Protein AF-A0A0K6FPB1-F1 (afdb_monomer)

Solvent-accessible surface area (backbone atoms only — not comparable to full-atom values): 17477 Å² total; per-residue (Å²): 140,84,83,81,80,80,80,83,79,78,79,78,74,76,78,70,77,62,82,82,80,74,55,50,47,51,7,48,84,43,59,22,9,69,92,39,74,66,43,65,60,91,43,47,69,49,41,50,52,62,35,56,33,88,56,64,31,21,37,41,29,70,40,73,30,68,32,41,68,78,60,40,76,44,74,46,65,16,22,41,81,38,86,51,60,89,32,35,26,33,31,45,41,59,93,72,62,55,56,92,88,36,54,74,44,80,38,73,46,41,45,27,6,58,51,39,49,52,38,38,38,23,26,23,43,34,16,41,33,80,36,10,31,34,30,11,32,20,36,27,34,63,71,26,41,25,32,32,43,29,17,28,34,38,31,57,12,39,36,49,22,31,73,24,13,39,38,30,38,36,17,42,21,33,24,32,35,39,30,21,25,27,38,34,34,42,17,28,28,51,37,32,38,36,66,35,27,31,29,25,22,20,42,27,23,24,25,40,43,20,64,26,85,29,8,71,70,26,75,26,26,28,42,44,38,28,42,42,46,15,41,51,22,28,36,22,41,31,31,25,31,43,33,32,26,29,22,30,52,42,25,33,38,67,46,89,94,32,45,31,38,39,46,34,33,32,27,30,39,37,46,21,83,33,35,25,35,37,40,22,32,37,24,30,28,42,38,30,6,24,29,33,30,34,21,52,24,43,23,71,38,48,80,59,16,34,26,25,44,29,70,42,73,76,50,13,53,65,33,31,85,64,35,76,39,64,50,43,39,38,42,73,34,72,80,29,40,57,68,40,70,17,80,36,66,75,25,50,74,76,51,71,52,66,49,64,40,68,53,83,75,59,64,27,86,52,24,60,64,52,26,72,70,47,31,9,54,49,62,51,94

Secondary structure (DSSP, 8-state):
-----------------PPSS---GGGTT--TTTTSPEE--SSHHHHHHHHHSSS-EEEEE-SEEE-TTTT-EEEEEEE-----SS-B-EEE-GGG-S-TTSPEEEEEEEGGGGSPEEPPSSEEEEE-TTT-EEES--EEEES-EEEEEES-EEEEE-TTEETS--SEEEESEEEEEEES-EEEEESS-SEEE-SS-EEEEEEES-EEE-B-SSBSSSSSBBS--EEE--TT-EEEEES-EEEEE-S-TTEE--STT--EEEEEES-EEEEEEEEEEEE-TTEEEEEES-EEEEEEEEE---TTSEEE---SHHHHHTTHHHHSS-----EEETT----TT-B-GGGGGG---HHHHT--PPPGGGHHHHHHHHSSTTS--

Structure (mmCIF, N/CA/C/O backbone):
data_AF-A0A0K6FPB1-F1
#
_entry.id   AF-A0A0K6FPB1-F1
#
loop_
_atom_site.group_PDB
_atom_site.id
_atom_site.type_symbol
_atom_site.label_atom_id
_atom_site.label_alt_id
_atom_site.label_comp_id
_atom_site.label_asym_id
_atom_site.label_entity_id
_atom_site.label_seq_id
_atom_site.pdbx_PDB_ins_code
_atom_site.Cartn_x
_atom_site.Cartn_y
_atom_site.Cartn_z
_atom_site.occupancy
_atom_site.B_iso_or_equiv
_atom_site.auth_seq_id
_atom_site.auth_comp_id
_atom_site.auth_asym_id
_atom_site.auth_atom_id
_atom_site.pdbx_PDB_model_num
ATOM 1 N N . MET A 1 1 ? -20.595 -67.098 -20.218 1.00 39.72 1 MET A N 1
ATOM 2 C CA . MET A 1 1 ? -20.108 -66.206 -19.146 1.00 39.72 1 MET A CA 1
ATOM 3 C C . MET A 1 1 ? -19.226 -65.143 -19.787 1.00 39.72 1 MET A C 1
ATOM 5 O O . MET A 1 1 ? -18.079 -65.436 -20.084 1.00 39.72 1 MET A O 1
ATOM 9 N N . LEU A 1 2 ? -19.775 -63.964 -20.095 1.00 34.31 2 LEU A N 1
ATOM 10 C CA . LEU A 1 2 ? -18.986 -62.789 -20.488 1.00 34.31 2 LEU A CA 1
ATOM 11 C C . LEU A 1 2 ? -19.010 -61.816 -19.309 1.00 34.31 2 LEU A C 1
ATOM 13 O O . LEU A 1 2 ? -20.066 -61.298 -18.953 1.00 34.31 2 LEU A O 1
ATOM 17 N N . THR A 1 3 ? -17.861 -61.609 -18.682 1.00 37.62 3 THR A N 1
ATOM 18 C CA . THR A 1 3 ? -17.652 -60.609 -17.637 1.00 37.62 3 THR A CA 1
ATOM 19 C C . THR A 1 3 ? -17.394 -59.251 -18.291 1.00 37.62 3 THR A C 1
ATOM 21 O O . THR A 1 3 ? -16.344 -59.028 -18.887 1.00 37.62 3 THR A O 1
ATOM 24 N N . LEU A 1 4 ? -18.361 -58.332 -18.192 1.00 37.69 4 LEU A N 1
ATOM 25 C CA . LEU A 1 4 ? -18.158 -56.919 -18.515 1.00 37.69 4 LEU A CA 1
ATOM 26 C C . LEU A 1 4 ? -17.345 -56.273 -17.383 1.00 37.69 4 LEU A C 1
ATOM 28 O O . LEU A 1 4 ? -17.852 -56.076 -16.280 1.00 37.69 4 LEU A O 1
ATOM 32 N N . ALA A 1 5 ? -16.082 -55.945 -17.650 1.00 39.62 5 ALA A N 1
ATOM 33 C CA . ALA A 1 5 ? -15.291 -55.086 -16.780 1.00 39.62 5 ALA A CA 1
ATOM 34 C C . ALA A 1 5 ? -15.737 -53.631 -16.993 1.00 39.62 5 ALA A C 1
ATOM 36 O O . ALA A 1 5 ? -15.471 -53.033 -18.035 1.00 39.62 5 ALA A O 1
ATOM 37 N N . SER A 1 6 ? -16.457 -53.075 -16.019 1.00 40.00 6 SER A N 1
ATOM 38 C CA . SER A 1 6 ? -16.878 -51.675 -16.036 1.00 40.00 6 SER A CA 1
ATOM 39 C C . SER A 1 6 ? -15.681 -50.783 -15.696 1.00 40.00 6 SER A C 1
ATOM 41 O O . SER A 1 6 ? -15.164 -50.820 -14.580 1.00 40.00 6 SER A O 1
ATOM 43 N N . LEU A 1 7 ? -15.228 -49.997 -16.671 1.00 37.78 7 LEU A N 1
ATOM 44 C CA . LEU A 1 7 ? -14.160 -49.014 -16.517 1.00 37.78 7 LEU A CA 1
ATOM 45 C C . LEU A 1 7 ? -14.682 -47.846 -15.658 1.00 37.78 7 LEU A C 1
ATOM 47 O O . LEU A 1 7 ? -15.527 -47.069 -16.104 1.00 37.78 7 LEU A O 1
ATOM 51 N N . ILE A 1 8 ? -14.213 -47.724 -14.415 1.00 40.97 8 ILE A N 1
ATOM 52 C CA . ILE A 1 8 ? -14.502 -46.560 -13.567 1.00 40.97 8 ILE A CA 1
ATOM 53 C C . ILE A 1 8 ? -13.602 -45.414 -14.036 1.00 40.97 8 ILE A C 1
ATOM 55 O O . ILE A 1 8 ? -12.406 -45.395 -13.757 1.00 40.97 8 ILE A O 1
ATOM 59 N N . VAL A 1 9 ? -14.181 -44.455 -14.758 1.00 39.09 9 VAL A N 1
ATOM 60 C CA . VAL A 1 9 ? -13.533 -43.174 -15.057 1.00 39.09 9 VAL A CA 1
ATOM 61 C C . VAL A 1 9 ? -13.681 -42.283 -13.826 1.00 39.09 9 VAL A C 1
ATOM 63 O O . VAL A 1 9 ? -14.749 -41.735 -13.557 1.00 39.09 9 VAL A O 1
ATOM 66 N N . THR A 1 10 ? -12.612 -42.148 -13.046 1.00 35.00 10 THR A N 1
ATOM 67 C CA . THR A 1 10 ? -12.522 -41.158 -11.972 1.00 35.00 10 THR A CA 1
ATOM 68 C C . THR A 1 10 ? -12.370 -39.765 -12.583 1.00 35.00 10 THR A C 1
ATOM 70 O O . THR A 1 10 ? -11.289 -39.361 -13.005 1.00 35.00 10 THR A O 1
ATOM 73 N N . PHE A 1 11 ? -13.460 -38.995 -12.623 1.00 35.25 11 PHE A N 1
ATOM 74 C CA . PHE A 1 11 ? -13.379 -37.552 -12.841 1.00 35.25 11 PHE A CA 1
ATOM 75 C C . PHE A 1 11 ? -12.676 -36.919 -11.635 1.00 35.25 11 PHE A C 1
ATOM 77 O O . PHE A 1 11 ? -13.272 -36.730 -10.575 1.00 35.25 11 PHE A O 1
ATOM 84 N N . ALA A 1 12 ? -11.395 -36.584 -11.785 1.00 37.50 12 ALA A N 1
ATOM 85 C CA . ALA A 1 12 ? -10.738 -35.660 -10.877 1.00 37.50 12 ALA A CA 1
ATOM 86 C C . ALA A 1 12 ? -11.405 -34.288 -11.053 1.00 37.50 12 ALA A C 1
ATOM 88 O O . ALA A 1 12 ? -11.122 -33.566 -12.008 1.00 37.50 12 ALA A O 1
ATOM 89 N N . ALA A 1 13 ? -12.327 -33.935 -10.155 1.00 35.31 13 ALA A N 1
ATOM 90 C CA . ALA A 1 13 ? -12.817 -32.571 -10.055 1.00 35.31 13 ALA A CA 1
ATOM 91 C C . ALA A 1 13 ? -11.608 -31.679 -9.749 1.00 35.31 13 ALA A C 1
ATOM 93 O O . ALA A 1 13 ? -11.045 -31.745 -8.653 1.00 35.31 13 ALA A O 1
ATOM 94 N N . ALA A 1 14 ? -11.178 -30.880 -10.729 1.00 36.88 14 ALA A N 1
ATOM 95 C CA . ALA A 1 14 ? -10.221 -29.815 -10.491 1.00 36.88 14 ALA A CA 1
ATOM 96 C C . ALA A 1 14 ? -10.793 -28.965 -9.352 1.00 36.88 14 ALA A C 1
ATOM 98 O O . ALA A 1 14 ? -11.850 -28.347 -9.495 1.00 36.88 14 ALA A O 1
ATOM 99 N N . ARG A 1 15 ? -10.147 -29.004 -8.181 1.00 43.84 15 ARG A N 1
ATOM 100 C CA . ARG A 1 15 ? -10.499 -28.120 -7.074 1.00 43.84 15 ARG A CA 1
ATOM 101 C C . ARG A 1 15 ? -10.230 -26.710 -7.581 1.00 43.84 15 ARG A C 1
ATOM 103 O O . ARG A 1 15 ? -9.077 -26.302 -7.656 1.00 43.84 15 ARG A O 1
ATOM 110 N N . ASN A 1 16 ? -11.284 -26.012 -7.996 1.00 43.88 16 ASN A N 1
ATOM 111 C CA . ASN A 1 16 ? -11.226 -24.598 -8.327 1.00 43.88 16 ASN A CA 1
ATOM 112 C C . ASN A 1 16 ? -10.754 -23.881 -7.065 1.00 43.88 16 ASN A C 1
ATOM 114 O O . ASN A 1 16 ? -11.554 -23.651 -6.158 1.00 43.88 16 ASN A O 1
ATOM 118 N N . VAL A 1 17 ? -9.461 -23.581 -6.963 1.00 49.75 17 VAL A N 1
ATOM 119 C CA . VAL A 1 17 ? -8.994 -22.751 -5.861 1.00 49.75 17 VAL A CA 1
ATOM 120 C C . VAL A 1 17 ? -9.445 -21.330 -6.186 1.00 49.75 17 VAL A C 1
ATOM 122 O O . VAL A 1 17 ? -8.914 -20.652 -7.064 1.00 49.75 17 VAL A O 1
ATOM 125 N N . LEU A 1 18 ? -10.538 -20.924 -5.553 1.00 72.06 18 LEU A N 1
ATOM 126 C CA . LEU A 1 18 ? -10.962 -19.531 -5.485 1.00 72.06 18 LEU A CA 1
ATOM 127 C C . LEU A 1 18 ? -10.038 -18.788 -4.511 1.00 72.06 18 LEU A C 1
ATOM 129 O O . LEU A 1 18 ? -9.205 -19.408 -3.850 1.00 72.06 18 LEU A O 1
ATOM 133 N N . ALA A 1 19 ? -10.185 -17.465 -4.407 1.00 80.44 19 ALA A N 1
ATOM 134 C CA . ALA A 1 19 ? -9.556 -16.730 -3.313 1.00 80.44 19 ALA A CA 1
ATOM 135 C C . ALA A 1 19 ? -9.844 -17.438 -1.975 1.00 80.44 19 ALA A C 1
ATOM 137 O O . ALA A 1 19 ? -10.967 -17.883 -1.727 1.00 80.44 19 ALA A O 1
ATOM 138 N N . VAL A 1 20 ? -8.818 -17.590 -1.145 1.00 86.69 20 VAL A N 1
ATOM 139 C CA . VAL A 1 20 ? -8.903 -18.282 0.139 1.00 86.69 20 VAL A CA 1
ATOM 140 C C . VAL A 1 20 ? -9.512 -17.335 1.168 1.00 86.69 20 VAL A C 1
ATOM 142 O O . VAL A 1 20 ? -9.090 -16.187 1.296 1.00 86.69 20 VAL A O 1
ATOM 145 N N . GLY A 1 21 ? -10.503 -17.811 1.919 1.00 90.81 21 GLY A N 1
ATOM 146 C CA . GLY A 1 21 ? -11.250 -16.979 2.862 1.00 90.81 21 GLY A CA 1
ATOM 147 C C . GLY A 1 21 ? -12.297 -16.103 2.171 1.00 90.81 21 GLY A C 1
ATOM 148 O O . GLY A 1 21 ? -12.820 -16.442 1.111 1.00 90.81 21 GLY A O 1
ATOM 149 N N . SER A 1 22 ? -12.672 -14.990 2.797 1.00 93.06 22 SER A N 1
ATOM 150 C CA . SER A 1 22 ? -13.678 -14.073 2.252 1.00 93.06 22 SER A CA 1
ATOM 151 C C . SER A 1 22 ? -13.292 -12.621 2.521 1.00 93.06 22 SER A C 1
ATOM 153 O O . SER A 1 22 ? -12.829 -12.324 3.628 1.00 93.06 22 SER A O 1
ATOM 155 N N . PRO A 1 23 ? -13.512 -11.706 1.556 1.00 96.44 23 PRO A N 1
ATOM 156 C CA . PRO A 1 23 ? -13.335 -10.286 1.807 1.00 96.44 23 PRO A CA 1
ATOM 157 C C . PRO A 1 23 ? -14.201 -9.830 2.979 1.00 96.44 23 PRO A C 1
ATOM 159 O O . PRO A 1 23 ? -15.366 -10.212 3.096 1.00 96.44 23 PRO A O 1
ATOM 162 N N . PHE A 1 24 ? -13.633 -8.968 3.811 1.00 97.38 24 PHE A N 1
ATOM 163 C CA . PHE A 1 24 ? -14.292 -8.372 4.970 1.00 97.38 24 PHE A CA 1
ATOM 164 C C . PHE A 1 24 ? -14.126 -6.853 4.949 1.00 97.38 24 PHE A C 1
ATOM 166 O O . PHE A 1 24 ? -13.493 -6.305 4.045 1.00 97.38 24 PHE A O 1
ATOM 173 N N . GLY A 1 25 ? -14.668 -6.160 5.953 1.00 98.12 25 GLY A N 1
ATOM 174 C CA . GLY A 1 25 ? -14.590 -4.703 6.027 1.00 98.12 25 GLY A CA 1
ATOM 175 C C . GLY A 1 25 ? -15.329 -4.069 4.854 1.00 98.12 25 GLY A C 1
ATOM 176 O O . GLY A 1 25 ? -16.332 -4.609 4.381 1.00 98.12 25 GLY A O 1
ATOM 177 N N . PHE A 1 26 ? -14.841 -2.943 4.351 1.00 98.50 26 PHE A N 1
ATOM 178 C CA . PHE A 1 26 ? -15.526 -2.242 3.269 1.00 98.50 26 PHE A CA 1
ATOM 179 C C . PHE A 1 26 ? -15.577 -3.024 1.949 1.00 98.50 26 PHE A C 1
ATOM 181 O O . PHE A 1 26 ? -16.535 -2.846 1.207 1.00 98.50 26 PHE A O 1
ATOM 188 N N . ALA A 1 27 ? -14.628 -3.923 1.667 1.00 98.12 27 ALA A N 1
ATOM 189 C CA . ALA A 1 27 ? -14.675 -4.781 0.475 1.00 98.12 27 ALA A CA 1
ATOM 190 C C . ALA A 1 27 ? -15.548 -6.042 0.620 1.00 98.12 27 ALA A C 1
ATOM 192 O O . ALA A 1 27 ? -15.513 -6.899 -0.271 1.00 98.12 27 ALA A O 1
ATOM 193 N N . SER A 1 28 ? -16.314 -6.192 1.708 1.00 97.31 28 SER A N 1
ATOM 194 C CA . SER A 1 28 ? -17.230 -7.330 1.892 1.00 97.31 28 SER A CA 1
ATOM 195 C C . SER A 1 28 ? -18.129 -7.526 0.664 1.00 97.31 28 SER A C 1
ATOM 197 O O . SER A 1 28 ? -18.712 -6.574 0.149 1.00 97.31 28 SER A O 1
ATOM 199 N N . GLY A 1 29 ? -18.236 -8.767 0.181 1.00 95.38 29 GLY A N 1
ATOM 200 C CA . GLY A 1 29 ? -19.003 -9.102 -1.028 1.00 95.38 29 GLY A CA 1
ATOM 201 C C . GLY A 1 29 ? -18.247 -8.936 -2.353 1.00 95.38 29 GLY A C 1
ATOM 202 O O . GLY A 1 29 ? -18.838 -9.121 -3.417 1.00 95.38 29 GLY A O 1
ATOM 203 N N . THR A 1 30 ? -16.951 -8.612 -2.325 1.00 97.75 30 THR A N 1
ATOM 204 C CA . THR A 1 30 ? -16.086 -8.736 -3.510 1.00 97.75 30 THR A CA 1
ATOM 205 C C . THR A 1 30 ? -15.974 -10.210 -3.917 1.00 97.75 30 THR A C 1
ATOM 207 O O . THR A 1 30 ? -15.783 -11.086 -3.082 1.00 97.75 30 THR A O 1
ATOM 210 N N . THR A 1 31 ? -16.102 -10.509 -5.204 1.00 97.19 31 THR A N 1
ATOM 211 C CA . THR A 1 31 ? -16.080 -11.885 -5.733 1.00 97.19 31 THR A CA 1
ATOM 212 C C . THR A 1 31 ? -14.942 -12.122 -6.723 1.00 97.19 31 THR A C 1
ATOM 214 O O . THR A 1 31 ? -14.564 -13.267 -6.965 1.00 97.19 31 THR A O 1
ATOM 217 N N . GLY A 1 32 ? -14.361 -11.055 -7.277 1.00 97.75 32 GLY A N 1
ATOM 218 C CA . GLY A 1 32 ? -13.303 -11.144 -8.275 1.00 97.75 32 GLY A CA 1
ATOM 219 C C . GLY A 1 32 ? -13.765 -11.926 -9.505 1.00 97.75 32 GLY A C 1
ATOM 220 O O . GLY A 1 32 ? -14.806 -11.641 -10.092 1.00 97.75 32 GLY A O 1
ATOM 221 N N . GLY A 1 33 ? -12.983 -12.935 -9.874 1.00 95.81 33 GLY A N 1
ATOM 222 C CA . GLY A 1 33 ? -13.268 -13.880 -10.950 1.00 95.81 33 GLY A CA 1
ATOM 223 C C . GLY A 1 33 ? -14.087 -15.107 -10.541 1.00 95.81 33 GLY A C 1
ATOM 224 O O . GLY A 1 33 ? -13.975 -16.135 -11.209 1.00 95.81 33 GLY A O 1
ATOM 225 N N . ALA A 1 34 ? -14.837 -15.063 -9.431 1.00 89.19 34 ALA A N 1
ATOM 226 C CA . ALA A 1 34 ? -15.638 -16.202 -8.982 1.00 89.19 34 ALA A CA 1
ATOM 227 C C . ALA A 1 34 ? -16.549 -16.736 -10.102 1.00 89.19 34 ALA A C 1
ATOM 229 O O . ALA A 1 34 ? -17.184 -15.974 -10.828 1.00 89.19 34 ALA A O 1
ATOM 230 N N . GLY A 1 35 ? -16.597 -18.061 -10.243 1.00 87.69 35 GLY A N 1
ATOM 231 C CA . GLY A 1 35 ? -17.342 -18.744 -11.305 1.00 87.69 35 GLY A CA 1
ATOM 232 C C . GLY A 1 35 ? -16.551 -18.980 -12.597 1.00 87.69 35 GLY A C 1
ATOM 233 O O . GLY A 1 35 ? -16.936 -19.853 -13.370 1.00 87.69 35 GLY A O 1
ATOM 234 N N . ALA A 1 36 ? -15.426 -18.290 -12.822 1.00 94.38 36 ALA A N 1
ATOM 235 C CA . ALA A 1 36 ? -14.509 -18.629 -13.909 1.00 94.38 36 ALA A CA 1
ATOM 236 C C . ALA A 1 36 ? -13.591 -19.799 -13.517 1.00 94.38 36 ALA A C 1
ATOM 238 O O . ALA A 1 36 ? -13.123 -19.886 -12.376 1.00 94.38 36 ALA A O 1
ATOM 239 N N . ALA A 1 37 ? -13.294 -20.675 -14.481 1.00 94.31 37 ALA A N 1
ATOM 240 C CA . ALA A 1 37 ? -12.289 -21.717 -14.304 1.00 94.31 37 ALA A CA 1
ATOM 241 C C . ALA A 1 37 ? -10.921 -21.085 -14.014 1.00 94.31 37 ALA A C 1
ATOM 243 O O . ALA A 1 37 ? -10.538 -20.089 -14.637 1.00 94.31 37 ALA A O 1
ATOM 244 N N . GLN A 1 38 ? -10.189 -21.664 -13.064 1.00 95.19 38 GLN A N 1
ATOM 245 C CA . GLN A 1 38 ? -8.842 -21.203 -12.755 1.00 95.19 38 GLN A CA 1
ATOM 246 C C . GLN A 1 38 ? -7.892 -21.522 -13.915 1.00 95.19 38 GLN A C 1
ATOM 248 O O . GLN A 1 38 ? -7.892 -22.640 -14.430 1.00 95.19 38 GLN A O 1
ATOM 253 N N . ALA A 1 39 ? -7.062 -20.555 -14.301 1.00 96.94 39 ALA A N 1
ATOM 254 C CA . ALA A 1 39 ? -6.080 -20.716 -15.365 1.00 96.94 39 ALA A CA 1
ATOM 255 C C . ALA A 1 39 ? -4.719 -20.127 -14.972 1.00 96.94 39 ALA A C 1
ATOM 257 O O . ALA A 1 39 ? -4.641 -19.122 -14.264 1.00 96.94 39 ALA A O 1
ATOM 258 N N . ILE A 1 40 ? -3.648 -20.752 -15.463 1.00 98.25 40 ILE A N 1
ATOM 259 C CA . ILE A 1 40 ? -2.262 -20.325 -15.243 1.00 98.25 40 ILE A CA 1
ATOM 260 C C . ILE A 1 40 ? -1.747 -19.696 -16.544 1.00 98.25 40 ILE A C 1
ATOM 262 O O . ILE A 1 40 ? -1.761 -20.377 -17.574 1.00 98.25 40 ILE A O 1
ATOM 266 N N . PRO A 1 41 ? -1.300 -18.430 -16.536 1.00 98.50 41 PRO A N 1
ATOM 267 C CA . PRO A 1 41 ? -0.689 -17.837 -17.713 1.00 98.50 41 PRO A CA 1
ATOM 268 C C . PRO A 1 41 ? 0.651 -18.517 -18.017 1.00 98.50 41 PRO A C 1
ATOM 270 O O . PRO A 1 41 ? 1.463 -18.777 -17.139 1.00 98.50 41 PRO A O 1
ATOM 273 N N . THR A 1 42 ? 0.933 -18.787 -19.284 1.00 98.19 42 THR A N 1
ATOM 274 C CA . THR A 1 42 ? 2.178 -19.439 -19.705 1.00 98.19 42 THR A CA 1
ATOM 275 C C . THR A 1 42 ? 3.365 -18.473 -19.749 1.00 98.19 42 THR A C 1
ATOM 277 O O . THR A 1 42 ? 4.513 -18.917 -19.770 1.00 98.19 42 THR A O 1
ATOM 280 N N . SER A 1 43 ? 3.111 -17.158 -19.759 1.00 98.50 43 SER A N 1
ATOM 281 C CA . SER A 1 43 ? 4.129 -16.107 -19.862 1.00 98.50 43 SER A CA 1
ATOM 282 C C . SER A 1 43 ? 3.675 -14.775 -19.251 1.00 98.50 43 SER A C 1
ATOM 284 O O . SER A 1 43 ? 2.482 -14.547 -19.039 1.00 98.50 43 SER A O 1
ATOM 286 N N . ALA A 1 44 ? 4.622 -13.853 -19.024 1.00 98.62 44 ALA A N 1
ATOM 287 C CA . ALA A 1 44 ? 4.335 -12.475 -18.604 1.00 98.62 44 ALA A CA 1
ATOM 288 C C . ALA A 1 44 ? 3.426 -11.741 -19.609 1.00 98.62 44 ALA A C 1
ATOM 290 O O . ALA A 1 44 ? 2.500 -11.033 -19.214 1.00 98.62 44 ALA A O 1
ATOM 291 N N . ALA A 1 45 ? 3.621 -11.978 -20.910 1.00 98.75 45 ALA A N 1
ATOM 292 C CA . ALA A 1 45 ? 2.767 -11.419 -21.954 1.00 98.75 45 ALA A CA 1
ATOM 293 C C . ALA A 1 45 ? 1.320 -11.931 -21.855 1.00 98.75 45 ALA A C 1
ATOM 295 O O . ALA A 1 45 ? 0.382 -11.139 -21.954 1.00 98.75 45 ALA A O 1
ATOM 296 N N . GLN A 1 46 ? 1.124 -13.232 -21.603 1.00 98.75 46 GLN A N 1
ATOM 297 C CA . GLN A 1 46 ? -0.219 -13.788 -21.430 1.00 98.75 46 GLN A CA 1
ATOM 298 C C . GLN A 1 46 ? -0.875 -13.295 -20.137 1.00 98.75 46 GLN A C 1
ATOM 300 O O . GLN A 1 46 ? -2.050 -12.938 -20.164 1.00 98.75 46 GLN A O 1
ATOM 305 N N . LEU A 1 47 ? -0.120 -13.200 -19.035 1.00 98.88 47 LEU A N 1
ATOM 306 C CA . LEU A 1 47 ? -0.614 -12.597 -17.795 1.00 98.88 47 LEU A CA 1
ATOM 307 C C . LEU A 1 47 ? -1.113 -11.170 -18.049 1.00 98.88 47 LEU A C 1
ATOM 309 O O . LEU A 1 47 ? -2.246 -10.849 -17.702 1.00 98.88 47 LEU A O 1
ATOM 313 N N . LYS A 1 48 ? -0.299 -10.329 -18.698 1.00 98.81 48 LYS A N 1
ATOM 314 C CA . LYS A 1 48 ? -0.688 -8.958 -19.050 1.00 98.81 48 LYS A CA 1
ATOM 315 C C . LYS A 1 48 ? -1.962 -8.936 -19.895 1.00 98.81 48 LYS A C 1
ATOM 317 O O . LYS A 1 48 ? -2.897 -8.227 -19.545 1.00 98.81 48 LYS A O 1
ATOM 322 N N . SER A 1 49 ? -2.031 -9.753 -20.946 1.00 98.81 49 SER A N 1
ATOM 323 C CA . SER A 1 49 ? -3.217 -9.842 -21.806 1.00 98.81 49 SER A CA 1
ATOM 324 C C . SER A 1 49 ? -4.480 -10.229 -21.030 1.00 98.81 49 SER A C 1
ATOM 326 O O . SER A 1 49 ? -5.520 -9.611 -21.232 1.00 98.81 49 SER A O 1
ATOM 328 N N . TRP A 1 50 ? -4.397 -11.207 -20.126 1.00 98.81 50 TRP A N 1
ATOM 329 C CA . TRP A 1 50 ? -5.532 -11.644 -19.309 1.00 98.81 50 TRP A CA 1
ATOM 330 C C . TRP A 1 50 ? -5.968 -10.608 -18.276 1.00 98.81 50 TRP A C 1
ATOM 332 O O . TRP A 1 50 ? -7.146 -10.528 -17.944 1.00 98.81 50 TRP A O 1
ATOM 342 N N . LEU A 1 51 ? -5.037 -9.818 -17.742 1.00 98.88 51 LEU A N 1
ATOM 343 C CA . LEU A 1 51 ? -5.374 -8.732 -16.822 1.00 98.88 51 LEU A CA 1
ATOM 344 C C . LEU A 1 51 ? -6.069 -7.568 -17.542 1.00 98.88 51 LEU A C 1
ATOM 346 O O . LEU A 1 51 ? -6.952 -6.939 -16.957 1.00 98.88 51 LEU A O 1
ATOM 350 N N . GLU A 1 52 ? -5.702 -7.315 -18.800 1.00 98.81 52 GLU A N 1
ATOM 351 C CA . GLU A 1 52 ? -6.162 -6.172 -19.596 1.00 98.81 52 GLU A CA 1
ATOM 352 C C . GLU A 1 52 ? -7.477 -6.411 -20.356 1.00 98.81 52 GLU A C 1
ATOM 354 O O . GLU A 1 52 ? -8.076 -5.444 -20.836 1.00 98.81 52 GLU A O 1
ATOM 359 N N . ASP A 1 53 ? -7.942 -7.659 -20.459 1.00 98.56 53 ASP A N 1
ATOM 360 C CA . ASP A 1 53 ? -9.183 -7.995 -21.160 1.00 98.56 53 ASP A CA 1
ATOM 361 C C . ASP A 1 53 ? -10.445 -7.855 -20.295 1.00 98.56 53 ASP A C 1
ATOM 363 O O . ASP A 1 53 ? -10.407 -7.803 -19.065 1.00 98.56 53 ASP A O 1
ATOM 367 N N . ASP A 1 54 ? -11.604 -7.817 -20.948 1.00 98.44 54 ASP A N 1
ATOM 368 C CA . ASP A 1 54 ? -12.904 -7.684 -20.283 1.00 98.44 54 ASP A CA 1
ATOM 369 C C . ASP A 1 54 ? -13.519 -9.045 -19.881 1.00 98.44 54 ASP A C 1
ATOM 371 O O . ASP A 1 54 ? -14.691 -9.118 -19.513 1.00 98.44 54 ASP A O 1
ATOM 375 N N . VAL A 1 55 ? -12.741 -10.137 -19.908 1.00 98.31 55 VAL A N 1
ATOM 376 C CA . VAL A 1 55 ? -13.206 -11.485 -19.545 1.00 98.31 55 VAL A CA 1
ATOM 377 C C . VAL A 1 55 ? -13.115 -11.676 -18.032 1.00 98.31 55 VAL A C 1
ATOM 379 O O . VAL A 1 55 ? -12.107 -11.346 -17.412 1.00 98.31 55 VAL A O 1
ATOM 382 N N . THR A 1 56 ? -14.142 -12.242 -17.400 1.00 98.38 56 THR A N 1
ATOM 383 C CA . THR A 1 56 ? -14.052 -12.660 -15.991 1.00 98.38 56 THR A CA 1
ATOM 384 C C . THR A 1 56 ? -13.008 -13.767 -15.852 1.00 98.38 56 THR A C 1
ATOM 386 O O . THR A 1 56 ? -13.110 -14.794 -16.523 1.00 98.38 56 THR A O 1
ATOM 389 N N . ARG A 1 57 ? -11.998 -13.586 -14.991 1.00 98.12 57 ARG A N 1
ATOM 390 C CA . ARG A 1 57 ? -10.882 -14.543 -14.878 1.00 98.12 57 ARG A CA 1
ATOM 391 C C . ARG A 1 57 ? -10.479 -14.835 -13.444 1.00 98.12 57 ARG A C 1
ATOM 393 O O . ARG A 1 57 ? -10.318 -13.918 -12.641 1.00 98.12 57 ARG A O 1
ATOM 400 N N . ASN A 1 58 ? -10.212 -16.112 -13.180 1.00 97.50 58 ASN A N 1
ATOM 401 C CA . ASN A 1 58 ? -9.485 -16.579 -12.006 1.00 97.50 58 ASN A CA 1
ATOM 402 C C . ASN A 1 58 ? -8.068 -16.998 -12.437 1.00 97.50 58 ASN A C 1
ATOM 404 O O . ASN A 1 58 ? -7.887 -18.017 -13.102 1.00 97.50 58 ASN A O 1
ATOM 408 N N . ILE A 1 59 ? -7.077 -16.168 -12.124 1.00 98.38 59 ILE A N 1
ATOM 409 C CA . ILE A 1 59 ? -5.703 -16.268 -12.621 1.00 98.38 59 ILE A CA 1
ATOM 410 C C . ILE A 1 59 ? -4.808 -16.763 -11.486 1.00 98.38 59 ILE A C 1
ATOM 412 O O . ILE A 1 59 ? -4.673 -16.084 -10.469 1.00 98.38 59 ILE A O 1
ATOM 416 N N . LEU A 1 60 ? -4.175 -17.921 -11.676 1.00 97.69 60 LEU A N 1
ATOM 417 C CA . LEU A 1 60 ? -3.221 -18.489 -10.727 1.00 97.69 60 LEU A CA 1
ATOM 418 C C . LEU A 1 60 ? -1.783 -18.223 -11.182 1.00 97.69 60 LEU A C 1
ATOM 420 O O . LEU A 1 60 ? -1.360 -18.690 -12.237 1.00 97.69 60 LEU A O 1
ATOM 424 N N . LEU A 1 61 ? -1.018 -17.506 -10.364 1.00 98.38 61 LEU A N 1
ATOM 425 C CA . LEU A 1 61 ? 0.401 -17.253 -10.575 1.00 98.38 61 LEU A CA 1
ATOM 426 C C . LEU A 1 61 ? 1.218 -18.343 -9.877 1.00 98.38 61 LEU A C 1
ATOM 428 O O . LEU A 1 61 ? 1.307 -18.386 -8.653 1.00 98.38 61 LEU A O 1
ATOM 432 N N . ASP A 1 62 ? 1.831 -19.225 -10.656 1.00 97.38 62 ASP A N 1
ATOM 433 C CA . ASP A 1 62 ? 2.621 -20.364 -10.170 1.00 97.38 62 ASP A CA 1
ATOM 434 C C . ASP A 1 62 ? 4.139 -20.173 -10.309 1.00 97.38 62 ASP A C 1
ATOM 436 O O . ASP A 1 62 ? 4.907 -21.092 -10.035 1.00 97.38 62 ASP A O 1
ATOM 440 N N . ARG A 1 63 ? 4.567 -18.995 -10.763 1.00 98.31 63 ARG A N 1
ATOM 441 C CA . ARG A 1 63 ? 5.959 -18.646 -11.048 1.00 98.31 63 ARG A CA 1
ATOM 442 C C . ARG A 1 63 ? 6.153 -17.135 -11.014 1.00 98.31 63 ARG A C 1
ATOM 444 O O . ARG A 1 63 ? 5.195 -16.366 -10.885 1.00 98.31 63 ARG A O 1
ATOM 451 N N . THR A 1 64 ? 7.397 -16.717 -11.201 1.00 98.75 64 THR A N 1
ATOM 452 C CA . THR A 1 64 ? 7.726 -15.316 -11.440 1.00 98.75 64 THR A CA 1
ATOM 453 C C . THR A 1 64 ? 7.371 -14.906 -12.864 1.00 98.75 64 THR A C 1
ATOM 455 O O . THR A 1 64 ? 7.879 -15.467 -13.833 1.00 98.75 64 THR A O 1
ATOM 458 N N . TYR A 1 65 ? 6.529 -13.884 -12.979 1.00 98.88 65 TYR A N 1
ATOM 459 C CA . TYR A 1 65 ? 6.241 -13.171 -14.216 1.00 98.88 65 TYR A CA 1
ATOM 460 C C . TYR A 1 65 ? 7.081 -11.893 -14.216 1.00 98.88 65 TYR A C 1
ATOM 462 O O . TYR A 1 65 ? 6.721 -10.893 -13.591 1.00 98.88 65 TYR A O 1
ATOM 470 N N . ASP A 1 66 ? 8.253 -11.970 -14.850 1.00 98.81 66 ASP A N 1
ATOM 471 C CA . ASP A 1 66 ? 9.230 -10.881 -14.876 1.00 98.81 66 ASP A CA 1
ATOM 472 C C . ASP A 1 66 ? 8.965 -9.931 -16.052 1.00 98.81 66 ASP A C 1
ATOM 474 O O . ASP A 1 66 ? 9.027 -10.326 -17.217 1.00 98.81 66 ASP A O 1
ATOM 478 N N . PHE A 1 67 ? 8.658 -8.674 -15.731 1.00 98.88 67 PHE A N 1
ATOM 479 C CA . PHE A 1 67 ? 8.423 -7.601 -16.694 1.00 98.88 67 PHE A CA 1
ATOM 480 C C . PHE A 1 67 ? 9.619 -6.658 -16.844 1.00 98.88 67 PHE A C 1
ATOM 482 O O . PHE A 1 67 ? 9.569 -5.777 -17.702 1.00 98.88 67 PHE A O 1
ATOM 489 N N . THR A 1 68 ? 10.682 -6.830 -16.050 1.00 98.69 68 THR A N 1
ATOM 490 C CA . THR A 1 68 ? 11.782 -5.861 -15.884 1.00 98.69 68 THR A CA 1
ATOM 491 C C . THR A 1 68 ? 12.314 -5.335 -17.217 1.00 98.69 68 THR A C 1
ATOM 493 O O . THR A 1 68 ? 12.421 -4.125 -17.403 1.00 98.69 68 THR A O 1
ATOM 496 N N . ASP A 1 69 ? 12.582 -6.228 -18.170 1.00 98.38 69 ASP A N 1
ATOM 497 C CA . ASP A 1 69 ? 13.184 -5.880 -19.463 1.00 98.38 69 ASP A CA 1
ATOM 498 C C . ASP A 1 69 ? 12.185 -5.847 -20.630 1.00 98.38 69 ASP A C 1
ATOM 500 O O . ASP A 1 69 ? 12.574 -5.619 -21.772 1.00 98.38 69 ASP A O 1
ATOM 504 N N . THR A 1 70 ? 10.886 -6.027 -20.365 1.00 98.50 70 THR A N 1
ATOM 505 C CA . THR A 1 70 ? 9.860 -6.163 -21.422 1.00 98.50 70 THR A CA 1
ATOM 506 C C . THR A 1 70 ? 9.591 -4.884 -22.212 1.00 98.50 70 THR A C 1
ATOM 508 O O . THR A 1 70 ? 9.060 -4.948 -23.316 1.00 98.50 70 THR A O 1
ATOM 511 N N . GLU A 1 71 ? 9.971 -3.728 -21.665 1.00 98.56 71 GLU A N 1
ATOM 512 C CA . GLU A 1 71 ? 9.779 -2.408 -22.285 1.00 98.56 71 GLU A CA 1
ATOM 513 C C . GLU A 1 71 ? 11.111 -1.642 -22.429 1.00 98.56 71 GLU A C 1
ATOM 515 O O . GLU A 1 71 ? 11.127 -0.458 -22.756 1.00 98.56 71 GLU A O 1
ATOM 520 N N . GLY A 1 72 ? 12.245 -2.314 -22.198 1.00 98.38 72 GLY A N 1
ATOM 521 C CA . GLY A 1 72 ? 13.580 -1.732 -22.320 1.00 98.38 72 GLY A CA 1
ATOM 522 C C . GLY A 1 72 ? 13.997 -0.802 -21.171 1.00 98.38 72 GLY A C 1
ATOM 523 O O . GLY A 1 72 ? 13.391 -0.753 -20.095 1.00 98.38 72 GLY A O 1
ATOM 524 N N . THR A 1 73 ? 15.094 -0.077 -21.400 1.00 98.69 73 THR A N 1
ATOM 525 C CA . THR A 1 73 ? 15.714 0.848 -20.438 1.00 98.69 73 THR A CA 1
ATOM 526 C C . THR A 1 73 ? 15.599 2.276 -20.964 1.00 98.69 73 THR A C 1
ATOM 528 O O . THR A 1 73 ? 15.901 2.529 -22.128 1.00 98.69 73 THR A O 1
ATOM 531 N N . LEU A 1 74 ? 15.198 3.209 -20.104 1.00 98.38 74 LEU A N 1
ATOM 532 C CA . LEU A 1 74 ? 15.164 4.641 -20.390 1.00 98.38 74 LEU A CA 1
ATOM 533 C C . LEU A 1 74 ? 16.316 5.342 -19.672 1.00 98.38 74 LEU A C 1
ATOM 535 O O . LEU A 1 74 ? 16.750 4.908 -18.605 1.00 98.38 74 LEU A O 1
ATOM 539 N N . SER A 1 75 ? 16.787 6.443 -20.253 1.00 98.25 75 SER A N 1
ATOM 540 C CA . SER A 1 75 ? 17.755 7.340 -19.628 1.00 98.25 75 SER A CA 1
ATOM 541 C C . SER A 1 75 ? 17.307 8.781 -19.828 1.00 98.25 75 SER A C 1
ATOM 543 O O . SER A 1 75 ? 16.880 9.147 -20.923 1.00 98.25 75 SER A O 1
ATOM 545 N N . GLY A 1 76 ? 17.355 9.594 -18.778 1.00 97.56 76 GLY A N 1
ATOM 546 C CA . GLY A 1 76 ? 16.841 10.958 -18.839 1.00 97.56 76 GLY A CA 1
ATOM 547 C C . GLY A 1 76 ? 17.171 11.798 -17.607 1.00 97.56 76 GLY A C 1
ATOM 548 O O . GLY A 1 76 ? 17.886 11.337 -16.713 1.00 97.56 76 GLY A O 1
ATOM 549 N N . PRO A 1 77 ? 16.662 13.040 -17.553 1.00 98.19 77 PRO A N 1
ATOM 550 C CA . PRO A 1 77 ? 16.938 13.946 -16.449 1.00 98.19 77 PRO A CA 1
ATOM 551 C C . PRO A 1 77 ? 16.356 13.422 -15.131 1.00 98.19 77 PRO A C 1
ATOM 553 O O . PRO A 1 77 ? 15.213 12.963 -15.058 1.00 98.19 77 PRO A O 1
ATOM 556 N N . GLY A 1 78 ? 17.144 13.546 -14.071 1.00 98.44 78 GLY A N 1
ATOM 557 C CA . GLY A 1 78 ? 16.746 13.284 -12.696 1.00 98.44 78 GLY A CA 1
ATOM 558 C C . GLY A 1 78 ? 17.433 14.238 -11.727 1.00 98.44 78 GLY A C 1
ATOM 559 O O . GLY A 1 78 ? 18.206 15.115 -12.122 1.00 98.44 78 GLY A O 1
ATOM 560 N N . CYS A 1 79 ? 17.165 14.055 -10.441 1.00 98.50 79 CYS A N 1
ATOM 561 C CA . CYS A 1 79 ? 17.787 14.832 -9.377 1.00 98.50 79 CYS A CA 1
ATOM 562 C C . CYS A 1 79 ? 18.108 13.983 -8.145 1.00 98.50 79 CYS A C 1
ATOM 564 O O . CYS A 1 79 ? 17.574 12.887 -7.950 1.00 98.50 79 CYS A O 1
ATOM 566 N N . LYS A 1 80 ? 18.988 14.523 -7.299 1.00 98.00 80 LYS A N 1
ATOM 567 C CA . LYS A 1 80 ? 19.381 13.964 -6.004 1.00 98.00 80 LYS A CA 1
ATOM 568 C C . LYS A 1 80 ? 18.893 14.881 -4.871 1.00 98.00 80 LYS A C 1
ATOM 570 O O . LYS A 1 80 ? 19.665 15.703 -4.384 1.00 98.00 80 LYS A O 1
ATOM 575 N N . PRO A 1 81 ? 17.622 14.778 -4.450 1.00 97.50 81 PRO A N 1
ATOM 576 C CA . PRO A 1 81 ? 17.085 15.620 -3.379 1.00 97.50 81 PRO A CA 1
ATOM 577 C C . PRO A 1 81 ? 17.609 15.229 -1.986 1.00 97.50 81 PRO A C 1
ATOM 579 O O . PRO A 1 81 ? 17.626 16.067 -1.089 1.00 97.50 81 PRO A O 1
ATOM 582 N N . TRP A 1 82 ? 18.060 13.982 -1.796 1.00 97.62 82 TRP A N 1
ATOM 583 C CA . TRP A 1 82 ? 18.625 13.503 -0.529 1.00 97.62 82 TRP A CA 1
ATOM 584 C C . TRP A 1 82 ? 20.151 13.389 -0.613 1.00 97.62 82 TRP A C 1
ATOM 586 O O . TRP A 1 82 ? 20.700 12.737 -1.505 1.00 97.62 82 TRP A O 1
ATOM 596 N N . SER A 1 83 ? 20.846 14.025 0.332 1.00 94.69 83 SER A N 1
ATOM 597 C CA . SER A 1 83 ? 22.314 14.087 0.405 1.00 94.69 83 SER A CA 1
ATOM 598 C C . SER A 1 83 ? 22.939 13.091 1.391 1.00 94.69 83 SER A C 1
ATOM 600 O O . SER A 1 83 ? 24.156 13.102 1.561 1.00 94.69 83 SER A O 1
ATOM 602 N N . CYS A 1 84 ? 22.135 12.227 2.017 1.00 96.88 84 CYS A N 1
ATOM 603 C CA . CYS A 1 84 ? 22.606 11.207 2.955 1.00 96.88 84 CYS A CA 1
ATOM 604 C C . CYS A 1 84 ? 23.490 10.132 2.278 1.00 96.88 84 CYS A C 1
ATOM 606 O O . CYS A 1 84 ? 23.597 10.067 1.048 1.00 96.88 84 CYS A O 1
ATOM 608 N N . SER A 1 85 ? 24.118 9.272 3.087 1.00 96.50 85 SER A N 1
ATOM 609 C CA . SER A 1 85 ? 24.984 8.160 2.666 1.00 96.50 85 SER A CA 1
ATOM 610 C C . SER A 1 85 ? 24.633 6.866 3.427 1.00 96.50 85 SER A C 1
ATOM 612 O O . SER A 1 85 ? 24.079 6.956 4.522 1.00 96.50 85 SER A O 1
ATOM 614 N N . PRO A 1 86 ? 24.921 5.662 2.885 1.00 97.12 86 PRO A N 1
ATOM 615 C CA . PRO A 1 86 ? 25.644 5.394 1.634 1.00 97.12 86 PRO A CA 1
ATOM 616 C C . PRO A 1 86 ? 24.787 5.491 0.362 1.00 97.12 86 PRO A C 1
ATOM 618 O O . PRO A 1 86 ? 25.301 5.890 -0.678 1.00 97.12 86 PRO A O 1
ATOM 621 N N . ASN A 1 87 ? 23.492 5.171 0.437 1.00 97.69 87 ASN A N 1
ATOM 622 C CA . ASN A 1 87 ? 22.655 4.920 -0.742 1.00 97.69 87 ASN A CA 1
ATOM 623 C C . ASN A 1 87 ? 21.370 5.768 -0.730 1.00 97.69 87 ASN A C 1
ATOM 625 O O . ASN A 1 87 ? 20.286 5.244 -0.450 1.00 97.69 87 ASN A O 1
ATOM 629 N N . PRO A 1 88 ? 21.452 7.075 -1.029 1.00 98.00 88 PRO A N 1
ATOM 630 C CA . PRO A 1 88 ? 20.254 7.887 -1.180 1.00 98.00 88 PRO A CA 1
ATOM 631 C C . PRO A 1 88 ? 19.453 7.401 -2.385 1.00 98.00 88 PRO A C 1
ATOM 633 O O . PRO A 1 88 ? 20.022 7.074 -3.432 1.00 98.00 88 PRO A O 1
ATOM 636 N N . GLN A 1 89 ? 18.126 7.394 -2.257 1.00 98.31 89 GLN A N 1
ATOM 637 C CA . GLN A 1 89 ? 17.275 7.352 -3.443 1.00 98.31 89 GLN A CA 1
ATOM 638 C C . GLN A 1 89 ? 17.581 8.552 -4.352 1.00 98.31 89 GLN A C 1
ATOM 640 O O . GLN A 1 89 ? 18.029 9.615 -3.922 1.00 98.31 89 GLN A O 1
ATOM 645 N N . LEU A 1 90 ? 17.341 8.374 -5.641 1.00 98.56 90 LEU A N 1
ATOM 646 C CA . LEU A 1 90 ? 17.325 9.443 -6.631 1.00 98.56 90 LEU A CA 1
ATOM 647 C C . LEU A 1 90 ? 15.879 9.653 -7.079 1.00 98.56 90 LEU A C 1
ATOM 649 O O . LEU A 1 90 ? 15.004 8.850 -6.763 1.00 98.56 90 LEU A O 1
ATOM 653 N N . ALA A 1 91 ? 15.610 10.712 -7.828 1.00 98.62 91 ALA A N 1
ATOM 654 C CA . ALA A 1 91 ? 14.304 10.925 -8.437 1.00 98.62 91 ALA A CA 1
ATOM 655 C C . ALA A 1 91 ? 14.439 11.082 -9.949 1.00 98.62 91 ALA A C 1
ATOM 657 O O . ALA A 1 91 ? 15.317 11.798 -10.432 1.00 98.62 91 ALA A O 1
ATOM 658 N N . ILE A 1 92 ? 13.548 10.431 -10.694 1.00 98.69 92 ILE A N 1
ATOM 659 C CA . ILE A 1 92 ? 13.320 10.754 -12.105 1.00 98.69 92 ILE A CA 1
ATOM 660 C C . ILE A 1 92 ? 12.587 12.097 -12.145 1.00 98.69 92 ILE A C 1
ATOM 662 O O . ILE A 1 92 ? 11.672 12.319 -11.347 1.00 98.69 92 ILE A O 1
ATOM 666 N N . ASN A 1 93 ? 12.944 12.985 -13.076 1.00 98.00 93 ASN A N 1
ATOM 667 C CA . ASN A 1 93 ? 12.257 14.268 -13.244 1.00 98.00 93 ASN A CA 1
ATOM 668 C C . ASN A 1 93 ? 10.897 14.112 -13.960 1.00 98.00 93 ASN A C 1
ATOM 670 O O . ASN A 1 93 ? 10.626 14.749 -14.977 1.00 98.00 93 ASN A O 1
ATOM 674 N N . ALA A 1 94 ? 10.042 13.221 -13.459 1.00 95.56 94 ALA A N 1
ATOM 675 C CA . ALA A 1 94 ? 8.688 13.047 -13.963 1.00 95.56 94 ALA A CA 1
ATOM 676 C C . ALA A 1 94 ? 7.840 14.273 -13.596 1.00 95.56 94 ALA A C 1
ATOM 678 O O . ALA A 1 94 ? 7.903 14.749 -12.465 1.00 95.56 94 ALA A O 1
ATOM 679 N N . ASN A 1 95 ? 7.037 14.780 -14.537 1.00 94.00 95 ASN A N 1
ATOM 680 C CA . ASN A 1 95 ? 6.139 15.927 -14.330 1.00 94.00 95 ASN A CA 1
ATOM 681 C C . ASN A 1 95 ? 6.831 17.181 -13.757 1.00 94.00 95 ASN A C 1
ATOM 683 O O . ASN A 1 95 ? 6.230 17.901 -12.964 1.00 94.00 95 ASN A O 1
ATOM 687 N N . ASN A 1 96 ? 8.090 17.435 -14.136 1.00 95.81 96 ASN A N 1
ATOM 688 C CA . ASN A 1 96 ? 8.902 18.546 -13.618 1.00 95.81 96 ASN A CA 1
ATOM 689 C C . ASN A 1 96 ? 9.046 18.545 -12.082 1.00 95.81 96 ASN A C 1
ATOM 691 O O . ASN A 1 96 ? 9.099 19.602 -11.458 1.00 95.81 96 ASN A O 1
ATOM 695 N N . TRP A 1 97 ? 9.084 17.360 -11.459 1.00 97.12 97 TRP A N 1
ATOM 696 C CA . TRP A 1 97 ? 9.174 17.223 -10.003 1.00 97.12 97 TRP A CA 1
ATOM 697 C C . TRP A 1 97 ? 10.507 17.711 -9.417 1.00 97.12 97 TRP A C 1
ATOM 699 O O . TRP A 1 97 ? 10.554 18.154 -8.270 1.00 97.12 97 TRP A O 1
ATOM 709 N N . CYS A 1 98 ? 11.604 17.628 -10.172 1.00 97.38 98 CYS A N 1
ATOM 710 C CA . CYS A 1 98 ? 12.906 18.068 -9.690 1.00 97.38 98 CYS A CA 1
ATOM 711 C C . CYS A 1 98 ? 12.967 19.595 -9.578 1.00 97.38 98 CYS A C 1
ATOM 713 O O . CYS A 1 98 ? 12.923 20.305 -10.581 1.00 97.38 98 CYS A O 1
ATOM 715 N N . SER A 1 99 ? 13.134 20.085 -8.348 1.00 95.00 99 SER A N 1
ATOM 716 C CA . SER A 1 99 ? 13.446 21.489 -8.072 1.00 95.00 99 SER A CA 1
ATOM 717 C C . SER A 1 99 ? 14.801 21.881 -8.665 1.00 95.00 99 SER A C 1
ATOM 719 O O . SER A 1 99 ? 15.747 21.090 -8.640 1.00 95.00 99 SER A O 1
ATOM 721 N N . SER A 1 100 ? 14.930 23.140 -9.096 1.00 94.06 100 SER A N 1
ATOM 722 C CA . SER A 1 100 ? 16.207 23.736 -9.515 1.00 94.06 100 SER A CA 1
ATOM 723 C C . SER A 1 100 ? 17.253 23.786 -8.395 1.00 94.06 100 SER A C 1
ATOM 725 O O . SER A 1 100 ? 18.440 23.926 -8.673 1.00 94.06 100 SER A O 1
ATOM 727 N N . SER A 1 101 ? 16.831 23.652 -7.133 1.00 95.69 101 SER A N 1
ATOM 728 C CA . SER A 1 101 ? 17.723 23.589 -5.972 1.00 95.69 101 SER A CA 1
ATOM 729 C C . SER A 1 101 ? 18.370 22.218 -5.747 1.00 95.69 101 SER A C 1
ATOM 731 O O . SER A 1 101 ? 19.288 22.113 -4.934 1.00 95.69 101 SER A O 1
ATOM 733 N N . TYR A 1 102 ? 17.913 21.160 -6.424 1.00 97.19 102 TYR A N 1
ATOM 734 C CA . TYR A 1 102 ? 18.481 19.822 -6.267 1.00 97.19 102 TYR A CA 1
ATOM 735 C C . TYR A 1 102 ? 19.611 19.574 -7.274 1.00 97.19 102 TYR A C 1
ATOM 737 O O . TYR A 1 102 ? 19.454 19.903 -8.451 1.00 97.19 102 TYR A O 1
ATOM 745 N N . PRO A 1 103 ? 20.721 18.924 -6.867 1.00 97.88 103 PRO A N 1
ATOM 746 C CA . PRO A 1 103 ? 21.733 18.454 -7.805 1.00 97.88 103 PRO A CA 1
ATOM 747 C C . PRO A 1 103 ? 21.112 17.589 -8.903 1.00 97.88 103 PRO A C 1
ATOM 749 O O . PRO A 1 103 ? 20.338 16.668 -8.617 1.00 97.88 103 PRO A O 1
ATOM 752 N N . THR A 1 104 ? 21.462 17.875 -10.153 1.00 97.56 104 THR A N 1
ATOM 753 C CA . THR A 1 104 ? 20.990 17.121 -11.314 1.00 97.56 104 THR A CA 1
ATOM 754 C C . THR A 1 104 ? 21.793 15.839 -11.489 1.00 97.56 104 THR A C 1
ATOM 756 O O . THR A 1 104 ? 22.986 15.770 -11.194 1.00 97.56 104 THR A O 1
ATOM 759 N N . VAL A 1 105 ? 21.123 14.797 -11.971 1.00 97.75 105 VAL A N 1
ATOM 760 C CA . VAL A 1 105 ? 21.734 13.512 -12.321 1.00 97.75 105 VAL A CA 1
ATOM 761 C C . VAL A 1 105 ? 21.116 12.993 -13.616 1.00 97.75 105 VAL A C 1
ATOM 763 O O . VAL A 1 105 ? 20.035 13.424 -14.018 1.00 97.75 105 VAL A O 1
ATOM 766 N N . THR A 1 106 ? 21.776 12.029 -14.255 1.00 98.38 106 THR A N 1
ATOM 767 C CA . THR A 1 106 ? 21.125 11.193 -15.272 1.00 98.38 106 THR A CA 1
ATOM 768 C C . THR A 1 106 ? 20.526 9.975 -14.577 1.00 98.38 106 THR A C 1
ATOM 770 O O . THR A 1 106 ? 21.238 9.240 -13.894 1.00 98.38 106 THR A O 1
ATOM 773 N N . ALA A 1 107 ? 19.217 9.776 -14.713 1.00 98.31 107 ALA A N 1
ATOM 774 C CA . ALA A 1 107 ? 18.520 8.607 -14.192 1.00 98.31 107 ALA A CA 1
ATOM 775 C C . ALA A 1 107 ? 18.384 7.557 -15.299 1.00 98.31 107 ALA A C 1
ATOM 777 O O . ALA A 1 107 ? 17.846 7.864 -16.361 1.00 98.31 107 ALA A O 1
ATOM 778 N N . THR A 1 108 ? 18.824 6.323 -15.037 1.00 98.50 108 THR A N 1
ATOM 779 C CA . THR A 1 108 ? 18.717 5.189 -15.966 1.00 98.50 108 THR A CA 1
ATOM 780 C C . THR A 1 108 ? 17.898 4.083 -15.315 1.00 98.50 108 THR A C 1
ATOM 782 O O . THR A 1 108 ? 18.302 3.522 -14.302 1.00 98.50 108 THR A O 1
ATOM 785 N N . TYR A 1 109 ? 16.729 3.778 -15.870 1.00 98.62 109 TYR A N 1
ATOM 786 C CA . TYR A 1 109 ? 15.717 2.953 -15.207 1.00 98.62 109 TYR A CA 1
ATOM 787 C C . TYR A 1 109 ? 14.943 2.089 -16.204 1.00 98.62 109 TYR A C 1
ATOM 789 O O . TYR A 1 109 ? 14.944 2.335 -17.411 1.00 98.62 109 TYR A O 1
ATOM 797 N N . LYS A 1 110 ? 14.270 1.052 -15.703 1.00 98.75 110 LYS A N 1
ATOM 798 C CA . LYS A 1 110 ? 13.480 0.130 -16.524 1.00 98.75 110 LYS A CA 1
ATOM 799 C C . LYS A 1 110 ? 12.131 0.747 -16.864 1.00 98.75 110 LYS A C 1
ATOM 801 O O . LYS A 1 110 ? 11.382 1.115 -15.956 1.00 98.75 110 LYS A O 1
ATOM 806 N N . ALA A 1 111 ? 11.813 0.843 -18.156 1.00 98.69 111 ALA A N 1
ATOM 807 C CA . ALA A 1 111 ? 10.590 1.489 -18.633 1.00 98.69 111 ALA A CA 1
ATOM 808 C C . ALA A 1 111 ? 9.336 0.809 -18.068 1.00 98.69 111 ALA A C 1
ATOM 810 O O . ALA A 1 111 ? 8.409 1.487 -17.621 1.00 98.69 111 ALA A O 1
ATOM 811 N N . ALA A 1 112 ? 9.369 -0.525 -17.984 1.00 98.69 112 ALA A N 1
ATOM 812 C CA . ALA A 1 112 ? 8.253 -1.345 -17.530 1.00 98.69 112 ALA A CA 1
ATOM 813 C C . ALA A 1 112 ? 7.736 -0.941 -16.142 1.00 98.69 112 ALA A C 1
ATOM 815 O O . ALA A 1 112 ? 6.528 -0.983 -15.916 1.00 98.69 112 ALA A O 1
ATOM 816 N N . GLY A 1 113 ? 8.615 -0.487 -15.242 1.00 98.56 113 GLY A N 1
ATOM 817 C CA . GLY A 1 113 ? 8.234 -0.090 -13.887 1.00 98.56 113 GLY A CA 1
ATOM 818 C C . GLY A 1 113 ? 7.416 1.201 -13.813 1.00 98.56 113 GLY A C 1
ATOM 819 O O . GLY A 1 113 ? 6.634 1.373 -12.882 1.00 98.56 113 GLY A O 1
ATOM 820 N N . THR A 1 114 ? 7.530 2.083 -14.810 1.00 98.19 114 THR A N 1
ATOM 821 C CA . THR A 1 114 ? 6.938 3.434 -14.759 1.00 98.19 114 THR A CA 1
ATOM 822 C C . THR A 1 114 ? 5.413 3.468 -14.870 1.00 98.19 114 THR A C 1
ATOM 824 O O . THR A 1 114 ? 4.791 4.472 -14.528 1.00 98.19 114 THR A O 1
ATOM 827 N N . SER A 1 115 ? 4.787 2.372 -15.304 1.00 96.81 115 SER A N 1
ATOM 828 C CA . SER A 1 115 ? 3.331 2.220 -15.335 1.00 96.81 115 SER A CA 1
ATOM 829 C C . SER A 1 115 ? 2.935 0.799 -14.961 1.00 96.81 115 SER A C 1
ATOM 831 O O . SER A 1 115 ? 3.482 -0.161 -15.495 1.00 96.81 115 SER A O 1
ATOM 833 N N . GLY A 1 116 ? 1.916 0.650 -14.115 1.00 98.50 116 GLY A N 1
ATOM 834 C CA . GLY A 1 116 ? 1.351 -0.661 -13.793 1.00 98.50 116 GLY A CA 1
ATOM 835 C C . GLY A 1 116 ? 0.599 -1.308 -14.964 1.00 98.50 116 GLY A C 1
ATOM 836 O O . GLY A 1 116 ? 0.152 -0.625 -15.891 1.00 98.50 116 GLY A O 1
ATOM 837 N N . ILE A 1 117 ? 0.440 -2.632 -14.905 1.00 98.88 117 ILE A N 1
ATOM 838 C CA . ILE A 1 117 ? -0.434 -3.415 -15.791 1.00 98.88 117 ILE A CA 1
ATOM 839 C C . ILE A 1 117 ? -1.878 -2.992 -15.536 1.00 98.88 117 ILE A C 1
ATOM 841 O O . ILE A 1 117 ? -2.308 -2.968 -14.381 1.00 98.88 117 ILE A O 1
ATOM 845 N N . ARG A 1 118 ? -2.642 -2.667 -16.583 1.00 98.81 118 ARG A N 1
ATOM 846 C CA . ARG A 1 118 ? -4.058 -2.328 -16.399 1.00 98.81 118 ARG A CA 1
ATOM 847 C C . ARG A 1 118 ? -4.826 -3.594 -16.027 1.00 98.81 118 ARG A C 1
ATOM 849 O O . ARG A 1 118 ? -4.841 -4.549 -16.792 1.00 98.81 118 ARG A O 1
ATOM 856 N N . VAL A 1 119 ? -5.463 -3.589 -14.864 1.00 98.94 119 VAL A N 1
ATOM 857 C CA . VAL A 1 119 ? -6.321 -4.691 -14.413 1.00 98.94 119 VAL A CA 1
ATOM 858 C C . VAL A 1 119 ? -7.768 -4.279 -14.632 1.00 98.94 119 VAL A C 1
ATOM 860 O O . VAL A 1 119 ? -8.210 -3.282 -14.065 1.00 98.94 119 VAL A O 1
ATOM 863 N N . LYS A 1 120 ? -8.494 -5.022 -15.469 1.00 98.88 120 LYS A N 1
ATOM 864 C CA . LYS A 1 120 ? -9.931 -4.837 -15.709 1.00 98.88 120 LYS A CA 1
ATOM 865 C C . LYS A 1 120 ? -10.784 -5.424 -14.582 1.00 98.88 120 LYS A C 1
ATOM 867 O O . LYS A 1 120 ? -10.285 -6.087 -13.679 1.00 98.88 120 LYS A O 1
ATOM 872 N N . SER A 1 121 ? -12.090 -5.179 -14.644 1.00 98.88 121 SER A N 1
ATOM 873 C CA . SER A 1 121 ? -13.062 -5.702 -13.679 1.00 98.88 121 SER A CA 1
ATOM 874 C C . SER A 1 121 ? -13.136 -7.236 -13.673 1.00 98.88 121 SER A C 1
ATOM 876 O O . SER A 1 121 ? -12.768 -7.893 -14.653 1.00 98.88 121 SER A O 1
ATOM 878 N N . ASN A 1 122 ? -13.676 -7.791 -12.583 1.00 98.62 122 ASN A N 1
ATOM 879 C CA . ASN A 1 122 ? -13.978 -9.220 -12.404 1.00 98.62 122 ASN A CA 1
ATOM 880 C C . ASN A 1 122 ? -12.747 -10.131 -12.541 1.00 98.62 122 ASN A C 1
ATOM 882 O O . ASN A 1 122 ? -12.743 -11.117 -13.286 1.00 98.62 122 ASN A O 1
ATOM 886 N N . LYS A 1 123 ? -11.676 -9.776 -11.828 1.00 98.75 123 LYS A N 1
ATOM 887 C CA . LYS A 1 123 ? -10.410 -10.519 -11.820 1.00 98.75 123 LYS A CA 1
ATOM 888 C C . LYS A 1 123 ? -10.107 -11.038 -10.421 1.00 98.75 123 LYS A C 1
ATOM 890 O O . LYS A 1 123 ? -10.189 -10.291 -9.450 1.00 98.75 123 LYS A O 1
ATOM 895 N N . THR A 1 124 ? -9.712 -12.301 -10.328 1.00 98.62 124 THR A N 1
ATOM 896 C CA . THR A 1 124 ? -8.974 -12.829 -9.176 1.00 98.62 124 THR A CA 1
ATOM 897 C C . THR A 1 124 ? -7.550 -13.102 -9.628 1.00 98.62 124 THR A C 1
ATOM 899 O O . THR A 1 124 ? -7.349 -13.837 -10.591 1.00 98.62 124 THR A O 1
ATOM 902 N N . ILE A 1 125 ? -6.577 -12.504 -8.948 1.00 98.69 125 ILE A N 1
ATOM 903 C CA . ILE A 1 125 ? -5.147 -12.753 -9.123 1.00 98.69 125 ILE A CA 1
ATOM 904 C C . ILE A 1 125 ? -4.678 -13.448 -7.851 1.00 98.69 125 ILE A C 1
ATOM 906 O O . ILE A 1 125 ? -4.640 -12.821 -6.795 1.00 98.69 125 ILE A O 1
ATOM 910 N N . LEU A 1 126 ? -4.371 -14.736 -7.944 1.00 98.06 126 LEU A N 1
ATOM 911 C CA . LEU A 1 126 ? -4.010 -15.575 -6.807 1.00 98.06 126 LEU A CA 1
ATOM 912 C C . LEU A 1 126 ? -2.616 -16.164 -7.022 1.00 98.06 126 LEU A C 1
ATOM 914 O O . LEU A 1 126 ? -2.350 -16.692 -8.095 1.00 98.06 126 LEU A O 1
ATOM 918 N N . GLY A 1 127 ? -1.723 -16.123 -6.036 1.00 97.94 127 GLY A N 1
ATOM 919 C CA . GLY A 1 127 ? -0.455 -16.857 -6.113 1.00 97.94 127 GLY A CA 1
ATOM 920 C C . GLY A 1 127 ? -0.553 -18.276 -5.557 1.00 97.94 127 GLY A C 1
ATOM 921 O O . GLY A 1 127 ? -1.335 -18.543 -4.644 1.00 97.94 127 GLY A O 1
ATOM 922 N N . LYS A 1 128 ? 0.241 -19.192 -6.121 1.00 95.75 128 LYS A N 1
ATOM 923 C CA . LYS A 1 128 ? 0.399 -20.582 -5.669 1.00 95.75 128 LYS A CA 1
ATOM 924 C C . LYS A 1 128 ? 1.569 -20.683 -4.690 1.00 95.75 128 LYS A C 1
ATOM 926 O O . LYS A 1 128 ? 2.709 -20.429 -5.092 1.00 95.75 128 LYS A O 1
ATOM 931 N N . GLY A 1 129 ? 1.309 -21.070 -3.443 1.00 94.88 129 GLY A N 1
ATOM 932 C CA . GLY A 1 129 ? 2.315 -21.149 -2.388 1.00 94.88 129 GLY A CA 1
ATOM 933 C C . GLY A 1 129 ? 3.112 -19.850 -2.288 1.00 94.88 129 GLY A C 1
ATOM 934 O O . GLY A 1 129 ? 2.555 -18.780 -2.057 1.00 94.88 129 GLY A O 1
ATOM 935 N N . THR A 1 130 ? 4.421 -19.932 -2.522 1.00 96.50 130 THR A N 1
ATOM 936 C CA . THR A 1 130 ? 5.337 -18.779 -2.528 1.00 96.50 130 THR A CA 1
ATOM 937 C C . THR A 1 130 ? 5.835 -18.387 -3.919 1.00 96.50 130 THR A C 1
ATOM 939 O O . THR A 1 130 ? 6.748 -17.571 -4.041 1.00 96.50 130 THR A O 1
ATOM 942 N N . SER A 1 131 ? 5.269 -18.954 -4.986 1.00 96.56 131 SER A N 1
ATOM 943 C CA . SER A 1 131 ? 5.827 -18.842 -6.339 1.00 96.56 131 SER A CA 1
ATOM 944 C C . SER A 1 131 ? 5.244 -17.695 -7.168 1.00 96.56 131 SER A C 1
ATOM 946 O O . SER A 1 131 ? 5.903 -17.234 -8.094 1.00 96.56 131 SER A O 1
ATOM 948 N N . GLY A 1 132 ? 4.033 -17.219 -6.857 1.00 97.62 132 GLY A N 1
ATOM 949 C CA . GLY A 1 132 ? 3.313 -16.228 -7.666 1.00 97.62 132 GLY A CA 1
ATOM 950 C C . GLY A 1 132 ? 3.856 -14.806 -7.534 1.00 97.62 132 GLY A C 1
ATOM 951 O O . GLY A 1 132 ? 3.548 -14.117 -6.563 1.00 97.62 132 GLY A O 1
ATOM 952 N N . TRP A 1 133 ? 4.699 -14.369 -8.475 1.00 97.56 133 TRP A N 1
ATOM 953 C CA . TRP A 1 133 ? 5.351 -13.054 -8.409 1.00 97.56 133 TRP A CA 1
ATOM 954 C C . TRP A 1 133 ? 5.070 -12.226 -9.663 1.00 97.56 133 TRP A C 1
ATOM 956 O O . TRP A 1 133 ? 5.122 -12.742 -10.778 1.00 97.56 133 TRP A O 1
ATOM 966 N N . ILE A 1 134 ? 4.877 -10.923 -9.477 1.00 98.88 134 ILE A N 1
ATOM 967 C CA . ILE A 1 134 ? 4.944 -9.900 -10.519 1.00 98.88 134 ILE A CA 1
ATOM 968 C C . ILE A 1 134 ? 6.181 -9.052 -10.220 1.00 98.88 134 ILE A C 1
ATOM 970 O O . ILE A 1 134 ? 6.254 -8.383 -9.187 1.00 98.88 134 ILE A O 1
ATOM 974 N N . LYS A 1 135 ? 7.177 -9.117 -11.105 1.00 98.88 135 LYS A N 1
ATOM 975 C CA . LYS A 1 135 ? 8.476 -8.464 -10.909 1.00 98.88 135 LYS A CA 1
ATOM 976 C C . LYS A 1 135 ? 8.693 -7.361 -11.940 1.00 98.88 135 LYS A C 1
ATOM 978 O O . LYS A 1 135 ? 8.370 -7.542 -13.112 1.00 98.88 135 LYS A O 1
ATOM 983 N N . GLY A 1 136 ? 9.236 -6.224 -11.508 1.00 98.88 136 GLY A N 1
ATOM 984 C CA . GLY A 1 136 ? 9.624 -5.124 -12.398 1.00 98.88 136 GLY A CA 1
ATOM 985 C C . GLY A 1 136 ? 8.471 -4.246 -12.892 1.00 98.88 136 GLY A C 1
ATOM 986 O O . GLY A 1 136 ? 8.716 -3.279 -13.610 1.00 98.88 136 GLY A O 1
ATOM 987 N N . LYS A 1 137 ? 7.222 -4.549 -12.510 1.00 98.81 137 LYS A N 1
ATOM 988 C CA . LYS A 1 137 ? 6.023 -3.797 -12.902 1.00 98.81 137 LYS A CA 1
ATOM 989 C C . LYS A 1 137 ? 4.922 -3.918 -11.847 1.00 98.81 137 LYS A C 1
ATOM 991 O O . LYS A 1 137 ? 4.760 -4.972 -11.243 1.00 98.81 137 LYS A O 1
ATOM 996 N N . GLY A 1 138 ? 4.173 -2.838 -11.628 1.00 98.88 138 GLY A N 1
ATOM 997 C CA . GLY A 1 138 ? 3.036 -2.812 -10.702 1.00 98.88 138 GLY A CA 1
ATOM 998 C C . GLY A 1 138 ? 1.700 -3.176 -11.352 1.00 98.88 138 GLY A C 1
ATOM 999 O O . GLY A 1 138 ? 1.632 -3.555 -12.523 1.00 98.88 138 GLY A O 1
ATOM 1000 N N . LEU A 1 139 ? 0.613 -2.986 -10.608 1.00 98.94 139 LEU A N 1
ATOM 1001 C CA . LEU A 1 139 ? -0.773 -3.138 -11.057 1.00 98.94 139 LEU A CA 1
ATOM 1002 C C . LEU A 1 139 ? -1.505 -1.792 -11.018 1.00 98.94 139 LEU A C 1
ATOM 1004 O O . LEU A 1 139 ? -1.301 -0.984 -10.113 1.00 98.94 139 LEU A O 1
ATOM 1008 N N . ARG A 1 140 ? -2.378 -1.550 -11.997 1.00 98.88 140 ARG A N 1
ATOM 1009 C CA . ARG A 1 140 ? -3.157 -0.316 -12.134 1.00 98.88 140 ARG A CA 1
ATOM 1010 C C . ARG A 1 140 ? -4.638 -0.630 -12.323 1.00 98.88 140 ARG A C 1
ATOM 1012 O O . ARG A 1 140 ? -5.052 -1.071 -13.393 1.00 98.88 140 ARG A O 1
ATOM 1019 N N . LEU A 1 141 ? -5.435 -0.341 -11.301 1.00 98.94 141 LEU A N 1
ATOM 1020 C CA . LEU A 1 141 ? -6.893 -0.385 -11.327 1.00 98.94 141 LEU A CA 1
ATOM 1021 C C . LEU A 1 141 ? -7.400 1.042 -11.543 1.00 98.94 141 LEU A C 1
ATOM 1023 O O . LEU A 1 141 ? -7.135 1.929 -10.734 1.00 98.94 141 LEU A O 1
ATOM 1027 N N . ASN A 1 142 ? -8.081 1.287 -12.661 1.00 98.50 142 ASN A N 1
ATOM 1028 C CA . ASN A 1 142 ? -8.597 2.610 -13.005 1.00 98.50 142 ASN A CA 1
ATOM 1029 C C . ASN A 1 142 ? -9.982 2.476 -13.640 1.00 98.50 142 ASN A C 1
ATOM 1031 O O . ASN A 1 142 ? -10.089 1.915 -14.730 1.00 98.50 142 ASN A O 1
ATOM 1035 N N . GLY A 1 143 ? -11.027 2.954 -12.960 1.00 98.62 143 GLY A N 1
ATOM 1036 C CA . GLY A 1 143 ? -12.398 2.837 -13.467 1.00 98.62 143 GLY A CA 1
ATOM 1037 C C . GLY A 1 143 ? -12.958 1.411 -13.426 1.00 98.62 143 GLY A C 1
ATOM 1038 O O . GLY A 1 143 ? -13.764 1.055 -14.283 1.00 98.62 143 GLY A O 1
ATOM 1039 N N . VAL A 1 144 ? -12.503 0.565 -12.493 1.00 98.88 144 VAL A N 1
ATOM 1040 C CA . VAL A 1 144 ? -12.852 -0.869 -12.461 1.00 98.88 144 VAL A CA 1
ATOM 1041 C C . VAL A 1 144 ? -13.509 -1.279 -11.153 1.00 98.88 144 VAL A C 1
ATOM 1043 O O . VAL A 1 144 ? -13.458 -0.574 -10.146 1.00 98.88 144 VAL A O 1
ATOM 1046 N N . SER A 1 145 ? -14.146 -2.446 -11.155 1.00 98.88 145 SER A N 1
ATOM 1047 C CA . SER A 1 145 ? -14.746 -2.997 -9.948 1.00 98.88 145 SER A CA 1
ATOM 1048 C C . SER A 1 145 ? -14.540 -4.498 -9.835 1.00 98.88 145 SER A C 1
ATOM 1050 O O . SER A 1 145 ? -14.330 -5.181 -10.837 1.00 98.88 145 SER A O 1
ATOM 1052 N N . ASN A 1 146 ? -14.659 -5.009 -8.612 1.00 98.75 146 ASN A N 1
ATOM 1053 C CA . ASN A 1 146 ? -14.691 -6.434 -8.318 1.00 98.75 146 ASN A CA 1
ATOM 1054 C C . ASN A 1 146 ? -13.365 -7.132 -8.662 1.00 98.75 146 ASN A C 1
ATOM 1056 O O . ASN A 1 146 ? -13.285 -7.935 -9.594 1.00 98.75 146 ASN A O 1
ATOM 1060 N N . VAL A 1 147 ? -12.311 -6.796 -7.917 1.00 98.94 147 VAL A N 1
ATOM 1061 C CA . VAL A 1 147 ? -10.965 -7.351 -8.109 1.00 98.94 147 VAL A CA 1
ATOM 1062 C C . VAL A 1 147 ? -10.428 -7.915 -6.795 1.00 98.94 147 VAL A C 1
ATOM 1064 O O . VAL A 1 147 ? -10.463 -7.249 -5.764 1.00 98.94 147 VAL A O 1
ATOM 1067 N N . ILE A 1 148 ? -9.900 -9.136 -6.839 1.00 98.88 148 ILE A N 1
ATOM 1068 C CA . ILE A 1 148 ? -9.173 -9.758 -5.729 1.00 98.88 148 ILE A CA 1
ATOM 1069 C C . ILE A 1 148 ? -7.710 -9.919 -6.138 1.00 98.88 148 ILE A C 1
ATOM 1071 O O . ILE A 1 148 ? -7.421 -10.460 -7.205 1.00 98.88 148 ILE A O 1
ATOM 1075 N N . ILE A 1 149 ? -6.799 -9.467 -5.282 1.00 98.94 149 ILE A N 1
ATOM 1076 C CA . ILE A 1 149 ? -5.350 -9.628 -5.416 1.00 98.94 149 ILE A CA 1
ATOM 1077 C C . ILE A 1 149 ? -4.881 -10.334 -4.150 1.00 98.94 149 ILE A C 1
ATOM 1079 O O . ILE A 1 149 ? -4.899 -9.726 -3.076 1.00 98.94 149 ILE A O 1
ATOM 1083 N N . GLN A 1 150 ? -4.520 -11.612 -4.255 1.00 98.69 150 GLN A N 1
ATOM 1084 C CA . GLN A 1 150 ? -4.229 -12.433 -3.090 1.00 98.69 150 GLN A CA 1
ATOM 1085 C C . GLN A 1 150 ? -2.975 -13.292 -3.234 1.00 98.69 150 GLN A C 1
ATOM 1087 O O . GLN A 1 150 ? -2.771 -13.947 -4.254 1.00 98.69 150 GLN A O 1
ATOM 1092 N N . ASN A 1 151 ? -2.175 -13.359 -2.170 1.00 98.56 151 ASN A N 1
ATOM 1093 C CA . ASN A 1 151 ? -1.024 -14.258 -2.073 1.00 98.56 151 ASN A CA 1
ATOM 1094 C C . ASN A 1 151 ? -0.009 -14.104 -3.215 1.00 98.56 151 ASN A C 1
ATOM 1096 O O . ASN A 1 151 ? 0.541 -15.090 -3.697 1.00 98.56 151 ASN A O 1
ATOM 1100 N N . ILE A 1 152 ? 0.231 -12.882 -3.688 1.00 98.75 152 ILE A N 1
ATOM 1101 C CA . ILE A 1 152 ? 1.276 -12.620 -4.683 1.00 98.75 152 ILE A CA 1
ATOM 1102 C C . ILE A 1 152 ? 2.378 -11.737 -4.114 1.00 98.75 152 ILE A C 1
ATOM 1104 O O . ILE A 1 152 ? 2.176 -10.958 -3.181 1.00 98.75 152 ILE A O 1
ATOM 1108 N N . ARG A 1 153 ? 3.564 -11.833 -4.711 1.00 98.81 153 ARG A N 1
ATOM 1109 C CA . ARG A 1 153 ? 4.639 -10.862 -4.509 1.00 98.81 153 ARG A CA 1
ATOM 1110 C C . ARG A 1 153 ? 4.625 -9.821 -5.621 1.00 98.81 153 ARG A C 1
ATOM 1112 O O . ARG A 1 153 ? 4.591 -10.188 -6.792 1.00 98.81 153 ARG A O 1
ATOM 1119 N N . ILE A 1 154 ? 4.711 -8.544 -5.257 1.00 98.88 154 ILE A N 1
ATOM 1120 C CA . ILE A 1 154 ? 4.919 -7.429 -6.189 1.00 98.88 154 ILE A CA 1
ATOM 1121 C C . ILE A 1 154 ? 6.217 -6.727 -5.784 1.00 98.88 154 ILE A C 1
ATOM 1123 O O . ILE A 1 154 ? 6.290 -6.143 -4.699 1.00 98.88 154 ILE A O 1
ATOM 1127 N N . SER A 1 155 ? 7.264 -6.822 -6.611 1.00 98.62 155 SER A N 1
ATOM 1128 C CA . SER A 1 155 ? 8.584 -6.305 -6.228 1.00 98.62 155 SER A CA 1
ATOM 1129 C C . SER A 1 155 ? 9.489 -5.854 -7.370 1.00 98.62 155 SER A C 1
ATOM 1131 O O . SER A 1 155 ? 9.207 -6.057 -8.551 1.00 98.62 155 SER A O 1
ATOM 1133 N N . ASP A 1 156 ? 10.617 -5.263 -6.966 1.00 98.75 156 ASP A N 1
ATOM 1134 C CA . ASP A 1 156 ? 11.773 -4.923 -7.802 1.00 98.75 156 ASP A CA 1
ATOM 1135 C C . ASP A 1 156 ? 11.434 -3.916 -8.906 1.00 98.75 156 ASP A C 1
ATOM 1137 O O . ASP A 1 156 ? 11.815 -4.059 -10.065 1.00 98.75 156 ASP A O 1
ATOM 1141 N N . ILE A 1 157 ? 10.697 -2.872 -8.529 1.00 98.88 157 ILE A N 1
ATOM 1142 C CA . ILE A 1 157 ? 10.213 -1.829 -9.433 1.00 98.88 157 ILE A CA 1
ATOM 1143 C C . ILE A 1 157 ? 11.092 -0.592 -9.258 1.00 98.88 157 ILE A C 1
ATOM 1145 O O . ILE A 1 157 ? 10.758 0.291 -8.474 1.00 98.88 157 ILE A O 1
ATOM 1149 N N . ASN A 1 158 ? 12.224 -0.534 -9.968 1.00 98.81 158 ASN A N 1
ATOM 1150 C CA . ASN A 1 158 ? 13.150 0.612 -9.960 1.00 98.81 158 ASN A CA 1
ATOM 1151 C C . ASN A 1 158 ? 13.433 1.185 -8.541 1.00 98.81 158 ASN A C 1
ATOM 1153 O O . ASN A 1 158 ? 13.269 2.388 -8.333 1.00 98.81 158 ASN A O 1
ATOM 1157 N N . PRO A 1 159 ? 13.855 0.371 -7.550 1.00 98.62 159 PRO A N 1
ATOM 1158 C CA . PRO A 1 159 ? 13.926 0.766 -6.131 1.00 98.62 159 PRO A CA 1
ATOM 1159 C C . PRO A 1 159 ? 14.823 1.979 -5.829 1.00 98.62 159 PRO A C 1
ATOM 1161 O O . PRO A 1 159 ? 14.611 2.675 -4.837 1.00 98.62 159 PRO A O 1
ATOM 1164 N N . GLN A 1 160 ? 15.812 2.257 -6.683 1.00 98.62 160 GLN A N 1
ATOM 1165 C CA . GLN A 1 160 ? 16.683 3.427 -6.561 1.00 98.62 160 GLN A CA 1
ATOM 1166 C C . GLN A 1 160 ? 15.974 4.752 -6.881 1.00 98.62 160 GLN A C 1
ATOM 1168 O O . GLN A 1 160 ? 16.436 5.804 -6.439 1.00 98.62 160 GLN A O 1
ATOM 1173 N N . TYR A 1 161 ? 14.882 4.724 -7.647 1.00 98.75 161 TYR A N 1
ATOM 1174 C CA . TYR A 1 161 ? 14.303 5.914 -8.258 1.00 98.75 161 TYR A CA 1
ATOM 1175 C C . TYR A 1 161 ? 12.884 6.188 -7.762 1.00 98.75 161 TYR A C 1
ATOM 1177 O O . TYR A 1 161 ? 11.938 5.471 -8.092 1.00 98.75 161 TYR A O 1
ATOM 1185 N N . VAL A 1 162 ? 12.700 7.312 -7.071 1.00 98.69 162 VAL A N 1
ATOM 1186 C CA . VAL A 1 162 ? 11.382 7.933 -6.919 1.00 98.69 162 VAL A CA 1
ATOM 1187 C C . VAL A 1 162 ? 10.849 8.285 -8.305 1.00 98.69 162 VAL A C 1
ATOM 1189 O O . VAL A 1 162 ? 11.605 8.715 -9.178 1.00 98.69 162 VAL A O 1
ATOM 1192 N N . TRP A 1 163 ? 9.548 8.047 -8.502 1.00 98.56 163 TRP A N 1
ATOM 1193 C CA . TRP A 1 163 ? 8.871 8.005 -9.809 1.00 98.56 163 TRP A CA 1
ATOM 1194 C C . TRP A 1 163 ? 9.264 6.827 -10.715 1.00 98.56 163 TRP A C 1
ATOM 1196 O O . TRP A 1 163 ? 8.757 6.725 -11.828 1.00 98.56 163 TRP A O 1
ATOM 1206 N N . GLY A 1 164 ? 10.095 5.897 -10.237 1.00 98.44 164 GLY A N 1
ATOM 1207 C CA . GLY A 1 164 ? 10.448 4.672 -10.958 1.00 98.44 164 GLY A CA 1
ATOM 1208 C C . GLY A 1 164 ? 9.309 3.654 -11.055 1.00 98.44 164 GLY A C 1
ATOM 1209 O O . GLY A 1 164 ? 9.362 2.775 -11.915 1.00 98.44 164 GLY A O 1
ATOM 1210 N N . GLY A 1 165 ? 8.286 3.780 -10.207 1.00 98.69 165 GLY A N 1
ATOM 1211 C CA . GLY A 1 165 ? 7.062 2.987 -10.262 1.00 98.69 165 GLY A CA 1
ATOM 1212 C C . GLY A 1 165 ? 6.371 2.838 -8.910 1.00 98.69 165 GLY A C 1
ATOM 1213 O O . GLY A 1 165 ? 6.997 2.988 -7.859 1.00 98.69 165 GLY A O 1
ATOM 1214 N N . ASP A 1 166 ? 5.081 2.518 -8.963 1.00 98.88 166 ASP A N 1
ATOM 1215 C CA . ASP A 1 166 ? 4.270 2.121 -7.810 1.00 98.88 166 ASP A CA 1
ATOM 1216 C C . ASP A 1 166 ? 3.865 0.652 -7.950 1.00 98.88 166 ASP A C 1
ATOM 1218 O O . ASP A 1 166 ? 3.670 0.161 -9.065 1.00 98.88 166 ASP A O 1
ATOM 1222 N N . ALA A 1 167 ? 3.701 -0.046 -6.828 1.00 98.94 167 ALA A N 1
ATOM 1223 C CA . ALA A 1 167 ? 3.325 -1.458 -6.835 1.00 98.94 167 ALA A CA 1
ATOM 1224 C C . ALA A 1 167 ? 1.836 -1.656 -7.151 1.00 98.94 167 ALA A C 1
ATOM 1226 O O . ALA A 1 167 ? 1.485 -2.516 -7.960 1.00 98.94 167 ALA A O 1
ATOM 1227 N N . LEU A 1 168 ? 0.962 -0.855 -6.539 1.00 98.94 168 LEU A N 1
ATOM 1228 C CA . LEU A 1 168 ? -0.479 -0.915 -6.750 1.00 98.94 168 LEU A CA 1
ATOM 1229 C C . LEU A 1 168 ? -1.085 0.489 -6.783 1.00 98.94 168 LEU A C 1
ATOM 1231 O O . LEU A 1 168 ? -1.052 1.223 -5.798 1.00 98.94 168 LEU A O 1
ATOM 1235 N N . TYR A 1 169 ? -1.682 0.832 -7.918 1.00 98.88 169 TYR A N 1
ATOM 1236 C CA . TYR A 1 169 ? -2.423 2.069 -8.126 1.00 98.88 169 TYR A CA 1
ATOM 1237 C C . TYR A 1 169 ? -3.920 1.767 -8.232 1.00 98.88 169 TYR A C 1
ATOM 1239 O O . TYR A 1 169 ? -4.315 0.933 -9.051 1.00 98.88 169 TYR A O 1
ATOM 1247 N N . ILE A 1 170 ? -4.749 2.453 -7.443 1.00 98.88 170 ILE A N 1
ATOM 1248 C CA . ILE A 1 170 ? -6.211 2.295 -7.430 1.00 98.88 170 ILE A CA 1
ATOM 1249 C C . ILE A 1 170 ? -6.870 3.662 -7.611 1.00 98.88 170 ILE A C 1
ATOM 1251 O O . ILE A 1 170 ? -6.714 4.547 -6.785 1.00 98.88 170 ILE A O 1
ATOM 1255 N N . ASP A 1 171 ? -7.646 3.853 -8.665 1.00 98.75 171 ASP A N 1
ATOM 1256 C CA . ASP A 1 171 ? -8.323 5.127 -8.922 1.00 98.75 171 ASP A CA 1
ATOM 1257 C C . ASP A 1 171 ? -9.710 4.889 -9.503 1.00 98.75 171 ASP A C 1
ATOM 1259 O O . ASP A 1 171 ? -9.888 3.986 -10.325 1.00 98.75 171 ASP A O 1
ATOM 1263 N N . ASN A 1 172 ? -10.697 5.680 -9.077 1.00 98.56 172 ASN A N 1
ATOM 1264 C CA . ASN A 1 172 ? -12.088 5.555 -9.534 1.00 98.56 172 ASN A CA 1
ATOM 1265 C C . ASN A 1 172 ? -12.584 4.095 -9.554 1.00 98.56 172 ASN A C 1
ATOM 1267 O O . ASN A 1 172 ? -13.185 3.643 -10.526 1.00 98.56 172 ASN A O 1
ATOM 1271 N N . SER A 1 173 ? -12.247 3.319 -8.526 1.00 98.81 173 SER A N 1
ATOM 1272 C CA . SER A 1 173 ? -12.449 1.869 -8.510 1.00 98.81 173 SER A CA 1
ATOM 1273 C C . SER A 1 173 ? -13.179 1.428 -7.250 1.00 98.81 173 SER A C 1
ATOM 1275 O O . SER A 1 173 ? -13.207 2.141 -6.246 1.00 98.81 173 SER A O 1
ATOM 1277 N N . SER A 1 174 ? -13.805 0.250 -7.292 1.00 98.81 174 SER A N 1
ATOM 1278 C CA . SER A 1 174 ? -14.527 -0.257 -6.125 1.00 98.81 174 SER A CA 1
ATOM 1279 C C . SER A 1 174 ? -14.501 -1.764 -5.943 1.00 98.81 174 SER A C 1
ATOM 1281 O O . SER A 1 174 ? -14.260 -2.490 -6.899 1.00 98.81 174 SER A O 1
ATOM 1283 N N . LYS A 1 175 ? -14.802 -2.248 -4.732 1.00 98.62 175 LYS A N 1
ATOM 1284 C CA . LYS A 1 175 ? -14.841 -3.689 -4.423 1.00 98.62 175 LYS A CA 1
ATOM 1285 C C . LYS A 1 175 ? -13.501 -4.345 -4.754 1.00 98.62 175 LYS A C 1
ATOM 1287 O O . LYS A 1 175 ? -13.397 -5.167 -5.668 1.00 98.62 175 LYS A O 1
ATOM 1292 N N . VAL A 1 176 ? -12.461 -3.893 -4.057 1.00 98.94 176 VAL A N 1
ATOM 1293 C CA . VAL A 1 176 ? -11.094 -4.391 -4.235 1.00 98.94 176 VAL A CA 1
ATOM 1294 C C . VAL A 1 176 ? -10.609 -4.990 -2.926 1.00 98.94 176 VAL A C 1
ATOM 1296 O O . VAL A 1 176 ? -10.601 -4.316 -1.895 1.00 98.94 176 VAL A O 1
ATOM 1299 N N . TRP A 1 177 ? -10.183 -6.248 -2.978 1.00 98.94 177 TRP A N 1
ATOM 1300 C CA . TRP A 1 177 ? -9.592 -6.938 -1.838 1.00 98.94 177 TRP A CA 1
ATOM 1301 C C . TRP A 1 177 ? -8.129 -7.272 -2.124 1.00 98.94 177 TRP A C 1
ATOM 1303 O O . TRP A 1 177 ? -7.828 -8.012 -3.059 1.00 98.94 177 TRP A O 1
ATOM 1313 N N . VAL A 1 178 ? -7.231 -6.692 -1.330 1.00 98.94 178 VAL A N 1
ATOM 1314 C CA . VAL A 1 178 ? -5.777 -6.864 -1.416 1.00 98.94 178 VAL A CA 1
ATOM 1315 C C . VAL A 1 178 ? -5.339 -7.625 -0.174 1.00 98.94 178 VAL A C 1
ATOM 1317 O O . VAL A 1 178 ? -5.289 -7.045 0.910 1.00 98.94 178 VAL A O 1
ATOM 1320 N N . ASP A 1 179 ? -5.068 -8.920 -0.315 1.00 98.94 179 ASP A N 1
ATOM 1321 C CA . ASP A 1 179 ? -4.928 -9.827 0.824 1.00 98.94 179 ASP A CA 1
ATOM 1322 C C . ASP A 1 179 ? -3.691 -10.736 0.765 1.00 98.94 179 ASP A C 1
ATOM 1324 O O . ASP A 1 179 ? -3.379 -11.285 -0.282 1.00 98.94 179 ASP A O 1
ATOM 1328 N N . HIS A 1 180 ? -2.975 -10.944 1.873 1.00 98.88 180 HIS A N 1
ATOM 1329 C CA . HIS A 1 180 ? -1.829 -11.878 1.917 1.00 98.88 180 HIS A CA 1
ATOM 1330 C C . HIS A 1 180 ? -0.709 -11.604 0.893 1.00 98.88 180 HIS A C 1
ATOM 1332 O O . HIS A 1 180 ? 0.050 -12.497 0.526 1.00 98.88 180 HIS A O 1
ATOM 1338 N N . ASN A 1 181 ? -0.566 -10.373 0.406 1.00 98.94 181 ASN A N 1
ATOM 1339 C CA . ASN A 1 181 ? 0.469 -10.055 -0.575 1.00 98.94 181 ASN A CA 1
ATOM 1340 C C . ASN A 1 181 ? 1.773 -9.634 0.101 1.00 98.94 181 ASN A C 1
ATOM 1342 O O . ASN A 1 181 ? 1.786 -9.179 1.247 1.00 98.94 181 ASN A O 1
ATOM 1346 N N . TYR A 1 182 ? 2.872 -9.756 -0.635 1.00 98.88 182 TYR A N 1
ATOM 1347 C CA . TYR A 1 182 ? 4.194 -9.308 -0.213 1.00 98.88 182 TYR A CA 1
ATOM 1348 C C . TYR A 1 182 ? 4.705 -8.198 -1.136 1.00 98.88 182 TYR A C 1
ATOM 1350 O O . TYR A 1 182 ? 4.843 -8.400 -2.344 1.00 98.88 182 TYR A O 1
ATOM 1358 N N . PHE A 1 183 ? 5.005 -7.034 -0.568 1.00 98.94 183 PHE A N 1
ATOM 1359 C CA . PHE A 1 183 ? 5.494 -5.862 -1.293 1.00 98.94 183 PHE A CA 1
ATOM 1360 C C . PHE A 1 183 ? 6.928 -5.556 -0.874 1.00 98.94 183 PHE A C 1
ATOM 1362 O O . PHE A 1 183 ? 7.206 -5.488 0.322 1.00 98.94 183 PHE A O 1
ATOM 1369 N N . LYS A 1 184 ? 7.831 -5.362 -1.843 1.00 98.44 184 LYS A N 1
ATOM 1370 C CA . LYS A 1 184 ? 9.249 -5.085 -1.563 1.00 98.44 184 LYS A CA 1
ATOM 1371 C C . LYS A 1 184 ? 9.939 -4.342 -2.704 1.00 98.44 184 LYS A C 1
ATOM 1373 O O . LYS A 1 184 ? 9.633 -4.585 -3.867 1.00 98.44 184 LYS A O 1
ATOM 1378 N N . SER A 1 185 ? 10.928 -3.504 -2.383 1.00 98.44 185 SER A N 1
ATOM 1379 C CA . SER A 1 185 ? 11.844 -2.901 -3.369 1.00 98.44 185 SER A CA 1
ATOM 1380 C C . SER A 1 185 ? 11.110 -2.175 -4.506 1.00 98.44 185 SER A C 1
ATOM 1382 O O . SER A 1 185 ? 11.307 -2.464 -5.687 1.00 98.44 185 SER A O 1
ATOM 1384 N N . VAL A 1 186 ? 10.245 -1.231 -4.137 1.00 98.69 186 VAL A N 1
ATOM 1385 C CA . VAL A 1 186 ? 9.474 -0.386 -5.059 1.00 98.69 186 VAL A CA 1
ATOM 1386 C C . VAL A 1 186 ? 10.042 1.030 -5.010 1.00 98.69 186 VAL A C 1
ATOM 1388 O O . VAL A 1 186 ? 10.361 1.522 -3.936 1.00 98.69 186 VAL A O 1
ATOM 1391 N N . GLY A 1 187 ? 10.200 1.691 -6.157 1.00 98.69 187 GLY A N 1
ATOM 1392 C CA . GLY A 1 187 ? 10.815 3.020 -6.232 1.00 98.69 187 GLY A CA 1
ATOM 1393 C C . GLY A 1 187 ? 10.000 4.105 -5.528 1.00 98.69 187 GLY A C 1
ATOM 1394 O O . GLY A 1 187 ? 10.563 5.030 -4.944 1.00 98.69 187 GLY A O 1
ATOM 1395 N N . ARG A 1 188 ? 8.667 3.982 -5.548 1.00 98.69 188 ARG A N 1
ATOM 1396 C CA . ARG A 1 188 ? 7.742 4.886 -4.858 1.00 98.69 188 ARG A CA 1
ATOM 1397 C C . ARG A 1 188 ? 6.666 4.101 -4.092 1.00 98.69 188 ARG A C 1
ATOM 1399 O O . ARG A 1 188 ? 7.026 3.351 -3.197 1.00 98.69 188 ARG A O 1
ATOM 1406 N N . GLN A 1 189 ? 5.372 4.285 -4.356 1.00 98.88 189 GLN A N 1
ATOM 1407 C CA . GLN A 1 189 ? 4.316 3.827 -3.446 1.00 98.88 189 GLN A CA 1
ATOM 1408 C C . GLN A 1 189 ? 4.165 2.303 -3.451 1.00 98.88 189 GLN A C 1
ATOM 1410 O O . GLN A 1 189 ? 4.079 1.703 -4.525 1.00 98.88 189 GLN A O 1
ATOM 1415 N N . PHE A 1 190 ? 4.036 1.675 -2.274 1.00 98.94 190 PHE A N 1
ATOM 1416 C CA . PHE A 1 190 ? 3.508 0.307 -2.229 1.00 98.94 190 PHE A CA 1
ATOM 1417 C C . PHE A 1 190 ? 2.055 0.294 -2.691 1.00 98.94 190 PHE A C 1
ATOM 1419 O O . PHE A 1 190 ? 1.710 -0.458 -3.602 1.00 98.94 190 PHE A O 1
ATOM 1426 N N . ILE A 1 191 ? 1.221 1.162 -2.113 1.00 98.94 191 ILE A N 1
ATOM 1427 C CA . ILE A 1 191 ? -0.161 1.359 -2.559 1.00 98.94 191 ILE A CA 1
ATOM 1428 C C . ILE A 1 191 ? -0.460 2.852 -2.644 1.00 98.94 191 ILE A C 1
ATOM 1430 O O . ILE A 1 191 ? -0.159 3.618 -1.730 1.00 98.94 191 ILE A O 1
ATOM 1434 N N . VAL A 1 192 ? -1.086 3.264 -3.739 1.00 98.81 192 VAL A N 1
ATOM 1435 C CA . VAL A 1 192 ? -1.547 4.635 -3.938 1.00 98.81 192 VAL A CA 1
ATOM 1436 C C . VAL A 1 192 ? -2.981 4.648 -4.435 1.00 98.81 192 VAL A C 1
ATOM 1438 O O . VAL A 1 192 ? -3.324 3.892 -5.350 1.00 98.81 192 VAL A O 1
ATOM 1441 N N . THR A 1 193 ? -3.814 5.512 -3.854 1.00 98.50 193 THR A N 1
ATOM 1442 C CA . THR A 1 193 ? -5.068 5.896 -4.501 1.00 98.50 193 THR A CA 1
ATOM 1443 C C . THR A 1 193 ? -4.856 7.129 -5.371 1.00 98.50 193 THR A C 1
ATOM 1445 O O . THR A 1 193 ? -4.038 7.998 -5.063 1.00 98.50 193 THR A O 1
ATOM 1448 N N . GLY A 1 194 ? -5.533 7.160 -6.518 1.00 96.19 194 GLY A N 1
ATOM 1449 C CA . GLY A 1 194 ? -5.585 8.341 -7.372 1.00 96.19 194 GLY A CA 1
ATOM 1450 C C . GLY A 1 194 ? -6.392 9.470 -6.729 1.00 96.19 194 GLY A C 1
ATOM 1451 O O . GLY A 1 194 ? -6.562 9.524 -5.518 1.00 96.19 194 GLY A O 1
ATOM 1452 N N . PHE A 1 195 ? -6.899 10.387 -7.549 1.00 97.00 195 PHE A N 1
ATOM 1453 C CA . PHE A 1 195 ? -7.746 11.483 -7.059 1.00 97.00 195 PHE A CA 1
ATOM 1454 C C . PHE A 1 195 ? -9.240 11.151 -7.117 1.00 97.00 195 PHE A C 1
ATOM 1456 O O . PHE A 1 195 ? -10.052 11.831 -6.491 1.00 97.00 195 PHE A O 1
ATOM 1463 N N . GLY A 1 196 ? -9.610 10.114 -7.864 1.00 97.31 196 GLY A N 1
ATOM 1464 C CA . GLY A 1 196 ? -10.948 9.559 -7.889 1.00 97.31 196 GLY A CA 1
ATOM 1465 C C . GLY A 1 196 ? -11.200 8.577 -6.750 1.00 97.31 196 GLY A C 1
ATOM 1466 O O . GLY A 1 196 ? -10.271 8.074 -6.124 1.00 97.31 196 GLY A O 1
ATOM 1467 N N . ALA A 1 197 ? -12.471 8.269 -6.504 1.00 97.25 197 ALA A N 1
ATOM 1468 C CA . ALA A 1 197 ? -12.870 7.478 -5.345 1.00 97.25 197 ALA A CA 1
ATOM 1469 C C . ALA A 1 197 ? -12.414 6.009 -5.441 1.00 97.25 197 ALA A C 1
ATOM 1471 O O . ALA A 1 197 ? -12.825 5.289 -6.355 1.00 97.25 197 ALA A O 1
ATOM 1472 N N . ALA A 1 198 ? -11.658 5.534 -4.454 1.00 98.00 198 ALA A N 1
ATOM 1473 C CA . ALA A 1 198 ? -11.410 4.125 -4.175 1.00 98.00 198 ALA A CA 1
ATOM 1474 C C . ALA A 1 198 ? -12.376 3.648 -3.071 1.00 98.00 198 ALA A C 1
ATOM 1476 O O . ALA A 1 198 ? -12.121 3.781 -1.872 1.00 98.00 198 ALA A O 1
ATOM 1477 N N . LYS A 1 199 ? -13.536 3.114 -3.473 1.00 97.62 199 LYS A N 1
ATOM 1478 C CA . LYS A 1 199 ? -14.630 2.738 -2.554 1.00 97.62 199 LYS A CA 1
ATOM 1479 C C . LYS A 1 199 ? -14.645 1.247 -2.266 1.00 97.62 199 LYS A C 1
ATOM 1481 O O . LYS A 1 199 ? -14.407 0.454 -3.165 1.00 97.62 199 LYS A O 1
ATOM 1486 N N . GLN A 1 200 ? -15.064 0.830 -1.074 1.00 98.44 200 GLN A N 1
ATOM 1487 C CA . GLN A 1 200 ? -15.176 -0.602 -0.760 1.00 98.44 200 GLN A CA 1
ATOM 1488 C C . GLN A 1 200 ? -13.839 -1.334 -0.962 1.00 98.44 200 GLN A C 1
ATOM 1490 O O . GLN A 1 200 ? -13.757 -2.317 -1.701 1.00 98.44 200 GLN A O 1
ATOM 1495 N N . ILE A 1 201 ? -12.777 -0.800 -0.356 1.00 98.88 201 ILE A N 1
ATOM 1496 C CA . ILE A 1 201 ? -11.424 -1.351 -0.445 1.00 98.88 201 ILE A CA 1
ATOM 1497 C C . ILE A 1 201 ? -11.061 -1.994 0.889 1.00 98.88 201 ILE A C 1
ATOM 1499 O O . ILE A 1 201 ? -11.267 -1.393 1.941 1.00 98.88 201 ILE A O 1
ATOM 1503 N N . THR A 1 202 ? -10.473 -3.185 0.848 1.00 98.94 202 THR A N 1
ATOM 1504 C CA . THR A 1 202 ? -9.876 -3.828 2.022 1.00 98.94 202 THR A CA 1
ATOM 1505 C C . THR A 1 202 ? -8.458 -4.248 1.688 1.00 98.94 202 THR A C 1
ATOM 1507 O O . THR A 1 202 ? -8.232 -4.988 0.734 1.00 98.94 202 THR A O 1
ATOM 1510 N N . ILE A 1 203 ? -7.513 -3.776 2.494 1.00 98.94 203 ILE A N 1
ATOM 1511 C CA . ILE A 1 203 ? -6.093 -4.108 2.440 1.00 98.94 203 ILE A CA 1
ATOM 1512 C C . ILE A 1 203 ? -5.790 -4.890 3.715 1.00 98.94 203 ILE A C 1
ATOM 1514 O O . ILE A 1 203 ? -5.776 -4.309 4.807 1.00 98.94 203 ILE A O 1
ATOM 1518 N N . SER A 1 204 ? -5.614 -6.207 3.597 1.00 98.88 204 SER A N 1
ATOM 1519 C CA . SER A 1 204 ? -5.518 -7.095 4.753 1.00 98.88 204 SER A CA 1
ATOM 1520 C C . SER A 1 204 ? -4.411 -8.133 4.715 1.00 98.88 204 SER A C 1
ATOM 1522 O O . SER A 1 204 ? -4.072 -8.649 3.663 1.00 98.88 204 SER A O 1
ATOM 1524 N N . ASN A 1 205 ? -3.854 -8.474 5.879 1.00 98.88 205 ASN A N 1
ATOM 1525 C CA . ASN A 1 205 ? -2.850 -9.541 6.008 1.00 98.88 205 ASN A CA 1
ATOM 1526 C C . ASN A 1 205 ? -1.666 -9.399 5.02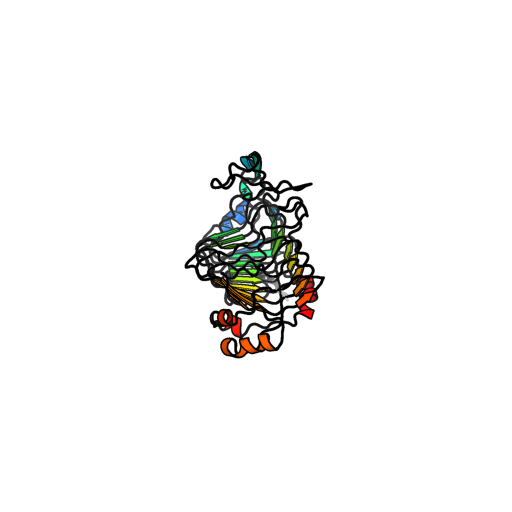8 1.00 98.88 205 ASN A C 1
ATOM 1528 O O . ASN A 1 205 ? -1.040 -10.387 4.669 1.00 98.88 205 ASN A O 1
ATOM 1532 N N . ASN A 1 206 ? -1.356 -8.198 4.539 1.00 98.94 206 ASN A N 1
ATOM 1533 C CA . ASN A 1 206 ? -0.233 -8.002 3.628 1.00 98.94 206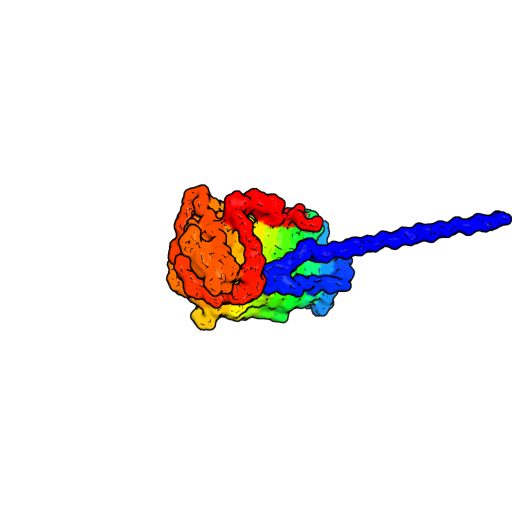 ASN A CA 1
ATOM 1534 C C . ASN A 1 206 ? 1.042 -7.778 4.434 1.00 98.94 206 ASN A C 1
ATOM 1536 O O . ASN A 1 206 ? 1.001 -7.216 5.529 1.00 98.94 206 ASN A O 1
ATOM 1540 N N . TYR A 1 207 ? 2.174 -8.167 3.865 1.00 98.88 207 TYR A N 1
ATOM 1541 C CA . TYR A 1 207 ? 3.485 -7.804 4.373 1.00 98.88 207 TYR A CA 1
ATOM 1542 C C . TYR A 1 207 ? 4.111 -6.762 3.442 1.00 98.88 207 TYR A C 1
ATOM 1544 O O . TYR A 1 207 ? 4.459 -7.039 2.294 1.00 98.88 207 TYR A O 1
ATOM 1552 N N . PHE A 1 208 ? 4.237 -5.546 3.964 1.00 98.94 208 PHE A N 1
ATOM 1553 C CA . PHE A 1 208 ? 4.965 -4.442 3.361 1.00 98.94 208 PHE A CA 1
ATOM 1554 C C . PHE A 1 208 ? 6.379 -4.403 3.938 1.00 98.94 208 PHE A C 1
ATOM 1556 O O . PHE A 1 208 ? 6.599 -3.904 5.044 1.00 98.94 208 PHE A O 1
ATOM 1563 N N . ASP A 1 209 ? 7.322 -4.976 3.196 1.00 98.88 209 ASP A N 1
ATOM 1564 C CA . ASP A 1 209 ? 8.732 -5.018 3.560 1.00 98.88 209 ASP A CA 1
ATOM 1565 C C . ASP A 1 209 ? 9.455 -3.792 2.998 1.00 98.88 209 ASP A C 1
ATOM 1567 O O . ASP A 1 209 ? 9.828 -3.740 1.822 1.00 98.88 209 ASP A O 1
ATOM 1571 N N . GLY A 1 210 ? 9.636 -2.790 3.855 1.00 98.75 210 GLY A N 1
ATOM 1572 C CA . GLY A 1 210 ? 10.294 -1.538 3.518 1.00 98.75 210 GLY A CA 1
ATOM 1573 C C . GLY A 1 210 ? 11.818 -1.617 3.432 1.00 98.75 210 GLY A C 1
ATOM 1574 O O . GLY A 1 210 ? 12.434 -0.629 3.043 1.00 98.75 210 GLY A O 1
ATOM 1575 N N . GLN A 1 211 ? 12.446 -2.763 3.719 1.00 98.69 211 GLN A N 1
ATOM 1576 C CA . GLN A 1 211 ? 13.895 -2.889 3.570 1.00 98.69 211 GLN A CA 1
ATOM 1577 C C . GLN A 1 211 ? 14.306 -2.723 2.104 1.00 98.69 211 GLN A C 1
ATOM 1579 O O . GLN A 1 211 ? 13.947 -3.539 1.242 1.00 98.69 211 GLN A O 1
ATOM 1584 N N . SER A 1 212 ? 15.108 -1.694 1.834 1.00 97.81 212 SER A N 1
ATOM 1585 C CA . SER A 1 212 ? 15.600 -1.351 0.500 1.00 97.81 212 SER A CA 1
ATOM 1586 C C . SER A 1 212 ? 17.049 -0.874 0.547 1.00 97.81 212 SER A C 1
ATOM 1588 O O . SER A 1 212 ? 17.439 -0.119 1.430 1.00 97.81 212 SER A O 1
ATOM 1590 N N . THR A 1 213 ? 17.853 -1.252 -0.451 1.00 98.12 213 THR A N 1
ATOM 1591 C CA . THR A 1 213 ? 19.232 -0.755 -0.597 1.00 98.12 213 THR A CA 1
ATOM 1592 C C . THR A 1 213 ? 19.285 0.767 -0.707 1.00 98.12 213 THR A C 1
ATOM 1594 O O . THR A 1 213 ? 20.214 1.370 -0.179 1.00 98.12 213 THR A O 1
ATOM 1597 N N . TRP A 1 214 ? 18.291 1.379 -1.361 1.00 98.56 214 TRP A N 1
ATOM 1598 C CA . TRP A 1 214 ? 18.166 2.828 -1.512 1.00 98.56 214 TRP A CA 1
ATOM 1599 C C . TRP A 1 214 ? 16.965 3.337 -0.727 1.00 98.56 214 TRP A C 1
ATOM 1601 O O . TRP A 1 214 ? 15.868 2.791 -0.842 1.00 98.56 214 TRP A O 1
ATOM 1611 N N . SER A 1 215 ? 17.160 4.415 0.027 1.00 98.44 215 SER A N 1
ATOM 1612 C CA . SER A 1 215 ? 16.111 5.054 0.832 1.00 98.44 215 SER A CA 1
ATOM 1613 C C . SER A 1 215 ? 16.318 6.564 0.888 1.00 98.44 215 SER A C 1
ATOM 1615 O O . SER A 1 215 ? 17.410 7.068 0.622 1.00 98.44 215 SER A O 1
ATOM 1617 N N . THR A 1 216 ? 15.273 7.310 1.239 1.00 97.88 216 THR A N 1
ATOM 1618 C CA . THR A 1 216 ? 15.359 8.771 1.402 1.00 97.88 216 THR A CA 1
ATOM 1619 C C . THR A 1 216 ? 16.200 9.172 2.618 1.00 97.88 216 THR A C 1
ATOM 1621 O O . THR A 1 216 ? 16.756 10.266 2.638 1.00 97.88 216 THR A O 1
ATOM 1624 N N . GLY A 1 217 ? 16.283 8.298 3.630 1.00 97.81 217 GLY A N 1
ATOM 1625 C CA . GLY A 1 217 ? 17.096 8.474 4.839 1.00 97.81 217 GLY A CA 1
ATOM 1626 C C . GLY A 1 217 ? 18.460 7.779 4.797 1.00 97.81 217 GLY A C 1
ATOM 1627 O O . GLY A 1 217 ? 19.248 7.952 5.720 1.00 97.81 217 GLY A O 1
ATOM 1628 N N . CYS A 1 218 ? 18.753 7.013 3.739 1.00 98.19 218 CYS A N 1
ATOM 1629 C CA . CYS A 1 218 ? 19.943 6.163 3.621 1.00 98.19 218 CYS A CA 1
ATOM 1630 C C . CYS A 1 218 ? 20.121 5.132 4.753 1.00 98.19 218 CYS A C 1
ATOM 1632 O O . CYS A 1 218 ? 21.206 4.589 4.945 1.00 98.19 218 CYS A O 1
ATOM 1634 N N . ASP A 1 219 ? 19.039 4.830 5.463 1.00 97.88 219 ASP A N 1
ATOM 1635 C CA . ASP A 1 219 ? 18.929 3.909 6.596 1.00 97.88 219 ASP A CA 1
ATOM 1636 C C . ASP A 1 219 ? 18.204 2.609 6.211 1.00 97.88 219 ASP A C 1
ATOM 1638 O O . ASP A 1 219 ? 17.815 1.824 7.070 1.00 97.88 219 ASP A O 1
ATOM 1642 N N . GLN A 1 220 ? 18.016 2.397 4.906 1.00 98.38 220 GLN A N 1
ATOM 1643 C CA . GLN A 1 220 ? 17.311 1.273 4.288 1.00 98.38 220 GLN A CA 1
ATOM 1644 C C . GLN A 1 220 ? 15.795 1.242 4.532 1.00 98.38 220 GLN A C 1
ATOM 1646 O O . GLN A 1 220 ? 15.150 0.286 4.104 1.00 98.38 220 GLN A O 1
ATOM 1651 N N . HIS A 1 221 ? 15.217 2.282 5.145 1.00 98.75 221 HIS A N 1
ATOM 1652 C CA . HIS A 1 221 ? 13.784 2.356 5.410 1.00 98.75 221 HIS A CA 1
ATOM 1653 C C . HIS A 1 221 ? 13.020 2.992 4.244 1.00 98.75 221 HIS A C 1
ATOM 1655 O O . HIS A 1 221 ? 13.323 4.097 3.781 1.00 98.75 221 HIS A O 1
ATOM 1661 N N . HIS A 1 222 ? 11.981 2.310 3.764 1.00 98.88 222 HIS A N 1
ATOM 1662 C CA . HIS A 1 222 ? 11.161 2.804 2.656 1.00 98.88 222 HIS A CA 1
ATOM 1663 C C . HIS A 1 222 ? 10.204 3.913 3.108 1.00 98.88 222 HIS A C 1
ATOM 1665 O O . HIS A 1 222 ? 9.357 3.703 3.974 1.00 98.88 222 HIS A O 1
ATOM 1671 N N . TYR A 1 223 ? 10.298 5.102 2.509 1.00 98.88 223 TYR A N 1
ATOM 1672 C CA . TYR A 1 223 ? 9.460 6.252 2.886 1.00 98.88 223 TYR A CA 1
ATOM 1673 C C . TYR A 1 223 ? 8.077 6.256 2.220 1.00 98.88 223 TYR A C 1
ATOM 1675 O O . TYR A 1 223 ? 7.128 6.851 2.721 1.00 98.88 223 TYR A O 1
ATOM 1683 N N . TRP A 1 224 ? 7.947 5.624 1.058 1.00 98.75 224 TRP A N 1
ATOM 1684 C CA . TRP A 1 224 ? 6.767 5.744 0.205 1.00 98.75 224 TRP A CA 1
ATOM 1685 C C . TRP A 1 224 ? 5.836 4.545 0.407 1.00 98.75 224 TRP A C 1
ATOM 1687 O O . TRP A 1 224 ? 5.637 3.749 -0.506 1.00 98.75 224 TRP A O 1
ATOM 1697 N N . ALA A 1 225 ? 5.317 4.346 1.619 1.00 98.69 225 ALA A N 1
ATOM 1698 C CA . ALA A 1 225 ? 4.468 3.186 1.879 1.00 98.69 225 ALA A CA 1
ATOM 1699 C C . ALA A 1 225 ? 3.074 3.350 1.238 1.00 98.69 225 ALA A C 1
ATOM 1701 O O . ALA A 1 225 ? 2.767 2.677 0.250 1.00 98.69 225 ALA A O 1
ATOM 1702 N N . PHE A 1 226 ? 2.249 4.261 1.754 1.00 98.88 226 PHE A N 1
ATOM 1703 C CA . PHE A 1 226 ? 0.851 4.414 1.353 1.00 98.88 226 PHE A CA 1
ATOM 1704 C C . PHE A 1 226 ? 0.450 5.874 1.168 1.00 98.88 226 PHE A C 1
ATOM 1706 O O . PHE A 1 226 ? 0.540 6.679 2.096 1.00 98.88 226 PHE A O 1
ATOM 1713 N N . LEU A 1 227 ? -0.073 6.204 -0.010 1.00 98.81 227 LEU A N 1
ATOM 1714 C CA . LEU A 1 227 ? -0.664 7.512 -0.282 1.00 98.81 227 LEU A CA 1
ATOM 1715 C C . LEU A 1 227 ? -2.139 7.345 -0.645 1.00 98.81 227 LEU A C 1
ATOM 1717 O O . LEU A 1 227 ? -2.447 6.895 -1.745 1.00 98.81 227 LEU A O 1
ATOM 1721 N N . PHE A 1 228 ? -3.038 7.723 0.262 1.00 98.75 228 PHE A N 1
ATOM 1722 C CA . PHE A 1 228 ? -4.481 7.670 0.035 1.00 98.75 228 PHE A CA 1
ATOM 1723 C C . PHE A 1 228 ? -5.047 9.082 -0.149 1.00 98.75 228 PHE A C 1
ATOM 1725 O O . PHE A 1 228 ? -5.147 9.842 0.812 1.00 98.75 228 PHE A O 1
ATOM 1732 N N . ALA A 1 229 ? -5.381 9.446 -1.386 1.00 97.69 229 ALA A N 1
ATOM 1733 C CA . ALA A 1 229 ? -5.728 10.810 -1.791 1.00 97.69 229 ALA A CA 1
ATOM 1734 C C . ALA A 1 229 ? -7.040 10.911 -2.599 1.00 97.69 229 ALA A C 1
ATOM 1736 O O . ALA A 1 229 ? -7.362 11.987 -3.109 1.00 97.69 229 ALA A O 1
ATOM 1737 N N . GLY A 1 230 ? -7.806 9.825 -2.723 1.00 97.62 230 GLY A N 1
ATOM 1738 C CA . GLY A 1 230 ? -8.992 9.775 -3.575 1.00 97.62 230 GLY A CA 1
ATOM 1739 C C . GLY A 1 230 ? -10.226 10.408 -2.938 1.00 97.62 230 GLY A C 1
ATOM 1740 O O . GLY A 1 230 ? -10.565 10.152 -1.781 1.00 97.62 230 GLY A O 1
ATOM 1741 N N . ASN A 1 231 ? -10.948 11.240 -3.692 1.00 97.81 231 ASN A N 1
ATOM 1742 C CA . ASN A 1 231 ? -12.168 11.866 -3.187 1.00 97.81 231 ASN A CA 1
ATOM 1743 C C . ASN A 1 231 ? -13.284 10.832 -2.995 1.00 97.81 231 ASN A C 1
ATOM 1745 O O . ASN A 1 231 ? -13.859 10.338 -3.964 1.00 97.81 231 ASN A O 1
ATOM 1749 N N . GLY A 1 232 ? -13.641 10.541 -1.750 1.00 97.44 232 GLY A N 1
ATOM 1750 C CA . GLY A 1 232 ? -14.632 9.533 -1.394 1.00 97.44 232 GLY A CA 1
ATOM 1751 C C . GLY A 1 232 ? -14.032 8.156 -1.126 1.00 97.44 232 GLY A C 1
ATOM 1752 O O . GLY A 1 232 ? -14.779 7.175 -1.192 1.00 97.44 232 GLY A O 1
ATOM 1753 N N . ASP A 1 233 ? -12.725 8.068 -0.855 1.00 98.56 233 ASP A N 1
ATOM 1754 C CA . ASP A 1 233 ? -12.083 6.816 -0.458 1.00 98.56 233 ASP A CA 1
ATOM 1755 C C . ASP A 1 233 ? -12.765 6.204 0.773 1.00 98.56 233 ASP A C 1
ATOM 1757 O O . ASP A 1 233 ? -13.131 6.884 1.740 1.00 98.56 233 ASP A O 1
ATOM 1761 N N . GLN A 1 234 ? -12.924 4.884 0.731 1.00 98.38 234 GLN A N 1
ATOM 1762 C CA . GLN A 1 234 ? -13.489 4.091 1.813 1.00 98.38 234 GLN A CA 1
ATOM 1763 C C . GLN A 1 234 ? -12.693 2.792 1.947 1.00 98.38 234 GLN A C 1
ATOM 1765 O O . GLN A 1 234 ? -12.901 1.838 1.187 1.00 98.38 234 GLN A O 1
ATOM 1770 N N . ILE A 1 235 ? -11.764 2.785 2.907 1.00 98.88 235 ILE A N 1
ATOM 1771 C CA . ILE A 1 235 ? -10.701 1.782 3.011 1.00 98.88 235 ILE A CA 1
ATOM 1772 C C . ILE A 1 235 ? -10.712 1.120 4.393 1.00 98.88 235 ILE A C 1
ATOM 1774 O O . ILE A 1 235 ? -10.763 1.784 5.428 1.00 98.88 235 ILE A O 1
ATOM 1778 N N . THR A 1 236 ? -10.653 -0.210 4.414 1.00 98.94 236 THR A N 1
ATOM 1779 C CA . THR A 1 236 ? -10.309 -1.008 5.593 1.00 98.94 236 THR A CA 1
ATOM 1780 C C . THR A 1 236 ? -8.841 -1.402 5.476 1.00 98.94 236 THR A C 1
ATOM 1782 O O . THR A 1 236 ? -8.451 -2.014 4.486 1.00 98.94 236 THR A O 1
ATOM 1785 N N . PHE A 1 237 ? -8.028 -1.082 6.478 1.00 98.94 237 PHE A N 1
ATOM 1786 C CA . PHE A 1 237 ? -6.611 -1.445 6.528 1.00 98.94 237 PHE A CA 1
ATOM 1787 C C . PHE A 1 237 ? -6.359 -2.273 7.783 1.00 98.94 237 PHE A 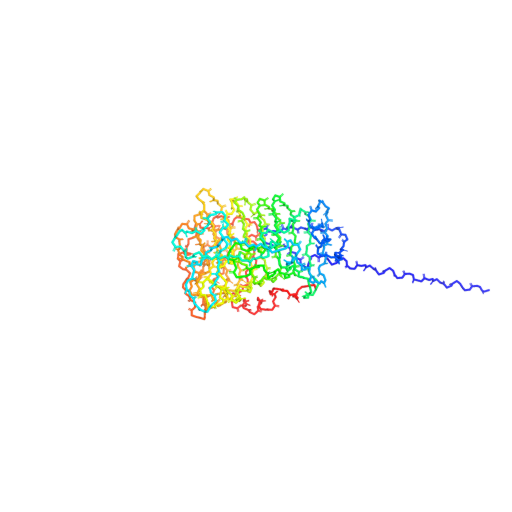C 1
ATOM 1789 O O . PHE A 1 237 ? -6.335 -1.732 8.889 1.00 98.94 237 PHE A O 1
ATOM 1796 N N . ALA A 1 238 ? -6.244 -3.592 7.643 1.00 98.88 238 ALA A N 1
ATOM 1797 C CA . ALA A 1 238 ? -6.294 -4.475 8.802 1.00 98.88 238 ALA A CA 1
ATOM 1798 C C . ALA A 1 238 ? -5.297 -5.627 8.774 1.00 98.88 238 ALA A C 1
ATOM 1800 O O . ALA A 1 238 ? -5.150 -6.300 7.761 1.00 98.88 238 ALA A O 1
ATOM 1801 N N . ARG A 1 239 ? -4.697 -5.948 9.925 1.00 98.88 239 ARG A N 1
ATOM 1802 C CA . ARG A 1 239 ? -3.825 -7.132 10.080 1.00 98.88 239 ARG A CA 1
ATOM 1803 C C . ARG A 1 239 ? -2.589 -7.137 9.175 1.00 98.88 239 ARG A C 1
ATOM 1805 O O . ARG A 1 239 ? -2.014 -8.189 8.923 1.00 98.88 239 ARG A O 1
ATOM 1812 N N . ASN A 1 240 ? -2.176 -5.977 8.675 1.00 98.94 240 ASN A N 1
ATOM 1813 C CA . ASN A 1 240 ? -0.985 -5.863 7.844 1.00 98.94 240 ASN A CA 1
ATOM 1814 C C . ASN A 1 240 ? 0.278 -5.806 8.707 1.00 98.94 240 ASN A C 1
ATOM 1816 O O . ASN A 1 240 ? 0.258 -5.257 9.813 1.00 98.94 240 ASN A O 1
ATOM 1820 N N . TYR A 1 241 ? 1.376 -6.327 8.165 1.00 98.94 241 TYR A N 1
ATOM 1821 C CA . TYR A 1 241 ? 2.718 -6.117 8.686 1.00 98.94 241 TYR A CA 1
ATOM 1822 C C . TYR A 1 241 ? 3.378 -4.970 7.921 1.00 98.94 241 TYR A C 1
ATOM 1824 O O . TYR A 1 241 ? 3.645 -5.095 6.725 1.00 98.94 241 TYR A O 1
ATOM 1832 N N . VAL A 1 242 ? 3.612 -3.848 8.597 1.00 98.94 242 VAL A N 1
ATOM 1833 C CA . VAL A 1 242 ? 4.308 -2.683 8.042 1.00 98.94 242 VAL A CA 1
ATOM 1834 C C . VAL A 1 242 ? 5.659 -2.601 8.727 1.00 98.94 242 VAL A C 1
ATOM 1836 O O . VAL A 1 242 ? 5.737 -2.269 9.910 1.00 98.94 242 VAL A O 1
AT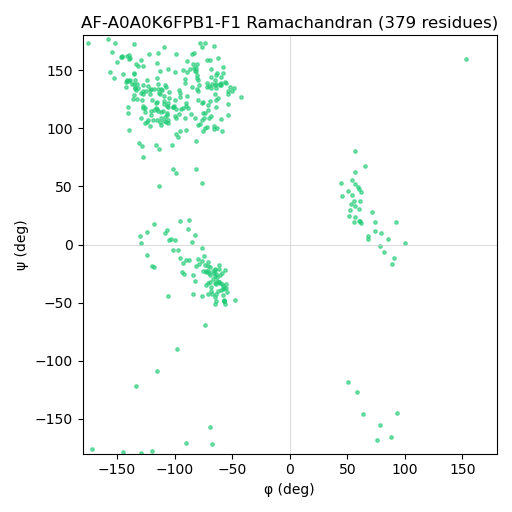OM 1839 N N . TYR A 1 243 ? 6.709 -2.950 7.991 1.00 98.88 243 TYR A N 1
ATOM 1840 C CA . TYR A 1 243 ? 8.032 -3.169 8.558 1.00 98.88 243 TYR A CA 1
ATOM 1841 C C . TYR A 1 243 ? 9.094 -2.348 7.838 1.00 98.88 243 TYR A C 1
ATOM 1843 O O . TYR A 1 243 ? 9.100 -2.309 6.607 1.00 98.88 243 TYR A O 1
ATOM 1851 N N . PHE A 1 244 ? 10.012 -1.746 8.597 1.00 98.75 244 PHE A N 1
ATOM 1852 C CA . PHE A 1 244 ? 11.192 -1.065 8.057 1.00 98.75 244 PHE A CA 1
ATOM 1853 C C . PHE A 1 244 ? 10.832 0.095 7.108 1.00 98.75 244 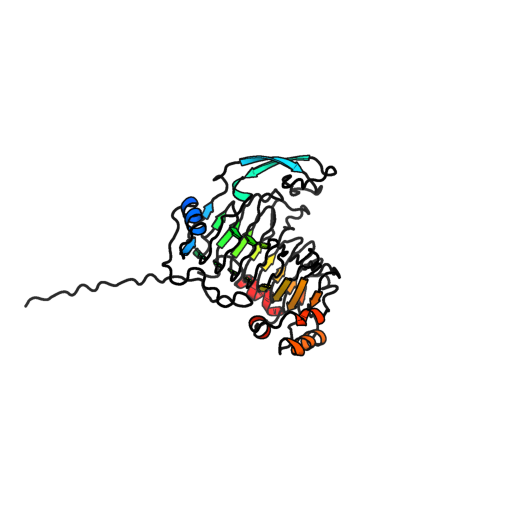PHE A C 1
ATOM 1855 O O . PHE A 1 244 ? 11.333 0.213 5.989 1.00 98.75 244 PHE A O 1
ATOM 1862 N N . THR A 1 245 ? 9.908 0.957 7.540 1.00 98.88 245 THR A N 1
ATOM 1863 C CA . THR A 1 245 ? 9.440 2.119 6.754 1.00 98.88 245 THR A CA 1
ATOM 1864 C C . THR A 1 245 ? 9.828 3.447 7.404 1.00 98.88 245 THR A C 1
ATOM 1866 O O . THR A 1 245 ? 10.209 3.489 8.566 1.00 98.88 245 THR A O 1
ATOM 1869 N N . ALA A 1 246 ? 9.755 4.555 6.667 1.00 98.69 246 ALA A N 1
ATOM 1870 C CA . ALA A 1 246 ? 10.150 5.879 7.169 1.00 98.69 246 ALA A CA 1
ATOM 1871 C C . ALA A 1 246 ? 9.044 6.943 7.071 1.00 98.69 246 ALA A C 1
ATOM 1873 O O . ALA A 1 246 ? 9.190 8.045 7.601 1.00 98.69 246 ALA A O 1
ATOM 1874 N N . GLY A 1 247 ? 7.935 6.658 6.398 1.00 98.31 247 GLY A N 1
ATOM 1875 C CA . GLY A 1 247 ? 6.895 7.652 6.181 1.00 98.31 247 GLY A CA 1
ATOM 1876 C C . GLY A 1 247 ? 5.673 7.076 5.498 1.00 98.31 247 GLY A C 1
ATOM 1877 O O . GLY A 1 247 ? 5.673 5.924 5.054 1.00 98.31 247 GLY A O 1
ATOM 1878 N N . ARG A 1 248 ? 4.634 7.912 5.397 1.00 98.50 248 ARG A N 1
ATOM 1879 C CA . ARG A 1 248 ? 3.396 7.594 4.675 1.00 98.50 248 ARG A CA 1
ATOM 1880 C C . ARG A 1 248 ? 2.822 6.238 5.085 1.00 98.50 248 ARG A C 1
ATOM 1882 O O . ARG A 1 248 ? 2.452 5.440 4.233 1.00 98.50 248 ARG A O 1
ATOM 1889 N N . GLY A 1 249 ? 2.765 5.961 6.383 1.00 92.81 249 GLY A N 1
ATOM 1890 C CA . GLY A 1 249 ? 2.383 4.663 6.933 1.00 92.81 249 GLY A CA 1
ATOM 1891 C C . GLY A 1 249 ? 1.067 4.659 7.721 1.00 92.81 249 GLY A C 1
ATOM 1892 O O . GLY A 1 249 ? 1.099 4.156 8.841 1.00 92.81 249 GLY A O 1
ATOM 1893 N N . PRO A 1 250 ? -0.076 5.184 7.225 1.00 98.06 250 PRO A N 1
ATOM 1894 C CA . PRO A 1 250 ? -0.341 5.759 5.899 1.00 98.06 250 PRO A CA 1
ATOM 1895 C C . PRO A 1 250 ? -0.289 7.304 5.863 1.00 98.06 250 PRO A C 1
ATOM 1897 O O . PRO A 1 250 ? -0.431 7.936 6.905 1.00 98.06 250 PRO A O 1
ATOM 1900 N N . HIS A 1 251 ? -0.181 7.918 4.673 1.00 98.81 251 HIS A N 1
ATOM 1901 C CA . HIS A 1 251 ? -0.616 9.312 4.443 1.00 98.81 251 HIS A CA 1
ATOM 1902 C C . HIS A 1 251 ? -2.039 9.331 3.867 1.00 98.81 251 HIS A C 1
ATOM 1904 O O . HIS A 1 251 ? -2.310 8.612 2.901 1.00 98.81 251 HIS A O 1
ATOM 1910 N N . ILE A 1 252 ? -2.941 10.139 4.439 1.00 98.44 252 ILE A N 1
ATOM 1911 C CA . ILE A 1 252 ? -4.361 10.191 4.056 1.00 98.44 252 ILE A CA 1
ATOM 1912 C C . ILE A 1 252 ? -4.826 11.637 3.876 1.00 98.44 252 ILE A C 1
ATOM 1914 O O . ILE A 1 252 ? -4.784 12.420 4.821 1.00 98.44 252 ILE A O 1
ATOM 1918 N N . GLY A 1 253 ? -5.393 11.952 2.712 1.00 97.38 253 GLY A N 1
ATOM 1919 C CA . GLY A 1 253 ? -5.980 13.256 2.409 1.00 97.38 253 GLY A CA 1
ATOM 1920 C C . GLY A 1 253 ? -5.006 14.210 1.722 1.00 97.38 253 GLY A C 1
ATOM 1921 O O . GLY A 1 253 ? -4.219 13.798 0.874 1.00 97.38 253 GLY A O 1
ATOM 1922 N N . GLY A 1 254 ? -5.127 15.503 2.030 1.00 95.88 254 GLY A N 1
ATOM 1923 C CA . GLY A 1 254 ? -4.232 16.553 1.523 1.00 95.88 254 GLY A CA 1
ATOM 1924 C C . GLY A 1 254 ? -4.792 17.368 0.352 1.00 95.88 254 GLY A C 1
ATOM 1925 O O . GLY A 1 254 ? -4.132 18.283 -0.130 1.00 95.88 254 GLY A O 1
ATOM 1926 N N . THR A 1 255 ? -6.023 17.088 -0.093 1.00 97.06 255 THR A N 1
ATOM 1927 C CA . THR A 1 255 ? -6.733 17.901 -1.099 1.00 97.06 255 THR A CA 1
ATOM 1928 C C . THR A 1 255 ? -7.971 18.543 -0.479 1.00 97.06 255 THR A C 1
ATOM 1930 O O . THR A 1 255 ? -8.849 17.856 0.044 1.00 97.06 255 THR A O 1
ATOM 1933 N N . ALA A 1 256 ? -8.053 19.874 -0.528 1.00 96.31 256 ALA A N 1
ATOM 1934 C CA . ALA A 1 256 ? -9.190 20.612 0.013 1.00 96.31 256 ALA A CA 1
ATOM 1935 C C . ALA A 1 256 ? -10.505 20.215 -0.684 1.00 96.31 256 ALA A C 1
ATOM 1937 O O . ALA A 1 256 ? -10.561 20.064 -1.903 1.00 96.31 256 ALA A O 1
ATOM 1938 N N . GLY A 1 257 ? -11.570 20.045 0.101 1.00 96.56 257 GLY A N 1
ATOM 1939 C CA . GLY A 1 257 ? -12.885 19.621 -0.391 1.00 96.56 257 GLY A CA 1
ATOM 1940 C C . GLY A 1 257 ? -13.040 18.112 -0.605 1.00 96.56 257 GLY A C 1
ATOM 1941 O O . GLY A 1 257 ? -14.152 17.664 -0.876 1.00 96.56 257 GLY A O 1
ATOM 1942 N N . TYR A 1 258 ? -11.973 17.319 -0.462 1.00 97.56 258 TYR A N 1
ATOM 1943 C CA . TYR A 1 258 ? -12.077 15.861 -0.527 1.00 97.56 258 TYR A CA 1
ATOM 1944 C C . TYR A 1 258 ? -12.500 15.290 0.827 1.00 97.56 258 TYR A C 1
ATOM 1946 O O . TYR A 1 258 ? -12.213 15.861 1.880 1.00 97.56 258 TYR A O 1
ATOM 1954 N N . SER A 1 259 ? -13.179 14.143 0.802 1.00 96.38 259 SER A N 1
ATOM 1955 C CA . SER A 1 259 ? -13.540 13.394 2.008 1.00 96.38 259 SER A CA 1
ATOM 1956 C C . SER A 1 259 ? -13.128 11.939 1.871 1.00 96.38 259 SER A C 1
ATOM 1958 O O . SER A 1 259 ? -13.429 11.311 0.863 1.00 96.38 259 SER A O 1
ATOM 1960 N N . LEU A 1 260 ? -12.436 11.400 2.873 1.00 97.06 260 LEU A N 1
ATOM 1961 C CA . LEU A 1 260 ? -11.887 10.046 2.840 1.00 97.06 260 LEU A CA 1
ATOM 1962 C C . LEU A 1 260 ? -12.084 9.377 4.200 1.00 97.06 260 LEU A C 1
ATOM 1964 O O . LEU A 1 260 ? -11.901 10.017 5.238 1.00 97.06 260 LEU A O 1
ATOM 1968 N N . THR A 1 261 ? -12.409 8.084 4.202 1.00 98.25 261 THR A N 1
ATOM 1969 C CA . THR A 1 261 ? -12.575 7.283 5.423 1.00 98.25 261 THR A CA 1
ATOM 1970 C C . THR A 1 261 ? -11.631 6.088 5.445 1.00 98.25 261 THR A C 1
ATOM 1972 O O . THR A 1 261 ? -11.583 5.297 4.500 1.00 98.25 261 THR A O 1
ATOM 1975 N N . LEU A 1 262 ? -10.902 5.936 6.552 1.00 98.81 262 LEU A N 1
ATOM 1976 C CA . LEU A 1 262 ? -10.004 4.808 6.789 1.00 98.81 262 LEU A CA 1
ATOM 1977 C C . LEU A 1 262 ? -10.322 4.156 8.138 1.00 98.81 262 LEU A C 1
ATOM 1979 O O . LEU A 1 262 ? -10.174 4.778 9.189 1.00 98.81 262 LEU A O 1
ATOM 1983 N N . HIS A 1 263 ? -10.734 2.889 8.109 1.00 98.88 263 HIS A N 1
ATOM 1984 C CA . HIS A 1 263 ? -10.843 2.055 9.307 1.00 98.88 263 HIS A CA 1
ATOM 1985 C C . HIS A 1 263 ? -9.606 1.163 9.410 1.00 98.88 263 HIS A C 1
ATOM 1987 O O . HIS A 1 263 ? -9.425 0.248 8.605 1.00 98.88 263 HIS A O 1
ATOM 1993 N N . MET A 1 264 ? -8.743 1.456 10.379 1.00 98.81 264 MET A N 1
ATOM 1994 C CA . MET A 1 264 ? -7.438 0.832 10.546 1.00 98.81 264 MET A CA 1
ATOM 1995 C C . MET A 1 264 ? -7.377 0.014 11.835 1.00 98.81 264 MET A C 1
ATOM 1997 O O . MET A 1 264 ? -7.437 0.581 12.927 1.00 98.81 264 MET A O 1
ATOM 2001 N N . PHE A 1 265 ? -7.219 -1.307 11.741 1.00 98.94 265 PHE A N 1
ATOM 2002 C CA . PHE A 1 265 ? -7.212 -2.137 12.945 1.00 98.94 265 PHE A CA 1
ATOM 2003 C C . PHE A 1 265 ? -6.284 -3.343 12.927 1.00 98.94 265 PHE A C 1
ATOM 2005 O O . PHE A 1 265 ? -6.087 -4.001 11.908 1.00 98.94 265 PHE A O 1
ATOM 2012 N N . ASN A 1 266 ? -5.745 -3.666 14.103 1.00 98.94 266 ASN A N 1
ATOM 2013 C CA . ASN A 1 266 ? -4.895 -4.836 14.324 1.00 98.94 266 ASN A CA 1
ATOM 2014 C C . ASN A 1 266 ? -3.703 -4.966 13.365 1.00 98.94 266 ASN A C 1
ATOM 2016 O O . ASN A 1 266 ? -3.272 -6.074 13.067 1.00 98.94 266 ASN A O 1
ATOM 2020 N N . ASN A 1 267 ? -3.163 -3.854 12.869 1.00 98.94 267 ASN A N 1
ATOM 2021 C CA . ASN A 1 267 ? -1.923 -3.852 12.099 1.00 98.94 267 ASN A CA 1
ATOM 2022 C C . ASN A 1 267 ? -0.718 -3.860 13.040 1.00 98.94 267 ASN A C 1
ATOM 2024 O O . ASN A 1 267 ? -0.775 -3.293 14.136 1.00 98.94 267 ASN A O 1
ATOM 2028 N N . TYR A 1 268 ? 0.374 -4.463 12.581 1.00 98.94 268 TYR A N 1
ATOM 2029 C CA . TYR A 1 268 ? 1.655 -4.437 13.268 1.00 98.94 268 TYR A CA 1
ATOM 2030 C C . TYR A 1 268 ? 2.606 -3.490 12.533 1.00 98.94 268 TYR A C 1
ATOM 2032 O O . TYR A 1 268 ? 3.091 -3.804 11.446 1.00 98.94 268 TYR A O 1
ATOM 2040 N N . PHE A 1 269 ? 2.850 -2.329 13.133 1.00 98.94 269 PHE A N 1
ATOM 2041 C CA . PHE A 1 269 ? 3.851 -1.366 12.692 1.00 98.94 269 PHE A CA 1
ATOM 2042 C C . PHE A 1 269 ? 5.134 -1.624 13.473 1.00 98.94 269 PHE A C 1
ATOM 2044 O O . PHE A 1 269 ? 5.138 -1.509 14.699 1.00 98.94 269 PHE A O 1
ATOM 2051 N N . ASN A 1 270 ? 6.203 -1.997 12.781 1.00 98.81 270 ASN A N 1
ATOM 2052 C CA . ASN A 1 270 ? 7.441 -2.431 13.413 1.00 98.81 270 ASN A CA 1
ATOM 2053 C C . ASN A 1 270 ? 8.647 -1.782 12.741 1.00 98.81 270 ASN A C 1
ATOM 2055 O O . ASN A 1 270 ? 8.786 -1.889 11.527 1.00 98.81 270 ASN A O 1
ATOM 2059 N N . ASP A 1 271 ? 9.518 -1.171 13.537 1.00 98.75 271 ASP A N 1
ATOM 2060 C CA . ASP A 1 271 ? 10.740 -0.511 13.069 1.00 98.75 271 ASP A CA 1
ATOM 2061 C C . ASP A 1 271 ? 10.445 0.575 12.019 1.00 98.75 271 ASP A C 1
ATOM 2063 O O . ASP A 1 271 ? 10.469 0.357 10.803 1.00 98.75 271 ASP A O 1
ATOM 2067 N N . ILE A 1 272 ? 10.030 1.746 12.510 1.00 98.81 272 ILE A N 1
ATOM 2068 C CA . ILE A 1 272 ? 9.690 2.890 11.662 1.00 98.81 272 ILE A CA 1
ATOM 2069 C C . ILE A 1 272 ? 10.492 4.103 12.120 1.00 98.81 272 ILE A C 1
ATOM 2071 O O . ILE A 1 272 ? 10.162 4.738 13.127 1.00 98.81 272 ILE A O 1
ATOM 2075 N N . THR A 1 273 ? 11.529 4.454 11.356 1.00 98.44 273 THR A N 1
ATOM 2076 C CA . THR A 1 273 ? 12.492 5.513 11.712 1.00 98.44 273 THR A CA 1
ATOM 2077 C C . THR A 1 273 ? 11.937 6.926 11.565 1.00 98.44 273 THR A C 1
ATOM 2079 O O . THR A 1 273 ? 12.483 7.865 12.153 1.00 98.44 273 THR A O 1
ATOM 2082 N N . GLY A 1 274 ? 10.845 7.091 10.817 1.00 98.50 274 GLY A N 1
ATOM 2083 C CA . GLY A 1 274 ? 10.138 8.359 10.652 1.00 98.50 274 GLY A CA 1
ATOM 2084 C C . GLY A 1 274 ? 8.728 8.319 11.230 1.00 98.50 274 GLY A C 1
ATOM 2085 O O . GLY A 1 274 ? 8.568 8.342 12.449 1.00 98.50 274 GLY A O 1
ATOM 2086 N N . HIS A 1 275 ? 7.699 8.315 10.380 1.00 98.75 275 HIS A N 1
ATOM 2087 C CA . HIS A 1 275 ? 6.306 8.395 10.835 1.00 98.75 275 HIS A CA 1
ATOM 2088 C C . HIS A 1 275 ? 5.376 7.360 10.197 1.00 98.75 275 HIS A C 1
ATOM 2090 O O . HIS A 1 275 ? 5.603 6.910 9.076 1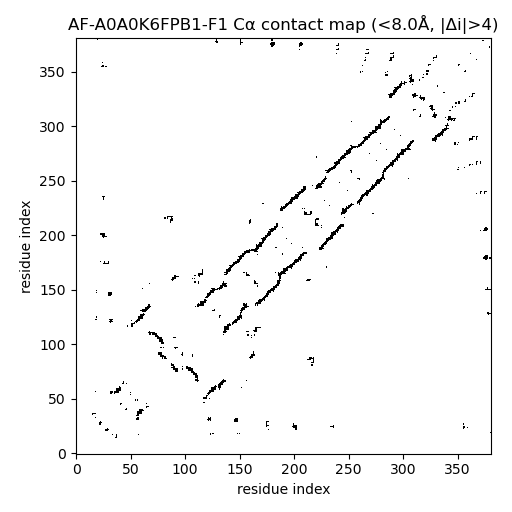.00 98.75 275 HIS A O 1
ATOM 2096 N N . ALA A 1 276 ? 4.307 7.021 10.921 1.00 98.00 276 ALA A N 1
ATOM 2097 C CA . ALA A 1 276 ? 3.229 6.164 10.441 1.00 98.00 276 ALA A CA 1
ATOM 2098 C C . ALA A 1 276 ? 2.041 7.013 9.958 1.00 98.00 276 ALA A C 1
ATOM 2100 O O . ALA A 1 276 ? 2.016 7.403 8.792 1.00 98.00 276 ALA A O 1
ATOM 2101 N N . ILE A 1 277 ? 1.090 7.338 10.839 1.00 98.62 277 ILE A N 1
ATOM 2102 C CA . ILE A 1 277 ? -0.152 8.031 10.477 1.00 98.62 277 ILE A CA 1
ATOM 2103 C C . ILE A 1 277 ? 0.134 9.502 10.174 1.00 98.62 277 ILE A C 1
ATOM 2105 O O . ILE A 1 277 ? 0.456 10.280 11.071 1.00 98.62 277 ILE A O 1
ATOM 2109 N N . ASP A 1 278 ? -0.046 9.881 8.915 1.00 98.50 278 ASP A N 1
ATOM 2110 C CA . ASP A 1 278 ? 0.001 11.257 8.439 1.00 98.50 278 ASP A CA 1
ATOM 2111 C C . ASP A 1 278 ? -1.371 11.659 7.890 1.00 98.50 278 ASP A C 1
ATOM 2113 O O . ASP A 1 278 ? -1.696 11.467 6.716 1.00 98.50 278 ASP A O 1
ATOM 2117 N N . ALA A 1 279 ? -2.229 12.119 8.798 1.00 98.31 279 ALA A N 1
ATOM 2118 C CA . ALA A 1 279 ? -3.607 12.482 8.502 1.00 98.31 279 ALA A CA 1
ATOM 2119 C C . ALA A 1 279 ? -3.692 13.956 8.103 1.00 98.31 279 ALA A C 1
ATOM 2121 O O . ALA A 1 279 ? -3.385 14.836 8.901 1.00 98.31 279 ALA A O 1
ATOM 2122 N N . ASP A 1 280 ? -4.153 14.234 6.892 1.00 98.06 280 ASP A N 1
ATOM 2123 C CA . ASP A 1 280 ? -4.255 15.588 6.360 1.00 98.06 280 ASP A CA 1
ATOM 2124 C C . ASP A 1 280 ? -5.712 15.933 6.008 1.00 98.06 280 ASP A C 1
ATOM 2126 O O . ASP A 1 280 ? -6.647 15.159 6.247 1.00 98.06 280 ASP A O 1
ATOM 2130 N N . THR A 1 281 ? -5.909 17.128 5.460 1.00 97.88 281 THR A N 1
ATOM 2131 C CA . THR A 1 281 ? -7.193 17.721 5.086 1.00 97.88 281 THR A CA 1
ATOM 2132 C C . THR A 1 281 ? -8.109 16.703 4.409 1.00 97.88 281 THR A C 1
ATOM 2134 O O . THR A 1 281 ? -7.724 16.055 3.433 1.00 97.88 281 THR A O 1
ATOM 2137 N N . GLY A 1 282 ? -9.334 16.580 4.926 1.00 97.25 282 GLY A N 1
ATOM 2138 C CA . GLY A 1 282 ? -10.374 15.700 4.382 1.00 97.25 282 GLY A CA 1
ATOM 2139 C C . GLY A 1 282 ? -10.401 14.282 4.960 1.00 97.25 282 GLY A C 1
ATOM 2140 O O . GLY A 1 282 ? -11.381 13.560 4.754 1.00 97.25 282 GLY A O 1
ATOM 2141 N N . SER A 1 283 ? -9.373 13.875 5.711 1.00 98.06 283 SER A N 1
ATOM 2142 C CA . SER A 1 283 ? -9.295 12.532 6.290 1.00 98.06 283 SER A CA 1
ATOM 2143 C C . SER A 1 283 ? -10.149 12.367 7.556 1.00 98.06 283 SER A C 1
ATOM 2145 O O . SER A 1 283 ? -10.184 13.224 8.443 1.00 98.06 283 SER A O 1
ATOM 2147 N N . ARG A 1 284 ? -10.842 11.226 7.645 1.00 98.38 284 ARG A N 1
ATOM 2148 C CA . ARG A 1 284 ? -11.539 10.720 8.837 1.00 98.38 284 ARG A CA 1
ATOM 2149 C C . ARG A 1 284 ? -11.039 9.307 9.112 1.00 98.38 284 ARG A C 1
ATOM 2151 O O . ARG A 1 284 ? -11.266 8.403 8.307 1.00 98.38 284 ARG A O 1
ATOM 2158 N N . ILE A 1 285 ? -10.347 9.110 10.228 1.00 98.75 285 ILE A N 1
ATOM 2159 C CA . ILE A 1 285 ? -9.631 7.858 10.501 1.00 98.75 285 ILE A CA 1
ATOM 2160 C C . ILE A 1 285 ? -10.036 7.295 11.862 1.00 98.75 285 ILE A C 1
ATOM 2162 O O . ILE A 1 285 ? -9.980 7.999 12.869 1.00 98.75 285 ILE A O 1
ATOM 2166 N N . LEU A 1 286 ? -10.407 6.015 11.887 1.00 98.88 286 LEU A N 1
ATOM 2167 C CA . LEU A 1 286 ? -10.608 5.229 13.102 1.00 98.88 286 LEU A CA 1
ATOM 2168 C C . LEU A 1 286 ? -9.480 4.205 13.211 1.00 98.88 286 LEU A C 1
ATOM 2170 O O . LEU A 1 286 ? -9.321 3.380 12.313 1.00 98.88 286 LEU A O 1
ATOM 2174 N N . VAL A 1 287 ? -8.715 4.252 14.299 1.00 98.88 287 VAL A N 1
ATOM 2175 C CA . VAL A 1 287 ? -7.506 3.447 14.504 1.00 98.88 287 VAL A CA 1
ATOM 2176 C C . VAL A 1 287 ? -7.641 2.646 15.794 1.00 98.88 287 VAL A C 1
ATOM 2178 O O . VAL A 1 287 ? -7.512 3.219 16.866 1.00 98.88 287 VAL A O 1
ATOM 2181 N N . GLU A 1 288 ? -7.884 1.340 15.743 1.00 98.88 288 GLU A N 1
ATOM 2182 C CA . GLU A 1 288 ? -8.141 0.541 16.956 1.00 98.88 288 GLU A CA 1
ATOM 2183 C C . GLU A 1 288 ? -7.381 -0.789 16.993 1.00 98.88 288 GLU A C 1
ATOM 2185 O O . GLU A 1 288 ? -7.212 -1.468 15.983 1.00 98.88 288 GLU A O 1
ATOM 2190 N N . GLY A 1 289 ? -6.894 -1.169 18.174 1.00 98.81 289 GLY A N 1
ATOM 2191 C CA . GLY A 1 289 ? -6.206 -2.441 18.390 1.00 98.81 289 GLY A CA 1
ATOM 2192 C C . GLY A 1 289 ? -4.909 -2.630 17.596 1.00 98.81 289 GLY A C 1
ATOM 2193 O O . GLY A 1 289 ? -4.497 -3.768 17.408 1.00 98.81 289 GLY A O 1
ATOM 2194 N N . ASN A 1 290 ? -4.277 -1.576 17.070 1.00 98.94 290 ASN A N 1
ATOM 2195 C CA . ASN A 1 290 ? -2.999 -1.686 16.354 1.00 98.94 290 ASN A CA 1
ATOM 2196 C C . ASN A 1 290 ? -1.824 -1.762 17.336 1.00 98.94 290 ASN A C 1
ATOM 2198 O O . ASN A 1 290 ? -1.907 -1.250 18.454 1.00 98.94 290 ASN A O 1
ATOM 2202 N N . TYR A 1 291 ? -0.715 -2.355 16.896 1.00 98.94 291 TYR A N 1
ATOM 2203 C CA . TYR A 1 291 ? 0.513 -2.471 17.678 1.00 98.94 291 TYR A CA 1
ATOM 2204 C C . TYR A 1 291 ? 1.642 -1.699 16.995 1.00 98.94 291 TYR A C 1
ATOM 2206 O O . TYR A 1 291 ? 2.037 -2.035 15.878 1.00 98.94 291 TYR A O 1
ATOM 2214 N N . PHE A 1 292 ? 2.166 -0.675 17.664 1.00 98.94 292 PHE A N 1
ATOM 2215 C CA . PHE A 1 292 ? 3.304 0.122 17.207 1.00 98.94 292 PHE A CA 1
ATOM 2216 C C . PHE A 1 292 ? 4.537 -0.254 18.030 1.00 98.94 292 PHE A C 1
ATOM 2218 O O . PHE A 1 292 ? 4.543 -0.088 19.249 1.00 98.94 292 PHE A O 1
ATOM 2225 N N . ASN A 1 293 ? 5.577 -0.773 17.380 1.00 98.88 293 ASN A N 1
ATOM 2226 C CA . ASN A 1 293 ? 6.821 -1.210 18.006 1.00 98.88 293 ASN A CA 1
ATOM 2227 C C . ASN A 1 293 ? 8.024 -0.525 17.357 1.00 98.88 293 ASN A C 1
ATOM 2229 O O . ASN A 1 293 ? 8.270 -0.724 16.170 1.00 98.88 293 ASN A O 1
ATOM 2233 N N . GLY A 1 294 ? 8.775 0.271 18.118 1.00 98.75 294 GLY A N 1
ATOM 2234 C CA . GLY A 1 294 ? 9.900 1.027 17.558 1.00 98.75 294 GLY A CA 1
ATOM 2235 C C . GLY A 1 294 ? 9.476 2.012 16.464 1.00 98.75 294 GLY A C 1
ATOM 2236 O O . GLY A 1 294 ? 10.165 2.161 15.460 1.00 98.75 294 GLY A O 1
ATOM 2237 N N . VAL A 1 295 ? 8.314 2.653 16.619 1.00 98.81 295 VAL A N 1
ATOM 2238 C CA . VAL A 1 295 ? 7.805 3.654 15.674 1.00 98.81 295 VAL A CA 1
ATOM 2239 C C . VAL A 1 295 ? 8.107 5.040 16.221 1.00 98.81 295 VAL A C 1
ATOM 2241 O O . VAL A 1 295 ? 7.499 5.456 17.209 1.00 98.81 295 VAL A O 1
ATOM 2244 N N . ARG A 1 296 ? 9.027 5.773 15.586 1.00 98.69 296 ARG A N 1
ATOM 2245 C CA . ARG A 1 296 ? 9.478 7.084 16.080 1.00 98.69 296 ARG A CA 1
ATOM 2246 C C . ARG A 1 296 ? 8.319 8.069 16.234 1.00 98.69 296 ARG A C 1
ATOM 2248 O O . ARG A 1 296 ? 8.171 8.668 17.297 1.00 98.69 296 ARG A O 1
ATOM 2255 N N . THR A 1 297 ? 7.474 8.185 15.211 1.00 98.75 297 THR A N 1
ATOM 2256 C CA . THR A 1 297 ? 6.305 9.075 15.211 1.00 98.75 297 THR A CA 1
ATOM 2257 C C . THR A 1 297 ? 5.050 8.314 14.755 1.00 98.75 297 THR A C 1
ATOM 2259 O O . THR A 1 297 ? 4.728 8.313 13.565 1.00 98.75 297 THR A O 1
ATOM 2262 N N . PRO A 1 298 ? 4.309 7.644 15.662 1.00 98.69 298 PRO A N 1
ATOM 2263 C CA . PRO A 1 298 ? 3.100 6.902 15.289 1.00 98.69 298 PRO A CA 1
ATOM 2264 C C . PRO A 1 298 ? 2.016 7.764 14.634 1.00 98.69 298 PRO A C 1
ATOM 2266 O O . PRO A 1 298 ? 1.327 7.290 13.736 1.00 98.69 298 PRO A O 1
ATOM 2269 N N . SER A 1 299 ? 1.893 9.028 15.045 1.00 98.69 299 SER A N 1
ATOM 2270 C CA . SER A 1 299 ? 1.047 10.038 14.400 1.00 98.69 299 SER A CA 1
ATOM 2271 C C . SER A 1 299 ? 1.829 11.336 14.234 1.00 98.69 299 SER A C 1
ATOM 2273 O O . SER A 1 299 ? 2.438 11.802 15.199 1.00 98.69 299 SER A O 1
ATOM 2275 N N . THR A 1 300 ? 1.791 11.945 13.044 1.00 98.56 300 THR A N 1
ATOM 2276 C CA . THR A 1 300 ? 2.392 13.272 12.796 1.00 98.56 300 THR A CA 1
ATOM 2277 C C . THR A 1 300 ? 1.700 14.374 13.596 1.00 98.56 300 THR A C 1
ATOM 2279 O O . THR A 1 300 ? 2.286 15.425 13.843 1.00 98.56 300 THR A O 1
ATOM 2282 N N . GLY A 1 301 ? 0.462 14.128 14.033 1.00 98.00 301 GLY A N 1
ATOM 2283 C CA . GLY A 1 301 ? -0.339 15.073 14.796 1.00 98.00 301 GLY A CA 1
ATOM 2284 C C . GLY A 1 301 ? -0.907 16.227 13.970 1.00 98.00 301 GLY A C 1
ATOM 2285 O O . GLY A 1 301 ? -1.429 17.173 14.560 1.00 98.00 301 GLY A O 1
ATOM 2286 N N . ASN A 1 302 ? -0.830 16.159 12.635 1.00 97.88 302 ASN A N 1
ATOM 2287 C CA . ASN A 1 302 ? -1.353 17.188 11.739 1.00 97.88 302 ASN A CA 1
ATOM 2288 C C . ASN A 1 302 ? -2.841 17.488 12.057 1.00 97.88 302 ASN A C 1
ATOM 2290 O O . ASN A 1 302 ? -3.674 16.580 12.014 1.00 97.88 302 ASN A O 1
ATOM 2294 N N . PRO A 1 303 ? -3.192 18.741 12.409 1.00 97.12 303 PRO A N 1
ATOM 2295 C CA . PRO A 1 303 ? -4.544 19.109 12.831 1.00 97.12 303 PRO A CA 1
ATOM 2296 C C . PRO A 1 303 ? -5.566 19.187 11.698 1.00 97.12 303 PRO A C 1
ATOM 2298 O O . PRO A 1 303 ? -6.760 19.292 11.976 1.00 97.12 303 PRO A O 1
ATOM 2301 N N . ASN A 1 304 ? -5.129 19.126 10.441 1.00 97.19 304 ASN A N 1
ATOM 2302 C CA . ASN A 1 304 ? -6.030 19.178 9.293 1.00 97.19 304 ASN A CA 1
ATOM 2303 C C . ASN A 1 304 ? -6.784 17.854 9.071 1.00 97.19 304 ASN A C 1
ATOM 2305 O O . ASN A 1 304 ? -7.849 17.849 8.449 1.00 97.19 304 ASN A O 1
ATOM 2309 N N . GLY A 1 305 ? -6.245 16.738 9.573 1.00 97.69 305 GLY A N 1
ATOM 2310 C CA . GLY A 1 305 ? -6.904 15.436 9.584 1.00 97.69 305 GLY A CA 1
ATOM 2311 C C . GLY A 1 305 ? -7.679 15.176 10.877 1.00 97.69 305 GLY A C 1
ATOM 2312 O O . GLY A 1 305 ? -7.315 15.647 11.953 1.00 97.69 305 GLY A O 1
ATOM 2313 N N . ALA A 1 306 ? -8.753 14.387 10.796 1.00 98.31 306 ALA A N 1
ATOM 2314 C CA . ALA A 1 306 ? -9.538 13.986 11.962 1.00 98.31 306 ALA A CA 1
ATOM 2315 C C . ALA A 1 306 ? -9.305 12.504 12.287 1.00 98.31 306 ALA A C 1
ATOM 2317 O O . ALA A 1 306 ? -9.774 11.614 11.573 1.00 98.31 306 ALA A O 1
ATOM 2318 N N . VAL A 1 307 ? -8.611 12.241 13.396 1.00 98.75 307 VAL A N 1
ATOM 2319 C CA . VAL A 1 307 ? -8.221 10.888 13.817 1.00 98.75 307 VAL A CA 1
ATOM 2320 C C . VAL A 1 307 ? -8.799 10.557 15.189 1.00 98.75 307 VAL A C 1
ATOM 2322 O O . VAL A 1 307 ? -8.684 11.350 16.124 1.00 98.75 307 VAL A O 1
ATOM 2325 N N . PHE A 1 308 ? -9.370 9.358 15.311 1.00 98.88 308 PHE A N 1
ATOM 2326 C CA . PHE A 1 308 ? -9.681 8.722 16.587 1.00 98.88 308 PHE A CA 1
ATOM 2327 C C . PHE A 1 308 ? -8.850 7.443 16.760 1.00 98.88 308 PHE A C 1
ATOM 2329 O O . PHE A 1 308 ? -9.116 6.440 16.097 1.00 98.88 308 PHE A O 1
ATOM 2336 N N . ALA A 1 309 ? -7.842 7.479 17.633 1.00 98.75 309 ALA A N 1
ATOM 2337 C CA . ALA A 1 309 ? -6.957 6.362 17.953 1.00 98.75 309 ALA A CA 1
ATOM 2338 C C . ALA A 1 309 ? -6.895 6.154 19.476 1.00 98.75 309 ALA A C 1
ATOM 2340 O O . ALA A 1 309 ? -6.015 6.704 20.141 1.00 98.75 309 ALA A O 1
ATOM 2341 N N . PRO A 1 310 ? -7.837 5.405 20.075 1.00 98.38 310 PRO A N 1
ATOM 2342 C CA . PRO A 1 310 ? -7.879 5.256 21.519 1.00 98.38 310 PRO A CA 1
ATOM 2343 C C . PRO A 1 310 ? -6.645 4.540 22.074 1.00 98.38 310 PRO A C 1
ATOM 2345 O O . PRO A 1 310 ? -6.098 3.620 21.462 1.00 98.38 310 PRO A O 1
ATOM 2348 N N . THR A 1 311 ? -6.236 4.954 23.271 1.00 97.94 311 THR A N 1
ATOM 2349 C CA . THR A 1 311 ? -5.161 4.336 24.070 1.00 97.94 311 THR A CA 1
ATOM 2350 C C . THR A 1 311 ? -5.598 4.048 25.510 1.00 97.94 311 THR A C 1
ATOM 2352 O O . THR A 1 311 ? -4.828 3.504 26.297 1.00 97.94 311 THR A O 1
ATOM 2355 N N . SER A 1 312 ? -6.851 4.352 25.866 1.00 97.88 312 SER A N 1
ATOM 2356 C CA . SER A 1 312 ? -7.418 4.153 27.202 1.00 97.88 312 SER A CA 1
ATOM 2357 C C . SER A 1 312 ? -8.851 3.619 27.141 1.00 97.88 312 SER A C 1
ATOM 2359 O O . SER A 1 312 ? -9.564 3.791 26.150 1.00 97.88 312 SER A O 1
ATOM 2361 N N . SER A 1 313 ? -9.316 3.032 28.246 1.00 97.75 313 SER A N 1
ATOM 2362 C CA . SER A 1 313 ? -10.709 2.590 28.403 1.00 97.75 313 SER A CA 1
ATOM 2363 C C . SER A 1 313 ? -11.722 3.736 28.283 1.00 97.75 313 SER A C 1
ATOM 2365 O O . SER A 1 313 ? -12.811 3.531 27.748 1.00 97.75 313 SER A O 1
ATOM 2367 N N . SER A 1 314 ? -11.361 4.945 28.727 1.00 98.12 314 SER A N 1
ATOM 2368 C CA . SER A 1 314 ? -12.212 6.134 28.614 1.00 98.12 314 SER A CA 1
ATOM 2369 C C . SER A 1 314 ? -12.384 6.597 27.170 1.00 98.12 314 SER A C 1
ATOM 2371 O O . SER A 1 314 ? -13.476 7.008 26.797 1.00 98.12 314 SER A O 1
ATOM 2373 N N . MET A 1 315 ? -11.345 6.494 26.336 1.00 98.31 315 MET A N 1
ATOM 2374 C CA . MET A 1 315 ? -11.488 6.737 24.899 1.00 98.31 315 MET A CA 1
ATOM 2375 C C . MET A 1 315 ? -12.282 5.602 24.241 1.00 98.31 315 MET A C 1
ATOM 2377 O O . MET A 1 315 ? -13.184 5.856 23.449 1.00 98.31 315 MET A O 1
ATOM 2381 N N . ASN A 1 316 ? -12.017 4.345 24.608 1.00 98.56 316 ASN A N 1
ATOM 2382 C CA . ASN A 1 316 ? -12.707 3.184 24.037 1.00 98.56 316 ASN A CA 1
ATOM 2383 C C . ASN A 1 316 ? -14.236 3.273 24.153 1.00 98.56 316 ASN A C 1
ATOM 2385 O O . ASN A 1 316 ? -14.942 2.927 23.201 1.00 98.56 316 ASN A O 1
ATOM 2389 N N . SER A 1 317 ? -14.752 3.751 25.290 1.00 98.44 317 SER A N 1
ATOM 2390 C CA . SER A 1 317 ? -16.196 3.872 25.524 1.00 98.44 317 SER A CA 1
ATOM 2391 C C . SER A 1 317 ? -16.878 4.909 24.625 1.00 98.44 317 SER A C 1
ATOM 2393 O O . SER A 1 317 ? -18.070 4.772 24.344 1.00 98.44 317 SER A O 1
ATOM 2395 N N . GLN A 1 318 ? -16.140 5.890 24.090 1.00 98.38 318 GLN A N 1
ATOM 2396 C CA . GLN A 1 318 ? -16.683 6.919 23.192 1.00 98.38 318 GLN A CA 1
ATOM 2397 C C . GLN A 1 318 ? -17.179 6.338 21.859 1.00 98.38 318 GLN A C 1
ATOM 2399 O O . GLN A 1 318 ? -18.037 6.931 21.209 1.00 98.38 318 GLN A O 1
ATOM 2404 N N . CYS A 1 319 ? -16.696 5.158 21.465 1.00 98.25 319 CYS A N 1
ATOM 2405 C CA . CYS A 1 319 ? -17.157 4.484 20.254 1.00 98.25 319 CYS A CA 1
ATOM 2406 C C . CYS A 1 319 ? -18.559 3.884 20.375 1.00 98.25 319 CYS A C 1
ATOM 2408 O O . CYS A 1 319 ? -19.232 3.724 19.355 1.00 98.25 319 CYS A O 1
ATOM 2410 N N . SER A 1 320 ? -19.022 3.587 21.595 1.00 96.88 320 SER A N 1
ATOM 2411 C CA . SER A 1 320 ? -20.291 2.885 21.830 1.00 96.88 320 SER A CA 1
ATOM 2412 C C . SER A 1 320 ? -21.495 3.605 21.217 1.00 96.88 320 SER A C 1
ATOM 2414 O O . SER A 1 320 ? -22.357 2.951 20.630 1.00 96.88 320 SER A O 1
ATOM 2416 N N . GLY A 1 321 ? -21.510 4.943 21.254 1.00 95.19 321 GLY A N 1
ATOM 2417 C CA . GLY A 1 321 ? -22.600 5.757 20.712 1.00 95.19 321 GLY A CA 1
ATOM 2418 C C . GLY A 1 321 ? -22.792 5.626 19.197 1.00 95.19 321 GLY A C 1
ATOM 2419 O O . GLY A 1 321 ? -23.920 5.695 18.718 1.00 95.19 321 GLY A O 1
ATOM 2420 N N . THR A 1 322 ? -21.719 5.381 18.438 1.00 96.44 322 THR A N 1
ATOM 2421 C CA . THR A 1 322 ? -21.784 5.278 16.966 1.00 96.44 322 THR A CA 1
ATOM 2422 C C . THR A 1 322 ? -21.667 3.835 16.483 1.00 96.44 322 THR A C 1
ATOM 2424 O O . THR A 1 322 ? -22.412 3.409 15.592 1.00 96.44 322 THR A O 1
ATOM 2427 N N . LEU A 1 323 ? -20.733 3.074 17.061 1.00 97.12 323 LEU A N 1
ATOM 2428 C CA . LEU A 1 323 ? -20.380 1.725 16.620 1.00 97.12 323 LEU A CA 1
ATOM 2429 C C . LEU A 1 323 ? -21.210 0.632 17.297 1.00 97.12 323 LEU A C 1
ATOM 2431 O O . LEU A 1 323 ? -21.162 -0.508 16.845 1.00 97.12 323 LEU A O 1
ATOM 2435 N N . SER A 1 324 ? -21.948 0.954 18.367 1.00 96.00 324 SER A N 1
ATOM 2436 C CA . SER A 1 324 ? -22.649 -0.028 19.214 1.00 96.00 324 SER A CA 1
ATOM 2437 C C . SER A 1 324 ? -21.716 -1.059 19.867 1.00 96.00 324 SER A C 1
ATOM 2439 O O . SER A 1 324 ? -22.149 -2.119 20.307 1.00 96.00 324 SER A O 1
ATOM 2441 N N . ARG A 1 325 ? -20.425 -0.726 19.949 1.00 97.06 325 ARG A N 1
ATOM 2442 C CA . ARG A 1 325 ? -19.373 -1.445 20.668 1.00 97.06 325 ARG A CA 1
ATOM 2443 C C . ARG A 1 325 ? -18.319 -0.451 21.138 1.00 97.06 325 ARG A C 1
ATOM 2445 O O . ARG A 1 325 ? -18.162 0.619 20.546 1.00 97.06 325 ARG A O 1
ATOM 2452 N N . ASN A 1 326 ? -17.574 -0.818 22.171 1.00 97.88 326 ASN A N 1
ATOM 2453 C CA . ASN A 1 326 ? -16.365 -0.083 22.523 1.00 97.88 326 ASN A CA 1
ATOM 2454 C C . ASN A 1 326 ? -15.303 -0.285 21.432 1.00 97.88 326 ASN A C 1
ATOM 2456 O O . ASN A 1 326 ? -15.270 -1.325 20.765 1.00 97.88 326 ASN A O 1
ATOM 2460 N N . CYS A 1 327 ? -14.437 0.709 21.260 1.00 98.62 327 CYS A N 1
ATOM 2461 C CA . CYS A 1 327 ? -13.206 0.515 20.505 1.00 98.62 327 CYS A CA 1
ATOM 2462 C C . CYS A 1 327 ? -12.178 -0.257 21.336 1.00 98.62 327 CYS A C 1
ATOM 2464 O O . CYS A 1 327 ? -12.353 -0.459 22.540 1.00 98.62 327 CYS A O 1
ATOM 2466 N N . VAL A 1 328 ? -11.094 -0.673 20.686 1.00 98.75 328 VAL A N 1
ATOM 2467 C CA . VAL A 1 328 ? -9.958 -1.330 21.338 1.00 98.75 328 VAL A CA 1
ATOM 2468 C C . VAL A 1 328 ? -8.744 -0.407 21.317 1.00 98.75 328 VAL A C 1
ATOM 2470 O O . VAL A 1 328 ? -8.399 0.150 20.273 1.00 98.75 328 VAL A O 1
ATOM 2473 N N . SER A 1 329 ? -8.078 -0.266 22.465 1.00 98.75 329 SER A N 1
ATOM 2474 C CA . SER A 1 329 ? -6.878 0.564 22.584 1.00 98.75 329 SER A CA 1
ATOM 2475 C C . SER A 1 329 ? -5.767 0.088 21.647 1.00 98.75 329 SER A C 1
ATOM 2477 O O . SER A 1 329 ? -5.573 -1.110 21.456 1.00 98.75 329 SER A O 1
ATOM 2479 N N . ASN A 1 330 ? -4.998 1.024 21.104 1.00 98.88 330 ASN A N 1
ATOM 2480 C CA . ASN A 1 330 ? -3.737 0.729 20.432 1.00 98.88 330 ASN A CA 1
ATOM 2481 C C . ASN A 1 330 ? -2.612 0.549 21.461 1.00 98.88 330 ASN A C 1
ATOM 2483 O O . ASN A 1 330 ? -2.633 1.172 22.525 1.00 98.88 330 ASN A O 1
ATOM 2487 N N . THR A 1 331 ? -1.605 -0.252 21.118 1.00 98.75 331 THR A N 1
ATOM 2488 C CA . THR A 1 331 ? -0.409 -0.465 21.941 1.00 98.75 331 THR A CA 1
ATOM 2489 C C . THR A 1 331 ? 0.784 0.288 21.366 1.00 98.75 331 THR A C 1
ATOM 2491 O O . THR A 1 331 ? 1.084 0.178 20.179 1.00 98.75 331 THR A O 1
ATOM 2494 N N . LEU A 1 332 ? 1.485 1.025 22.231 1.00 98.75 332 LEU A N 1
ATOM 2495 C CA . LEU A 1 332 ? 2.754 1.694 21.944 1.00 98.75 332 LEU A CA 1
ATOM 2496 C C . LEU A 1 332 ? 3.863 0.964 22.712 1.00 98.75 332 LEU A C 1
ATOM 2498 O O . LEU A 1 332 ? 3.854 0.942 23.940 1.00 98.75 332 LEU A O 1
ATOM 2502 N N . ALA A 1 333 ? 4.792 0.339 21.996 1.00 98.56 333 ALA A N 1
ATOM 2503 C CA . ALA A 1 333 ? 5.853 -0.503 22.543 1.00 98.56 333 ALA A CA 1
ATOM 2504 C C . ALA A 1 333 ? 7.212 -0.191 21.895 1.00 98.56 333 ALA A C 1
ATOM 2506 O O . ALA A 1 333 ? 7.303 0.592 20.945 1.00 98.56 333 ALA A O 1
ATOM 2507 N N . GLY A 1 334 ? 8.287 -0.788 22.417 1.00 97.81 334 GLY A N 1
ATOM 2508 C CA . GLY A 1 334 ? 9.627 -0.686 21.825 1.00 97.81 334 GLY A CA 1
ATOM 2509 C C . GLY A 1 334 ? 10.164 0.746 21.736 1.00 97.81 334 GLY A C 1
ATOM 2510 O O . GLY A 1 334 ? 10.860 1.073 20.784 1.00 97.81 334 GLY A O 1
ATOM 2511 N N . GLY A 1 335 ? 9.779 1.621 22.672 1.00 98.25 335 GLY A N 1
ATOM 2512 C CA . GLY A 1 335 ? 10.165 3.037 22.648 1.00 98.25 335 GLY A CA 1
ATOM 2513 C C . GLY A 1 335 ? 9.438 3.880 21.594 1.00 98.25 335 GLY A C 1
ATOM 2514 O O . GLY A 1 335 ? 9.931 4.948 21.240 1.00 98.25 335 GLY A O 1
ATOM 2515 N N . SER A 1 336 ? 8.291 3.417 21.080 1.00 98.69 336 SER A N 1
ATOM 2516 C CA . SER A 1 336 ? 7.486 4.197 20.133 1.00 98.69 336 SER A CA 1
ATOM 2517 C C . SER A 1 336 ? 7.056 5.549 20.712 1.00 98.69 336 SER A C 1
ATOM 2519 O O . SER A 1 336 ? 6.789 5.665 21.909 1.00 98.69 336 SER A O 1
ATOM 2521 N N . GLY A 1 337 ? 6.939 6.555 19.843 1.00 98.62 337 GLY A N 1
ATOM 2522 C CA . GLY A 1 337 ? 6.399 7.869 20.192 1.00 98.62 337 GLY A CA 1
ATOM 2523 C C . GLY A 1 337 ? 4.900 7.847 20.527 1.00 98.62 337 GLY A C 1
ATOM 2524 O O . GLY A 1 337 ? 4.266 6.798 20.622 1.00 98.62 337 GLY A O 1
ATOM 2525 N N . GLY A 1 338 ? 4.307 9.029 20.693 1.00 97.94 338 GLY A N 1
ATOM 2526 C CA . GLY A 1 338 ? 2.879 9.174 20.992 1.00 97.94 338 GLY A CA 1
ATOM 2527 C C . GLY A 1 338 ? 1.972 9.146 19.756 1.00 97.94 338 GLY A C 1
ATOM 2528 O O . GLY A 1 338 ? 2.366 9.537 18.657 1.00 97.94 338 GLY A O 1
ATOM 2529 N N . LEU A 1 339 ? 0.706 8.767 19.955 1.00 98.25 339 LEU A N 1
ATOM 2530 C CA . LEU A 1 339 ? -0.383 9.000 18.995 1.00 98.25 339 LEU A CA 1
ATOM 2531 C C . LEU A 1 339 ? -0.916 10.437 19.141 1.00 98.25 339 LEU A C 1
ATOM 2533 O O . LEU A 1 339 ? -2.050 10.670 19.563 1.00 98.25 339 LEU A O 1
ATOM 2537 N N . THR A 1 340 ? -0.074 11.419 18.827 1.00 97.88 340 THR A N 1
ATOM 2538 C CA . THR A 1 340 ? -0.388 12.848 18.969 1.00 97.88 340 THR A CA 1
ATOM 2539 C C . THR A 1 340 ? -1.607 13.251 18.139 1.00 97.88 340 THR A C 1
ATOM 2541 O O . THR A 1 340 ? -1.735 12.843 16.985 1.00 97.88 340 THR A O 1
ATOM 2544 N N . ASN A 1 341 ? -2.484 14.074 18.726 1.00 97.75 341 ASN A N 1
ATOM 2545 C CA . ASN A 1 341 ? -3.687 14.629 18.093 1.00 97.75 341 ASN A CA 1
ATOM 2546 C C . ASN A 1 341 ? -4.638 13.572 17.484 1.00 97.75 341 ASN A C 1
ATOM 2548 O O . ASN A 1 341 ? -5.172 13.731 16.391 1.00 97.75 341 ASN A O 1
ATOM 2552 N N . THR A 1 342 ? -4.853 12.469 18.203 1.00 98.19 342 THR A N 1
ATOM 2553 C CA . THR A 1 342 ? -5.723 11.368 17.753 1.00 98.19 342 THR A CA 1
ATOM 2554 C C . THR A 1 342 ? -6.928 11.119 18.665 1.00 98.19 342 THR A C 1
ATOM 2556 O O . THR A 1 342 ? -7.558 10.069 18.605 1.00 98.19 342 THR A O 1
ATOM 2559 N N . ALA A 1 343 ? -7.287 12.075 19.523 1.00 97.81 343 ALA A N 1
ATOM 2560 C CA . ALA A 1 343 ? -8.421 11.956 20.444 1.00 97.81 343 ALA A CA 1
ATOM 2561 C C . ALA A 1 343 ? -9.722 12.587 19.907 1.00 97.81 343 ALA A C 1
ATOM 2563 O O . ALA A 1 343 ? -10.624 12.912 20.677 1.00 97.81 343 ALA A O 1
ATOM 2564 N N . ASN A 1 344 ? -9.839 12.787 18.590 1.00 97.81 344 ASN A N 1
ATOM 2565 C CA . ASN A 1 344 ? -10.991 13.456 17.990 1.00 97.81 344 ASN A CA 1
ATOM 2566 C C . ASN A 1 344 ? -12.170 12.484 17.827 1.00 97.81 344 ASN A C 1
ATOM 2568 O O . ASN A 1 344 ? -12.334 11.849 16.786 1.00 97.81 344 ASN A O 1
ATOM 2572 N N . SER A 1 345 ? -13.023 12.379 18.848 1.00 96.12 345 SER A N 1
ATOM 2573 C CA . SER A 1 345 ? -14.216 11.515 18.817 1.00 96.12 345 SER A CA 1
ATOM 2574 C C . SER A 1 345 ? -15.218 11.899 17.718 1.00 96.12 345 SER A C 1
ATOM 2576 O O . SER A 1 345 ? -15.974 11.051 17.243 1.00 96.12 345 SER A O 1
ATOM 2578 N N . GLY A 1 346 ? -15.173 13.139 17.220 1.00 96.38 346 GLY A N 1
ATOM 2579 C CA . GLY A 1 346 ? -15.940 13.571 16.053 1.00 96.38 346 GLY A CA 1
ATOM 2580 C C . GLY A 1 346 ? -15.595 12.787 14.782 1.00 96.38 346 GLY A C 1
ATOM 2581 O O . GLY A 1 346 ? -16.458 12.625 13.915 1.00 96.38 346 GLY A O 1
ATOM 2582 N N . ALA A 1 347 ? -14.383 12.227 14.671 1.00 97.38 347 ALA A N 1
ATOM 2583 C CA . ALA A 1 347 ? -14.000 11.366 13.551 1.00 97.38 347 ALA A CA 1
ATOM 2584 C C . ALA A 1 347 ? -14.863 10.094 13.467 1.00 97.38 347 ALA A C 1
ATOM 2586 O O . ALA A 1 347 ? -15.183 9.649 12.365 1.00 97.38 347 ALA A O 1
ATOM 2587 N N . ILE A 1 348 ? -15.319 9.568 14.613 1.00 97.75 348 ILE A N 1
ATOM 2588 C CA . ILE A 1 348 ? -16.105 8.327 14.713 1.00 97.75 348 ILE A CA 1
ATOM 2589 C C . ILE A 1 348 ? -17.434 8.447 13.952 1.00 97.75 348 ILE A C 1
ATOM 2591 O O . ILE A 1 348 ? -17.896 7.470 13.370 1.00 97.75 348 ILE A O 1
ATOM 2595 N N . SER A 1 349 ? -18.030 9.645 13.894 1.00 96.56 349 SER A N 1
ATOM 2596 C CA . SER A 1 349 ? -19.320 9.890 13.221 1.00 96.56 349 SER A CA 1
ATOM 2597 C C . SER A 1 349 ? -19.352 9.483 11.739 1.00 96.56 349 SER A C 1
ATOM 2599 O O . SER A 1 349 ? -20.424 9.202 11.210 1.00 96.56 349 SER A O 1
ATOM 2601 N N . ALA A 1 350 ? -18.191 9.391 11.079 1.00 96.31 350 ALA A N 1
ATOM 2602 C CA . ALA A 1 350 ? -18.083 8.938 9.692 1.00 96.31 350 ALA A CA 1
ATOM 2603 C C . ALA A 1 350 ? -18.235 7.408 9.527 1.00 96.31 350 ALA A C 1
ATOM 2605 O O . ALA A 1 350 ? -18.436 6.918 8.417 1.00 96.31 350 ALA A O 1
ATOM 2606 N N . PHE A 1 351 ? -18.155 6.635 10.614 1.00 97.56 351 PHE A N 1
ATOM 2607 C CA . PHE A 1 351 ? -18.077 5.172 10.597 1.00 97.56 351 PHE A CA 1
ATOM 2608 C C . PHE A 1 351 ? -19.424 4.513 10.918 1.00 97.56 351 PHE A C 1
ATOM 2610 O O . PHE A 1 351 ? -19.598 3.822 11.920 1.00 97.56 351 PHE A O 1
ATOM 2617 N N . THR A 1 352 ? -20.405 4.723 10.041 1.00 95.00 352 THR A N 1
ATOM 2618 C CA . THR A 1 352 ? -21.779 4.214 10.214 1.00 95.00 352 THR A CA 1
ATOM 2619 C C . THR A 1 352 ? -22.051 2.888 9.501 1.00 95.00 352 THR A C 1
ATOM 2621 O O . THR A 1 352 ? -23.072 2.253 9.767 1.00 95.00 352 THR A O 1
ATOM 2624 N N . ALA A 1 353 ? -21.151 2.444 8.620 1.00 95.75 353 ALA A N 1
ATOM 2625 C CA . ALA A 1 353 ? -21.326 1.217 7.849 1.00 95.75 353 ALA A CA 1
ATOM 2626 C C . ALA A 1 353 ? -21.374 -0.029 8.751 1.00 95.75 353 ALA A C 1
ATOM 2628 O O . ALA A 1 353 ? -20.559 -0.183 9.663 1.00 95.75 353 ALA A O 1
ATOM 2629 N N . SER A 1 354 ? -22.287 -0.961 8.454 1.00 96.06 354 SER A N 1
ATOM 2630 C CA . SER A 1 354 ? -22.470 -2.203 9.225 1.00 96.06 354 SER A CA 1
ATOM 2631 C C . SER A 1 354 ? -21.185 -3.024 9.340 1.00 96.06 354 SER A C 1
ATOM 2633 O O . SER A 1 354 ? -20.897 -3.565 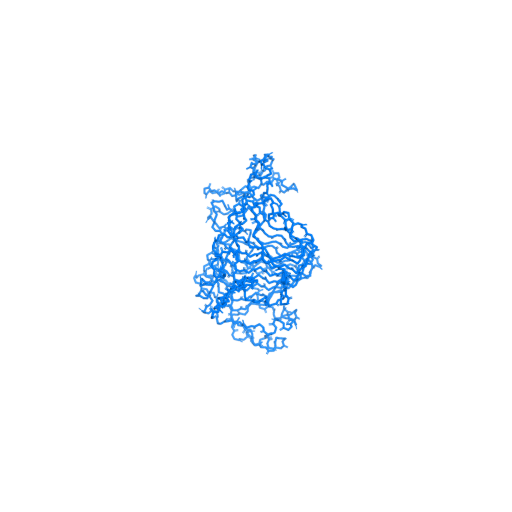10.405 1.00 96.06 354 SER A O 1
ATOM 2635 N N . VAL A 1 355 ? -20.374 -3.054 8.281 1.00 95.19 355 VAL A N 1
ATOM 2636 C CA . VAL A 1 355 ? -19.071 -3.739 8.242 1.00 95.19 355 VAL A CA 1
ATOM 2637 C C . VAL A 1 355 ? -18.040 -3.157 9.217 1.00 95.19 355 VAL A C 1
ATOM 2639 O O . VAL A 1 355 ? -17.154 -3.881 9.654 1.00 95.19 355 VAL A O 1
ATOM 2642 N N . VAL A 1 356 ? -18.160 -1.879 9.599 1.00 96.06 356 VAL A N 1
ATOM 2643 C CA . VAL A 1 356 ? -17.294 -1.252 10.617 1.00 96.06 356 VAL A CA 1
ATOM 2644 C C . VAL A 1 356 ? -17.823 -1.537 12.022 1.00 96.06 356 VAL A C 1
ATOM 2646 O O . VAL A 1 356 ? -17.058 -1.888 12.924 1.00 96.06 356 VAL A O 1
ATOM 2649 N N . LYS A 1 357 ? -19.146 -1.443 12.208 1.00 96.69 357 LYS A N 1
ATOM 2650 C CA . LYS A 1 357 ? -19.799 -1.733 13.495 1.00 96.69 357 LYS A CA 1
ATOM 2651 C C . LYS A 1 357 ? -19.605 -3.189 13.922 1.00 96.69 357 LYS A C 1
ATOM 2653 O O . LYS A 1 357 ? -19.308 -3.453 15.079 1.00 96.69 357 LYS A O 1
ATOM 2658 N N . SER A 1 358 ? -19.695 -4.114 12.968 1.00 95.25 358 SER A N 1
ATOM 2659 C CA . SER A 1 358 ? -19.506 -5.557 13.178 1.00 95.25 358 SER A CA 1
ATOM 2660 C C . SER A 1 358 ? -18.046 -6.021 13.119 1.00 95.25 358 SER A C 1
ATOM 2662 O O . SER A 1 358 ? -17.788 -7.218 13.234 1.00 95.25 358 SER A O 1
ATOM 2664 N N . ALA A 1 359 ? -17.081 -5.111 12.941 1.00 96.25 359 ALA A N 1
ATOM 2665 C CA . ALA A 1 359 ? -15.676 -5.489 12.886 1.00 96.25 359 ALA A CA 1
ATOM 2666 C C . ALA A 1 359 ? -15.221 -6.114 14.214 1.00 96.25 359 ALA A C 1
ATOM 2668 O O . ALA A 1 359 ? -15.363 -5.515 15.281 1.00 96.25 359 ALA A O 1
ATOM 2669 N N . SER A 1 360 ? -14.645 -7.313 14.124 1.00 94.69 360 SER A N 1
ATOM 2670 C CA . SER A 1 360 ? -14.022 -7.996 15.255 1.00 94.69 360 SER A CA 1
ATOM 2671 C C . SER A 1 360 ? -12.582 -7.527 15.396 1.00 94.69 360 SER A C 1
ATOM 2673 O O . SER A 1 360 ? -11.744 -7.827 14.544 1.00 94.69 360 SER A O 1
ATOM 2675 N N . ILE A 1 361 ? -12.305 -6.814 16.482 1.00 98.25 361 ILE A N 1
ATOM 2676 C CA . ILE A 1 361 ? -10.983 -6.271 16.782 1.00 98.25 361 ILE A CA 1
ATOM 2677 C C . ILE A 1 361 ? -10.326 -7.185 17.814 1.00 98.25 361 ILE A C 1
ATOM 2679 O O . ILE A 1 361 ? -10.867 -7.367 18.904 1.00 98.25 361 ILE A O 1
ATOM 2683 N N . MET A 1 362 ? -9.198 -7.806 17.460 1.00 97.75 362 MET A N 1
ATOM 2684 C CA . MET A 1 362 ? -8.461 -8.655 18.402 1.00 97.75 362 MET A CA 1
ATOM 2685 C C . MET A 1 362 ? -7.768 -7.814 19.469 1.00 97.75 362 MET A C 1
ATOM 2687 O O . MET A 1 362 ? -7.493 -6.628 19.260 1.00 97.75 362 MET A O 1
ATOM 2691 N N . ASP A 1 363 ? -7.457 -8.462 20.589 1.00 98.00 363 ASP A N 1
ATOM 2692 C CA . ASP A 1 363 ? -6.600 -7.886 21.616 1.00 98.00 363 ASP A CA 1
ATOM 2693 C C . ASP A 1 363 ? -5.267 -7.423 20.995 1.00 98.00 363 ASP A C 1
ATOM 2695 O O . ASP A 1 363 ? -4.629 -8.200 20.269 1.00 98.00 363 ASP A O 1
ATOM 2699 N N . PRO A 1 364 ? -4.832 -6.174 21.244 1.00 97.31 364 PRO A N 1
ATOM 2700 C CA . PRO A 1 364 ? -3.639 -5.631 20.612 1.00 97.31 364 PRO A CA 1
ATOM 2701 C C . PRO A 1 364 ? -2.373 -6.408 21.001 1.00 97.31 364 PRO A C 1
ATOM 2703 O O . PRO A 1 364 ? -1.466 -6.512 20.182 1.00 97.31 364 PRO A O 1
ATOM 2706 N N . GLY A 1 365 ? -2.310 -7.035 22.181 1.00 98.06 365 GLY A N 1
ATOM 2707 C CA . GLY A 1 365 ? -1.181 -7.875 22.591 1.00 98.06 365 GLY A CA 1
ATOM 2708 C C . GLY A 1 365 ? -1.019 -9.143 21.745 1.00 98.06 365 GLY A C 1
ATOM 2709 O O . GLY A 1 365 ? 0.091 -9.653 21.605 1.00 98.06 365 GLY A O 1
ATOM 2710 N N . SER A 1 366 ? -2.094 -9.622 21.111 1.00 98.56 366 SER A N 1
ATOM 2711 C CA . SER A 1 366 ? -2.048 -10.772 20.195 1.00 98.56 366 SER A CA 1
ATOM 2712 C C . SER A 1 366 ? -1.569 -10.402 18.787 1.00 98.56 366 SER A C 1
ATOM 2714 O O . SER A 1 366 ? -1.126 -11.279 18.037 1.00 98.56 366 SER A O 1
ATOM 2716 N N . VAL A 1 367 ? -1.620 -9.114 18.424 1.00 98.81 367 VAL A N 1
ATOM 2717 C CA . VAL A 1 367 ? -1.354 -8.627 17.062 1.00 98.81 367 VAL A CA 1
ATOM 2718 C C . VAL A 1 367 ? 0.026 -9.021 16.540 1.00 98.81 367 VAL A C 1
ATOM 2720 O O . VAL A 1 367 ? 0.060 -9.567 15.438 1.00 98.81 367 VAL A O 1
ATOM 2723 N N . PRO A 1 368 ? 1.150 -8.838 17.268 1.00 98.81 368 PRO A N 1
ATOM 2724 C CA . PRO A 1 368 ? 2.461 -9.214 16.738 1.00 98.81 368 PRO A CA 1
ATOM 2725 C C . PRO A 1 368 ? 2.530 -10.695 16.349 1.00 98.81 368 PRO A C 1
ATOM 2727 O O . PRO A 1 368 ? 2.935 -11.027 15.236 1.00 98.81 368 PRO A O 1
ATOM 2730 N N . SER A 1 369 ? 2.062 -11.588 17.229 1.00 98.62 369 SER A N 1
ATOM 2731 C CA . SER A 1 369 ? 2.078 -13.035 16.978 1.00 98.62 369 SER A CA 1
ATOM 2732 C C . SER A 1 369 ? 1.179 -13.434 15.805 1.00 98.62 369 SER A C 1
ATOM 2734 O O . SER A 1 369 ? 1.611 -14.174 14.921 1.00 98.62 369 SER A O 1
ATOM 2736 N N . TYR A 1 370 ? -0.041 -12.890 15.744 1.00 98.62 370 TYR A N 1
ATOM 2737 C CA . TYR A 1 370 ? -0.978 -13.162 14.661 1.00 98.62 370 TYR A CA 1
ATOM 2738 C C . TYR A 1 370 ? -0.431 -12.657 13.325 1.00 98.62 370 TYR A C 1
ATOM 2740 O O . TYR A 1 370 ? -0.431 -13.393 12.340 1.00 98.62 370 TYR A O 1
ATOM 2748 N N . VAL A 1 371 ? 0.045 -11.412 13.275 1.00 98.75 371 VAL A N 1
ATOM 2749 C CA . VAL A 1 371 ? 0.500 -10.783 12.033 1.00 98.75 371 VAL A CA 1
ATOM 2750 C C . VAL A 1 371 ? 1.760 -11.466 11.504 1.00 98.75 371 VAL A C 1
ATOM 2752 O O . VAL A 1 371 ? 1.809 -11.776 10.320 1.00 98.75 371 VAL A O 1
ATOM 2755 N N . LEU A 1 372 ? 2.739 -11.809 12.347 1.00 98.38 372 LEU A N 1
ATOM 2756 C CA . LEU A 1 372 ? 3.926 -12.557 11.900 1.00 98.38 372 LEU A CA 1
ATOM 2757 C C . LEU A 1 372 ? 3.579 -13.971 11.398 1.00 98.38 372 LEU A C 1
ATOM 2759 O O . LEU A 1 372 ? 4.197 -14.487 10.460 1.00 98.38 372 LEU A O 1
ATOM 2763 N N . ALA A 1 373 ? 2.567 -14.601 11.996 1.00 97.88 373 ALA A N 1
ATOM 2764 C CA . ALA A 1 373 ? 2.104 -15.913 11.569 1.00 97.88 373 ALA A CA 1
ATOM 2765 C C . ALA A 1 373 ? 1.335 -15.867 10.241 1.00 97.88 373 ALA A C 1
ATOM 2767 O O . ALA A 1 373 ? 1.485 -16.798 9.451 1.00 97.88 373 ALA A O 1
ATOM 2768 N N . ASN A 1 374 ? 0.574 -14.801 9.968 1.00 97.81 374 ASN A N 1
ATOM 2769 C CA . ASN A 1 374 ? -0.425 -14.786 8.895 1.00 97.81 374 ASN A CA 1
ATOM 2770 C C . ASN A 1 374 ? -0.175 -13.761 7.784 1.00 97.81 374 ASN A C 1
ATOM 2772 O O . ASN A 1 374 ? -0.727 -13.932 6.713 1.00 97.81 374 ASN A O 1
ATOM 2776 N N . ALA A 1 375 ? 0.624 -12.711 7.969 1.00 98.38 375 ALA A N 1
ATOM 2777 C CA . ALA A 1 375 ? 0.782 -11.703 6.925 1.00 98.38 375 ALA A CA 1
ATOM 2778 C C . ALA A 1 375 ? 1.756 -12.132 5.816 1.00 98.38 375 ALA A C 1
ATOM 2780 O O . ALA A 1 375 ? 2.820 -12.701 6.074 1.00 98.38 375 ALA A O 1
ATOM 2781 N N . GLY A 1 376 ? 1.413 -11.777 4.579 1.00 97.12 376 GLY A N 1
ATOM 2782 C CA . GLY A 1 376 ? 2.254 -11.940 3.401 1.00 97.12 376 GLY A CA 1
ATOM 2783 C C . GLY A 1 376 ? 2.123 -13.284 2.686 1.00 97.12 376 GLY A C 1
ATOM 2784 O O . GLY A 1 376 ? 1.184 -14.052 2.885 1.00 97.12 376 GLY A O 1
ATOM 2785 N N . LEU A 1 377 ? 3.098 -13.522 1.810 1.00 92.12 377 LEU A N 1
ATOM 2786 C CA . LEU A 1 377 ? 3.126 -14.618 0.847 1.00 92.12 377 LEU A CA 1
ATOM 2787 C C . LEU A 1 377 ? 3.275 -15.998 1.513 1.00 92.12 377 LEU A C 1
ATOM 2789 O O . LEU A 1 377 ? 4.033 -16.161 2.469 1.00 92.12 377 LEU A O 1
ATOM 2793 N N . GLY A 1 378 ? 2.619 -17.013 0.947 1.00 92.69 378 GLY A N 1
ATOM 2794 C CA . GLY A 1 378 ? 2.750 -18.421 1.339 1.00 92.69 378 GLY A CA 1
ATOM 2795 C C . GLY A 1 378 ? 1.969 -18.812 2.589 1.00 92.69 378 GLY A C 1
ATOM 2796 O O . GLY A 1 378 ? 2.172 -19.900 3.122 1.00 92.69 378 GLY A O 1
ATOM 2797 N N . LYS A 1 379 ? 1.104 -17.923 3.081 1.00 90.94 379 LYS A N 1
ATOM 2798 C CA . LYS A 1 379 ? 0.250 -18.153 4.257 1.00 90.94 379 LYS A CA 1
ATOM 2799 C C . LYS A 1 379 ? -1.116 -18.715 3.881 1.00 90.94 379 LYS A C 1
ATOM 2801 O O . LYS A 1 379 ? -1.749 -19.397 4.681 1.00 90.94 379 LYS A O 1
ATOM 2806 N N . VAL A 1 380 ? -1.545 -18.439 2.654 1.00 86.75 380 VAL A N 1
ATOM 2807 C CA . VAL A 1 380 ? -2.753 -18.988 2.044 1.00 86.75 380 VAL A CA 1
ATOM 2808 C C . VAL A 1 380 ? -2.398 -19.602 0.694 1.00 86.75 380 VAL A C 1
ATOM 2810 O O . VAL A 1 380 ? -1.453 -19.153 0.052 1.00 86.75 380 VAL A O 1
ATOM 2813 N N . ASN A 1 381 ? -3.190 -20.590 0.269 1.00 72.31 381 ASN A N 1
ATOM 2814 C CA . ASN A 1 381 ? -3.026 -21.361 -0.970 1.00 72.31 381 ASN A CA 1
ATOM 2815 C C . ASN A 1 381 ? -1.703 -22.136 -1.061 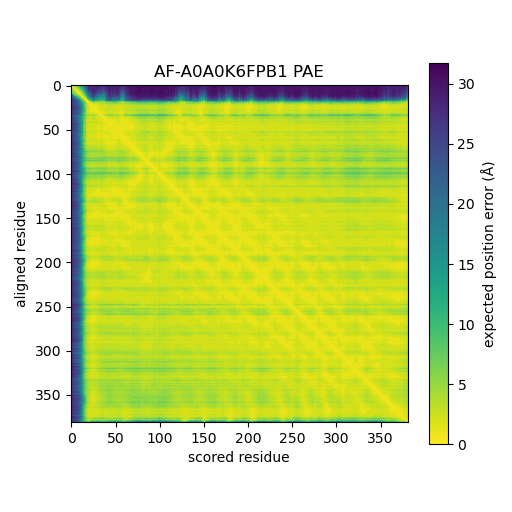1.00 72.31 381 ASN A C 1
ATOM 2817 O O . ASN A 1 381 ? -0.901 -21.875 -1.994 1.00 72.31 381 ASN A O 1
#

Nearest PDB structures (foldseek):
  1idj-assembly2_B  TM=9.647E-01  e=1.479E-31  Aspergillus niger
  1qcx-assembly1_A  TM=9.655E-01  e=2.266E-31  Aspergillus niger
  1idk-assembly1_A  TM=9.590E-01  e=1.655E-30  Aspergillus niger
  7xks-assembly1_A  TM=7.568E-01  e=3.713E-11  Shouchella clausii
  1vbl-assembly1_A  TM=5.830E-01  e=2.078E-09  Bacillus sp. TS-47

Organism: NCBI:txid456999

Radius of gyration: 21.68 Å; Cα contacts (8 Å, |Δi|>4): 1245; chains: 1; bounding box: 48×90×51 Å

InterPro domains:
  IPR002022 Pectate lyase [PF00544] (114-379)
  IPR002022 Pectate lyase [SM00656] (91-298)
  IPR011050 Pectin lyase fold/virulence factor [SSF51126] (19-379)
  IPR012334 Pectin lyase fold [G3DSA:2.160.20.10] (18-380)
  IPR045032 Pectin lyase family [PTHR31683] (21-356)

Sequence (381 aa):
MLTLASLIVTFAAARNVLAVGSPFGFASGTTGGAGAAQAIPTSAAQLKSWLEDDVTRNILLDRTYDFTDTEGTLSGPGCKPWSCSPNPQLAINANNWCSSSYPTVTATYKAAGTSGIRVKSNKTILGKGTSGWIKGKGLRLNGVSNVIIQNIRISDINPQYVWGGDALYIDNSSKVWVDHNYFKSVGRQFIVTGFGAAKQITISNNYFDGQSTWSTGCDQHHYWAFLFAGNGDQITFARNYVYFTAGRGPHIGGTAGYSLTLHMFNNYFNDITGHAIDADTGSRILVEGNYFNGVRTPSTGNPNGAVFAPTSSSMNSQCSGTLSRNCVSNTLAGGSGGLTNTANSGAISAFTASVVKSASIMDPGSVPSYVLANAGLGKVN

Foldseek 3Di:
DDDDDDDDDDDPPPPQDAPPDADFFLLGPQRFLPPAREDEQPALVSVLVVQPDPDQYHYEAAAEHACQDVQHKDKDKWFQPAPDDDAAAIEDCPPNPDDPPTHIDIDIGGPQALAAREGAENHEYEYDQFGGEYEQHAYAYELHERYEYEQYEQEDQRLSYDSSHEREEHEQYESYEAYQAEYYRHNAEPYEYDQAEYGSYEHELAEYDQQDCHDSNNPRAHAHYYYAAYAHYDYEYELYEAERHAYCLPAHHDDAPGAYEYEYALYEAEQYNHEHYRFAARAQYEHALYEHANHAHDYPQY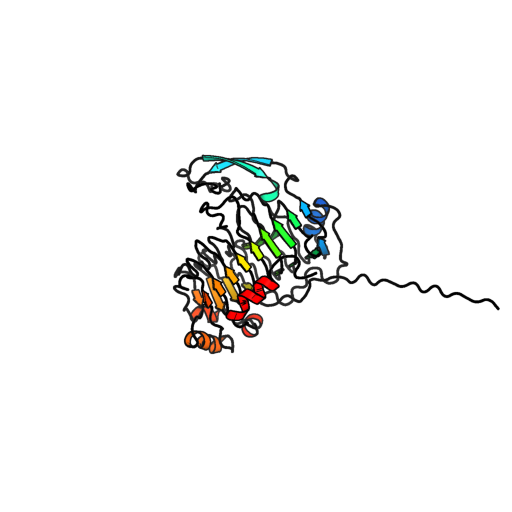PNGAAAAAQDPVLQVLLCVQLVGGGHHYHYYNPYDDNHNHSRSVSSNVVNDVSSSPDDGDHSVCSVVSSVQRHHHSNGD

Mean predicted aligned error: 4.49 Å

pLDDT: mean 95.08, std 12.41, range [34.31, 98.94]